Protein AF-A0A1Y3N1Y7-F1 (afdb_monomer_lite)

Foldseek 3Di:
DVVVVVVVVVVVVVVVPPDDDDPDPPPPPPPDDDAPCPPWDKDKDKDDDPVLVVVCVVLQADAPVCCCPVVVVDLVPRDWDKFFIWMWIAIPNDIDIFGRWIKIWDDSVLSNAPDTKIWTAGDPVDADSPHRIDIGDDPRPCPPVCVVVVVVVVVVDPDPLVPDDDPDPVCGPPSVLVVVLVVQVVVDDDPVSLVLAAVVVQVVVVLVQCVVFVQQQWCNHVNHAWDWDQDPSRHIYIGGGDCPCGNPVPVQVCLVPPDP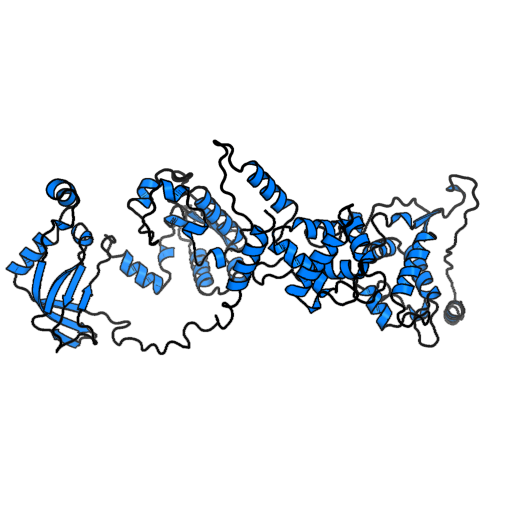LPDPDSQHPVRVVVDDPCNSDPDPCVLPCQVCPDDDDADPVVGGCPVVVVVVVCCCVVQPCVLFADPNVLAGDPLNLLLLLLLQCLLPLLNPQFHALVSQQVLCCLQPVHGDDPVVQVVLQVVLCVVPVVQADPGHGGSVVSRVSQSVCVVVVNSVSSVSSLVQLQADPNSDGDCCLLPPDDDADPQKFKFFDPLLLVVLLSLQCSLPPVNPQFADPVSLCVSCVLDPDDPCPPPPLLLQFDDDPVSTAGSRSSSVVLRVCCRVPVSVVSNVCSSSPVGRCSVVRMDIFGNDPVPPPDNDPGDDPDDDDDQDDDVPPCSSVVSSVD

pLDDT: mean 76.38, std 18.09, range [28.97, 97.25]

Radius of gyration: 38.79 Å; chains: 1; bounding box: 80×65×115 Å

Sequence (586 aa):
MRYFIVIYIILGLLSLVKANSDLTNYVKSTDRSFNPLEGKVITIKINMSEKKYKKLIEIAQISSYDLFYKYNMDFNKLENFEEKVNMTTIIDGKEEVYEKANFKIGGRYARVQDRIGFNIKLKKNKLFYNRKDIRLRPDALDYTHIRSKISADLMNHPVNIKKCFNEKDEYLNYTQPLYDMIDRLMNVTTIEELSNVFDIENYTRMIIAEYLFSSFDNYLIMGHNFHLYQKPDGKWDIIDHDYDSNFGVNLKLVLGGYIPLNFTKIVEFEKYVKLDFDHWQALEVFQFLEEIETCIECSAKSNINISEVIYFAQKAILYPTAPIYDSQINALKPACVQALSRIFKLCDLEGDGILTDEEIMKFQKYCFSQPLSEEELFLVKEIIKENYPEGVNERGLTQSGFLFLHNLFICQGSVETTWEVLRKYGYDDNLSFREDFIHPKMEIPEECTIELKKEGYDFFKDLFNKYDKDNDGVLCPRELNELFSITPGNPWISMDTQQSVVTDKNGNITLQGFLSQWSLITWLDYKVTLEYLAYFGYGDNTTSVFEIIPLNKKHSKYNKKIKRKVYSCCVLGATGSGKIIFIYSY

Secondary structure (DSSP, 8-state):
-HHHHHHHHHHHHTTGGG--S--S-TTTT--PPPPTTTT-PPEEEEE--HHHHHHHHHHH---HHHHHHTTTT-GGGSPP-EEEEEEEEEETTEEEEEEEEEEEEE-SGGGGSS--EEEEE--TTS-BTTBSEEEE---TT-TTS-HHHHHHHHTTS--GGGG---SSGGGTT--HHHHHHHHHHTT--SHHHHHTTB-HHHHHHHHHHHHHTT--SSTTTTS-SEEEEE-TTS-EEEEE--GGG-TTTTHHHHHHHT----SSS---HHHHTT--HHHHHTTTGGGT-TT-------BTTTTBSHHHHHHHHHHHHHS-STTTEETTTTEE-HHHHHHHHHHHHHH-SS-SSEE-HHHHHHHHHHHHSSPPPHHHHHHHHHHHHHH-GGGB-SS-EEHHHHHHHHHHHHHTT-HHHHHHHHHHTTB-TTSSBPHHHHS------TTEEEEE-HHHHHHHHHHHHHH-SS-SSEE-HHHHHHHGGGSSS-TTTTS-HHHHS-B-TTSPEEHHHHHHHHHHHHHH-HHHHHHHHHHTT--S-GGGGEEEEESSGGG-SS-PPP--S---------TTSSHHHHHHT-

Structure (mmCIF, N/CA/C/O backbone):
data_AF-A0A1Y3N1Y7-F1
#
_entry.id   AF-A0A1Y3N1Y7-F1
#
loop_
_atom_site.group_PDB
_atom_site.id
_atom_site.type_symbol
_atom_site.label_atom_id
_atom_site.label_alt_id
_atom_site.label_comp_id
_atom_site.label_asym_id
_atom_site.label_entity_id
_atom_site.label_seq_id
_atom_site.pdbx_PDB_ins_code
_atom_site.Cartn_x
_atom_site.Cartn_y
_atom_site.Cartn_z
_atom_site.occupancy
_atom_site.B_iso_or_equiv
_atom_site.auth_seq_id
_atom_site.auth_comp_id
_atom_site.auth_asym_id
_atom_site.auth_atom_id
_atom_site.pdbx_PDB_model_num
ATOM 1 N N . MET A 1 1 ? 13.394 21.209 23.839 1.00 37.50 1 MET A N 1
ATOM 2 C CA . MET A 1 1 ? 12.527 20.303 23.049 1.00 37.50 1 MET A CA 1
ATOM 3 C C . MET A 1 1 ? 13.263 19.106 22.446 1.00 37.50 1 MET A C 1
ATOM 5 O O . MET A 1 1 ? 12.667 18.046 22.432 1.00 37.50 1 MET A O 1
ATOM 9 N N . ARG A 1 2 ? 14.543 19.202 22.041 1.00 33.28 2 ARG A N 1
ATOM 10 C CA . ARG A 1 2 ? 15.312 18.055 21.498 1.00 33.28 2 ARG A CA 1
ATOM 11 C C . ARG A 1 2 ? 15.637 16.922 22.500 1.00 33.28 2 ARG A C 1
ATOM 13 O O . ARG A 1 2 ? 15.667 15.770 22.107 1.00 33.28 2 ARG A O 1
ATOM 20 N N . TYR A 1 3 ? 15.786 17.212 23.797 1.00 31.95 3 TYR A N 1
ATOM 21 C CA . TYR A 1 3 ? 16.070 16.187 24.825 1.00 31.95 3 TYR A CA 1
ATOM 22 C C . TYR A 1 3 ? 14.852 15.354 25.273 1.00 31.95 3 TYR A C 1
ATOM 24 O O . TYR A 1 3 ? 15.023 14.268 25.814 1.00 31.95 3 TYR A O 1
ATOM 32 N N . PHE A 1 4 ? 13.624 15.834 25.050 1.00 34.19 4 PHE A N 1
ATOM 33 C CA . PHE A 1 4 ? 12.407 15.131 25.488 1.00 34.19 4 PHE A CA 1
ATOM 34 C C . PHE A 1 4 ? 11.993 14.001 24.534 1.00 34.19 4 PHE A C 1
ATOM 36 O O . PHE A 1 4 ? 11.438 13.004 24.982 1.00 34.19 4 PHE A O 1
ATOM 43 N N . ILE A 1 5 ? 12.322 14.130 23.246 1.00 41.84 5 ILE A N 1
ATOM 44 C CA . ILE A 1 5 ? 12.035 13.124 22.212 1.00 41.84 5 ILE A CA 1
ATOM 45 C C . ILE A 1 5 ? 12.926 11.886 22.409 1.00 41.84 5 ILE A C 1
ATOM 47 O O . ILE A 1 5 ? 12.439 10.762 22.377 1.00 41.84 5 ILE A O 1
ATOM 51 N N . VAL A 1 6 ? 14.206 12.085 22.741 1.00 39.75 6 VAL A N 1
ATOM 52 C CA . VAL A 1 6 ? 15.166 10.992 22.988 1.00 39.75 6 VAL A CA 1
ATOM 53 C C . VAL A 1 6 ? 14.804 10.181 24.241 1.00 39.75 6 VAL A C 1
ATOM 55 O O . VAL A 1 6 ? 14.906 8.959 24.239 1.00 39.75 6 VAL A O 1
ATOM 58 N N . ILE A 1 7 ? 14.305 10.830 25.300 1.00 40.72 7 ILE A N 1
ATOM 59 C CA . ILE A 1 7 ? 13.851 10.139 26.521 1.00 40.72 7 ILE A CA 1
ATOM 60 C C . ILE A 1 7 ? 12.591 9.295 26.257 1.00 40.72 7 ILE A C 1
ATOM 62 O O . ILE A 1 7 ? 12.473 8.201 26.806 1.00 40.72 7 ILE A O 1
ATOM 66 N N . TYR A 1 8 ? 11.682 9.756 25.390 1.00 40.88 8 TYR A N 1
ATOM 67 C CA . TYR A 1 8 ? 10.493 8.989 24.995 1.00 40.88 8 TYR A CA 1
ATOM 68 C C . TYR A 1 8 ? 10.843 7.764 24.139 1.00 40.88 8 TYR A C 1
ATOM 70 O O . TYR A 1 8 ? 10.274 6.694 24.341 1.00 40.88 8 TYR A O 1
ATOM 78 N N . ILE A 1 9 ? 11.836 7.890 23.255 1.00 42.59 9 ILE A N 1
ATOM 79 C CA . ILE A 1 9 ? 12.345 6.786 22.427 1.00 42.59 9 ILE A CA 1
ATOM 80 C C . ILE A 1 9 ? 13.033 5.720 23.298 1.00 42.59 9 ILE A C 1
ATOM 82 O O . ILE A 1 9 ? 12.778 4.529 23.134 1.00 42.59 9 ILE A O 1
ATOM 86 N N . ILE A 1 10 ? 13.823 6.125 24.300 1.00 39.88 10 ILE A N 1
ATOM 87 C CA . ILE A 1 10 ? 14.484 5.193 25.236 1.00 39.88 10 ILE A CA 1
ATOM 88 C C . ILE A 1 10 ? 13.467 4.481 26.149 1.00 39.88 10 ILE A C 1
ATOM 90 O O . ILE A 1 10 ? 13.615 3.291 26.432 1.00 39.88 10 ILE A O 1
ATOM 94 N N . LEU A 1 11 ? 12.414 5.177 26.593 1.00 35.84 11 LEU A N 1
ATOM 95 C CA . LEU A 1 11 ? 11.346 4.574 27.400 1.00 35.84 11 LEU A CA 1
ATOM 96 C C . LEU A 1 11 ? 10.453 3.621 26.583 1.00 35.84 11 LEU A C 1
ATOM 98 O O . LEU A 1 11 ? 9.996 2.624 27.137 1.00 35.84 11 LEU A O 1
ATOM 102 N N . GLY A 1 12 ? 10.266 3.877 25.282 1.00 37.16 12 GLY A N 1
ATOM 103 C CA . GLY A 1 12 ? 9.576 2.974 24.350 1.00 37.16 12 GLY A CA 1
ATOM 104 C C . GLY A 1 12 ? 10.400 1.746 23.936 1.00 37.16 12 GLY A C 1
ATOM 105 O O . GLY A 1 12 ? 9.852 0.668 23.734 1.00 37.16 12 GLY A O 1
ATOM 106 N N . LEU A 1 13 ? 11.731 1.854 23.884 1.00 36.22 13 LEU A N 1
ATOM 107 C CA . LEU A 1 13 ? 12.613 0.712 23.600 1.00 36.22 13 LEU A CA 1
ATOM 108 C C . LEU A 1 13 ? 12.732 -0.256 24.792 1.00 36.22 13 LEU A C 1
ATOM 110 O O . LEU A 1 13 ? 12.889 -1.462 24.600 1.00 36.22 13 LEU A O 1
ATOM 114 N N . LEU A 1 14 ? 12.580 0.232 26.029 1.00 32.31 14 LEU A N 1
ATOM 115 C CA . LEU A 1 14 ? 12.549 -0.615 27.230 1.00 32.31 14 LEU A CA 1
ATOM 116 C C . LEU A 1 14 ? 11.244 -1.422 27.383 1.00 32.31 14 LEU A C 1
ATOM 118 O O . LEU A 1 14 ? 11.249 -2.434 28.089 1.00 32.31 14 LEU A O 1
ATOM 122 N N . SER A 1 15 ? 10.147 -1.036 26.718 1.00 34.94 15 SER A N 1
ATOM 123 C CA . SER A 1 15 ? 8.890 -1.804 26.716 1.00 34.94 15 SER A CA 1
ATOM 124 C C . SER A 1 15 ? 8.826 -2.892 25.634 1.00 34.94 15 SER A C 1
ATOM 126 O O . SER A 1 15 ? 8.013 -3.808 25.754 1.00 34.94 15 SER A O 1
ATOM 128 N N . LEU A 1 16 ? 9.720 -2.870 24.639 1.00 31.69 16 LEU A N 1
ATOM 129 C CA . LEU A 1 16 ? 9.758 -3.840 23.532 1.00 31.69 16 LEU A CA 1
ATOM 130 C C . LEU A 1 16 ? 10.525 -5.144 23.843 1.00 31.69 16 LEU A C 1
ATOM 132 O O . LEU A 1 16 ? 10.386 -6.126 23.122 1.00 31.69 16 LEU A O 1
ATOM 136 N N . VAL A 1 17 ? 11.259 -5.230 24.960 1.00 34.19 17 VAL A N 1
ATOM 137 C CA . VAL A 1 17 ? 12.050 -6.432 25.331 1.00 34.19 17 VAL A CA 1
ATOM 138 C C . VAL A 1 17 ? 11.239 -7.471 26.136 1.00 34.19 17 VAL A C 1
ATOM 140 O O . VAL A 1 17 ? 11.796 -8.392 26.730 1.00 34.19 17 VAL A O 1
ATOM 143 N N . LYS A 1 18 ? 9.901 -7.383 26.178 1.00 35.94 18 LYS A N 1
ATOM 144 C CA . LYS A 1 18 ? 9.088 -8.322 26.984 1.00 35.94 18 LYS A CA 1
ATOM 145 C C . LYS A 1 18 ? 7.829 -8.896 26.346 1.00 35.94 18 LYS A C 1
ATOM 147 O O . LYS A 1 18 ? 7.002 -9.449 27.067 1.00 35.94 18 LYS A O 1
ATOM 152 N N . ALA A 1 19 ? 7.702 -8.846 25.027 1.00 32.62 19 ALA A N 1
ATOM 153 C CA . ALA A 1 19 ? 6.554 -9.432 24.347 1.00 32.62 19 ALA A CA 1
ATOM 154 C C . ALA A 1 19 ? 6.977 -10.135 23.055 1.00 32.62 19 ALA A C 1
ATOM 156 O O . ALA A 1 19 ? 6.778 -9.615 21.969 1.00 32.62 19 ALA A O 1
ATOM 157 N N . ASN A 1 20 ? 7.592 -11.315 23.186 1.00 28.97 20 ASN A N 1
ATOM 158 C CA . ASN A 1 20 ? 7.400 -12.398 22.220 1.00 28.97 20 ASN A CA 1
ATOM 159 C C . ASN A 1 20 ? 7.948 -13.728 22.755 1.00 28.97 20 ASN A C 1
ATOM 161 O O . ASN A 1 20 ? 9.144 -14.005 22.717 1.00 28.97 20 ASN A O 1
ATOM 165 N N . SER A 1 21 ? 7.048 -14.553 23.284 1.00 30.11 21 SER A N 1
ATOM 166 C CA . SER A 1 21 ? 7.050 -16.005 23.065 1.00 30.11 21 SER A CA 1
ATOM 167 C C . SER A 1 21 ? 5.678 -16.579 23.449 1.00 30.11 21 SER A C 1
ATOM 169 O O . SER A 1 21 ? 5.226 -16.440 24.581 1.00 30.11 21 SER A O 1
ATOM 171 N N . ASP A 1 22 ? 5.047 -17.208 22.455 1.00 35.41 22 ASP A N 1
ATOM 172 C CA . ASP A 1 22 ? 3.917 -18.145 22.507 1.00 35.41 22 ASP A CA 1
ATOM 173 C C . ASP A 1 22 ? 2.522 -17.652 22.928 1.00 35.41 22 ASP A C 1
ATOM 175 O O . ASP A 1 22 ? 2.009 -17.971 24.001 1.00 35.41 22 ASP A O 1
ATOM 179 N N . LEU A 1 23 ? 1.814 -17.034 21.974 1.00 31.80 23 LEU A N 1
ATOM 180 C CA . LEU A 1 23 ? 0.353 -16.876 22.000 1.00 31.80 23 LEU A CA 1
ATOM 181 C C . LEU A 1 23 ? -0.373 -17.886 21.084 1.00 31.80 23 LEU A C 1
ATOM 183 O O . LEU A 1 23 ? -1.309 -17.531 20.380 1.00 31.80 23 LEU A O 1
ATOM 187 N N . THR A 1 24 ? 0.040 -19.157 21.067 1.00 35.06 24 THR A N 1
ATOM 188 C CA . THR A 1 24 ? -0.655 -20.206 20.281 1.00 35.06 24 THR A CA 1
ATOM 189 C C . THR A 1 24 ? -1.138 -21.421 21.074 1.00 35.06 24 THR A C 1
ATOM 191 O O . THR A 1 24 ? -1.512 -22.412 20.461 1.00 35.06 24 THR A O 1
ATOM 194 N N . ASN A 1 25 ? -1.233 -21.395 22.413 1.00 42.12 25 ASN A N 1
ATOM 195 C CA . ASN A 1 25 ? -1.837 -22.520 23.164 1.00 42.12 25 ASN A CA 1
ATOM 196 C C . ASN A 1 25 ? -2.369 -22.153 24.576 1.00 42.12 25 ASN A C 1
ATOM 198 O O . ASN A 1 25 ? -1.897 -22.691 25.576 1.00 42.12 25 ASN A O 1
ATOM 202 N N . TYR A 1 26 ? -3.403 -21.308 24.691 1.00 36.25 26 TYR A N 1
ATOM 203 C CA . TYR A 1 26 ? -3.945 -20.865 25.999 1.00 36.25 26 TYR A CA 1
ATOM 204 C C . TYR A 1 26 ? -4.609 -21.971 26.860 1.00 36.25 26 TYR A C 1
ATOM 206 O O . TYR A 1 26 ? -4.924 -21.743 28.024 1.00 36.25 26 TYR A O 1
ATOM 214 N N . VAL A 1 27 ? -4.814 -23.189 26.337 1.00 39.91 27 VAL A N 1
ATOM 215 C CA . VAL A 1 27 ? -5.485 -24.277 27.090 1.00 39.91 27 VAL A CA 1
ATOM 216 C C . VAL A 1 27 ? -4.640 -25.551 27.229 1.00 39.91 27 VAL A C 1
ATOM 218 O O . VAL A 1 27 ? -4.940 -26.386 28.078 1.00 39.91 27 VAL A O 1
ATOM 221 N N . LYS A 1 28 ? -3.539 -25.715 26.477 1.00 41.59 28 LYS A N 1
ATOM 222 C CA . LYS A 1 28 ? -2.727 -26.952 26.555 1.00 41.59 28 LYS A CA 1
ATOM 223 C C . LYS A 1 28 ? -1.872 -27.062 27.819 1.00 41.59 28 LYS A C 1
ATOM 225 O O . LYS A 1 28 ? -1.473 -28.166 28.165 1.00 41.59 28 LYS A O 1
ATOM 230 N N . SER A 1 29 ? -1.597 -25.952 28.501 1.00 36.53 29 SER A N 1
ATOM 231 C CA . SER A 1 29 ? -0.800 -25.926 29.737 1.00 36.53 29 SER A CA 1
ATOM 232 C C . SER A 1 29 ? -1.646 -25.894 31.011 1.00 36.53 29 SER A C 1
ATOM 234 O O . SER A 1 29 ? -1.102 -25.946 32.114 1.00 36.53 29 SER A O 1
ATOM 236 N N . THR A 1 30 ? -2.975 -25.814 30.894 1.00 39.41 30 THR A N 1
ATOM 237 C CA . THR A 1 30 ? -3.843 -25.859 32.066 1.00 39.41 30 THR A CA 1
ATOM 238 C C . THR A 1 30 ? -4.204 -27.315 32.334 1.00 39.41 30 THR A C 1
ATOM 240 O O . THR A 1 30 ? -5.125 -27.832 31.709 1.00 39.41 30 THR A O 1
ATOM 243 N N . ASP A 1 31 ? -3.508 -27.975 33.261 1.00 37.84 31 ASP A N 1
ATOM 244 C CA . ASP A 1 31 ? -3.937 -29.238 33.891 1.00 37.84 31 ASP A CA 1
ATOM 245 C C . ASP A 1 31 ? -5.280 -29.032 34.641 1.00 37.84 31 ASP A C 1
ATOM 247 O O . ASP A 1 31 ? -5.375 -29.097 35.871 1.00 37.84 31 ASP A O 1
ATOM 251 N N . ARG A 1 32 ? -6.354 -28.688 33.922 1.00 44.41 32 ARG A N 1
ATOM 252 C CA . ARG A 1 32 ? -7.691 -28.469 34.476 1.00 44.41 32 ARG A CA 1
ATOM 253 C C . ARG A 1 32 ? -8.420 -29.802 34.534 1.00 44.41 32 ARG A C 1
ATOM 255 O O . ARG A 1 32 ? -8.721 -30.415 33.518 1.00 44.41 32 ARG A O 1
ATOM 262 N N . SER A 1 33 ? -8.760 -30.215 35.749 1.00 45.38 33 SER A N 1
ATOM 263 C CA . SER A 1 33 ? -9.746 -31.264 35.991 1.00 45.38 33 SER A CA 1
ATOM 264 C C . SER A 1 33 ? -11.143 -30.640 36.026 1.00 45.38 33 SER A C 1
ATOM 266 O O . SER A 1 33 ? -11.404 -29.720 36.804 1.00 45.38 33 SER A O 1
ATOM 268 N N . PHE A 1 34 ? -12.042 -31.121 35.167 1.00 48.12 34 PHE A N 1
ATOM 269 C CA . PHE A 1 34 ? -13.456 -30.744 35.199 1.00 48.12 34 PHE A CA 1
ATOM 270 C C . PHE A 1 34 ? -14.094 -31.176 36.530 1.00 48.12 34 PHE A C 1
ATOM 272 O O . PHE A 1 34 ? -13.764 -32.230 37.086 1.00 48.12 34 PHE A O 1
ATOM 279 N N . ASN A 1 35 ? -14.995 -30.353 37.075 1.00 61.44 35 ASN A N 1
ATOM 280 C CA . ASN A 1 35 ? -15.656 -30.656 38.347 1.00 61.44 35 ASN A CA 1
ATOM 281 C C . ASN A 1 35 ? -16.769 -31.698 38.112 1.00 61.44 35 ASN A C 1
ATOM 283 O O . ASN A 1 35 ? -17.561 -31.527 37.192 1.00 61.44 35 ASN A O 1
ATOM 287 N N . PRO A 1 36 ? -16.923 -32.726 38.968 1.00 66.00 36 PRO A N 1
ATOM 288 C CA . PRO A 1 36 ? -18.012 -33.709 38.876 1.00 66.00 36 PRO A CA 1
ATOM 289 C C . PRO A 1 36 ? -19.458 -33.168 38.824 1.00 66.00 36 PRO A C 1
ATOM 291 O O . PRO A 1 36 ? -20.386 -33.952 38.615 1.00 66.00 36 PRO A O 1
ATOM 294 N N . LEU A 1 37 ? -19.663 -31.877 39.098 1.00 67.06 37 LEU A N 1
ATOM 295 C CA . LEU A 1 37 ? -20.953 -31.179 39.052 1.00 67.06 37 LEU A CA 1
ATOM 296 C C . LEU A 1 37 ? -21.305 -30.597 37.677 1.00 67.06 37 LEU A C 1
ATOM 298 O O . LEU A 1 37 ? -22.431 -30.145 37.477 1.00 67.06 37 LEU A O 1
ATOM 302 N N . GLU A 1 38 ? -20.349 -30.554 36.757 1.00 66.56 38 GLU A N 1
ATOM 303 C CA . GLU A 1 38 ? -20.527 -29.934 35.450 1.00 66.56 38 GLU A CA 1
ATOM 304 C C . GLU A 1 38 ? -21.557 -30.703 34.609 1.00 66.56 38 GLU A C 1
ATOM 306 O O . GLU A 1 38 ? -21.567 -31.933 34.592 1.00 66.56 38 GLU A O 1
ATOM 311 N N . GLY A 1 39 ? -22.484 -29.974 33.978 1.00 63.16 39 GLY A N 1
ATOM 312 C CA . GLY A 1 39 ? -23.604 -30.553 33.227 1.00 63.16 39 GLY A CA 1
ATOM 313 C C . GLY A 1 39 ? -24.737 -31.151 34.075 1.00 63.16 39 GLY A C 1
ATOM 314 O O . GLY A 1 39 ? -25.653 -31.749 33.513 1.00 63.16 39 GLY A O 1
ATOM 315 N N . LYS A 1 40 ? -24.718 -31.004 35.410 1.00 73.62 40 LYS A N 1
ATOM 316 C CA . LYS A 1 40 ? -25.723 -31.602 36.311 1.00 73.62 40 LYS A CA 1
ATOM 317 C C . LYS A 1 40 ? -26.645 -30.569 36.948 1.00 73.62 40 LYS A C 1
ATOM 319 O O . LYS A 1 40 ? -26.212 -29.504 37.381 1.00 73.62 40 LYS A O 1
ATOM 324 N N . VAL A 1 41 ? -27.923 -30.925 37.098 1.00 73.75 41 VAL A N 1
ATOM 325 C CA . VAL A 1 41 ? -28.899 -30.122 37.850 1.00 73.75 41 VAL A CA 1
ATOM 326 C C . VAL A 1 41 ? -28.818 -30.478 39.333 1.00 73.75 41 VAL A C 1
ATOM 328 O O . VAL A 1 41 ? -29.089 -31.609 39.732 1.00 73.75 41 VAL A O 1
ATOM 331 N N . ILE A 1 42 ? -28.465 -29.496 40.160 1.00 81.75 42 ILE A N 1
ATOM 332 C CA . ILE A 1 42 ? -28.366 -29.650 41.614 1.00 81.75 42 ILE A CA 1
ATOM 333 C C . ILE A 1 42 ? -29.651 -29.113 42.246 1.00 81.75 42 ILE A C 1
ATOM 335 O O . ILE A 1 42 ? -29.921 -27.914 42.190 1.00 81.75 42 ILE A O 1
ATOM 339 N N . THR A 1 43 ? -30.430 -29.971 42.903 1.00 87.50 43 THR A N 1
ATOM 340 C CA . THR A 1 43 ? -31.570 -29.520 43.720 1.00 87.50 43 THR A CA 1
ATOM 341 C C . THR A 1 43 ? -31.116 -29.303 45.157 1.00 87.50 43 THR A C 1
ATOM 343 O O . THR A 1 43 ? -30.540 -30.207 45.755 1.00 87.50 43 THR A O 1
ATOM 346 N N . ILE A 1 44 ? -31.404 -28.137 45.740 1.00 89.38 44 ILE A N 1
ATOM 347 C CA . ILE A 1 44 ? -31.088 -27.825 47.142 1.00 89.38 44 ILE A CA 1
ATOM 348 C C . ILE A 1 44 ? -32.392 -27.613 47.914 1.00 89.38 44 ILE A C 1
ATOM 350 O O . ILE A 1 44 ? -33.109 -26.644 47.681 1.00 89.38 44 ILE A O 1
ATOM 354 N N . LYS A 1 45 ? -32.692 -28.503 48.861 1.00 92.44 45 LYS A N 1
ATOM 355 C CA . LYS A 1 45 ? -33.814 -28.372 49.800 1.00 92.44 45 LYS A CA 1
ATOM 356 C C . LYS A 1 45 ? -33.309 -27.787 51.114 1.00 92.44 45 LYS A C 1
ATOM 358 O O . LYS A 1 45 ? -32.311 -28.259 51.654 1.00 92.44 45 LYS A O 1
ATOM 363 N N . ILE A 1 46 ? -34.007 -26.792 51.654 1.00 92.25 46 ILE A N 1
ATOM 364 C CA . ILE A 1 46 ? -33.677 -26.188 52.950 1.00 92.25 46 ILE A CA 1
ATOM 365 C C . ILE A 1 46 ? -34.839 -26.382 53.909 1.00 92.25 46 ILE A C 1
ATOM 367 O O . ILE A 1 46 ? -35.928 -25.859 53.695 1.00 92.25 46 ILE A O 1
ATOM 371 N N . ASN A 1 47 ? -34.589 -27.128 54.981 1.00 90.81 47 ASN A N 1
ATOM 372 C CA . ASN A 1 47 ? -35.589 -27.402 55.997 1.00 90.81 47 ASN A CA 1
ATOM 373 C C . ASN A 1 47 ? -35.564 -26.316 57.082 1.00 90.81 47 ASN A C 1
ATOM 375 O O . ASN A 1 47 ? -34.541 -26.100 57.742 1.00 90.81 47 ASN A O 1
ATOM 379 N N . MET A 1 48 ? -36.698 -25.641 57.265 1.00 91.38 48 MET A N 1
ATOM 380 C CA . MET A 1 48 ? -36.907 -24.609 58.277 1.00 91.38 48 MET A CA 1
ATOM 381 C C . MET A 1 48 ? -38.355 -24.630 58.777 1.00 91.38 48 MET A C 1
ATOM 383 O O . MET A 1 48 ? -39.254 -25.082 58.075 1.00 91.38 48 MET A O 1
ATOM 387 N N . SER A 1 49 ? -38.590 -24.129 59.993 1.00 92.06 49 SER A N 1
ATOM 388 C CA . SER A 1 49 ? -39.949 -24.025 60.530 1.00 92.06 49 SER A CA 1
ATOM 389 C C . SER A 1 49 ? -40.746 -22.922 59.837 1.00 92.06 49 SER A C 1
ATOM 391 O O . SER A 1 49 ? -40.187 -21.913 59.406 1.00 92.06 49 SER A O 1
ATOM 393 N N . GLU A 1 50 ? -42.071 -23.068 59.812 1.00 91.56 50 GLU A N 1
ATOM 394 C CA . GLU A 1 50 ? -42.977 -22.095 59.190 1.00 91.56 50 GLU A CA 1
ATOM 395 C C . GLU A 1 50 ? -42.787 -20.675 59.752 1.00 91.56 50 GLU A C 1
ATOM 397 O O . GLU A 1 50 ? -42.744 -19.701 59.005 1.00 91.56 50 GLU A O 1
ATOM 402 N N . LYS A 1 51 ? -42.571 -20.551 61.069 1.00 91.62 51 LYS A N 1
ATOM 403 C CA . LYS A 1 51 ? -42.278 -19.264 61.719 1.00 91.62 51 LYS A CA 1
ATOM 404 C C . LYS A 1 51 ? -41.015 -18.602 61.153 1.00 91.62 51 LYS A C 1
ATOM 406 O O . LYS A 1 51 ? -41.006 -17.396 60.926 1.00 91.62 51 LYS A O 1
ATOM 411 N N . LYS A 1 52 ? -39.950 -19.380 60.927 1.00 90.19 52 LYS A N 1
ATOM 412 C CA . LYS A 1 52 ? -38.688 -18.872 60.363 1.00 90.19 52 LYS A CA 1
ATOM 413 C C . LYS A 1 52 ? -38.835 -18.520 58.888 1.00 90.19 52 LYS A C 1
ATOM 415 O O . LYS A 1 52 ? -38.286 -17.513 58.461 1.00 90.19 52 LYS A O 1
ATOM 420 N N . TYR A 1 53 ? -39.603 -19.309 58.142 1.00 89.62 53 TYR A N 1
ATOM 421 C CA . TYR A 1 53 ? -39.902 -19.044 56.738 1.00 89.62 53 TYR A CA 1
ATOM 422 C C . TYR A 1 53 ? -40.700 -17.744 56.551 1.00 89.62 53 TYR A C 1
ATOM 424 O O . TYR A 1 53 ? -40.332 -16.918 55.723 1.00 89.62 53 TYR A O 1
ATOM 432 N N . LYS A 1 54 ? -41.722 -17.499 57.383 1.00 89.62 54 LYS A N 1
ATOM 433 C CA . LYS A 1 54 ? -42.470 -16.227 57.369 1.00 89.62 54 LYS A CA 1
ATOM 434 C C . LYS A 1 54 ? -41.567 -15.029 57.668 1.00 89.62 54 LYS A C 1
ATOM 436 O O . LYS A 1 54 ? -41.597 -14.052 56.929 1.00 89.62 54 LYS A O 1
ATOM 441 N N . LYS A 1 55 ? -40.699 -15.143 58.684 1.00 89.75 55 LYS A N 1
ATOM 442 C CA . LYS A 1 55 ? -39.703 -14.104 58.999 1.00 89.75 55 LYS A CA 1
ATOM 443 C C . LYS A 1 55 ? -38.718 -13.873 57.843 1.00 89.75 55 LYS A C 1
ATOM 445 O O . LYS A 1 55 ? -38.339 -12.736 57.582 1.00 89.75 55 LYS A O 1
ATOM 450 N N . LEU A 1 56 ? -38.292 -14.939 57.160 1.00 89.56 56 LEU A N 1
ATOM 451 C CA . LEU A 1 56 ? -37.439 -14.831 55.978 1.00 89.56 56 LEU A CA 1
ATOM 452 C C . LEU A 1 56 ? -38.129 -13.989 54.903 1.00 89.56 56 LEU A C 1
ATOM 454 O O . LEU A 1 56 ? -37.523 -13.031 54.446 1.00 89.56 56 LEU A O 1
ATOM 458 N N . ILE A 1 57 ? -39.373 -14.313 54.537 1.00 86.12 57 ILE A N 1
ATOM 459 C CA . ILE A 1 57 ? -40.131 -13.583 53.506 1.00 86.12 57 ILE A CA 1
ATOM 460 C C . ILE A 1 57 ? -40.235 -12.093 53.851 1.00 86.12 57 ILE A C 1
ATOM 462 O O . ILE A 1 57 ? -39.894 -11.257 53.019 1.00 86.12 57 ILE A O 1
ATOM 466 N N . GLU A 1 58 ? -40.629 -11.773 55.086 1.00 85.31 58 GLU A N 1
ATOM 467 C CA . GLU A 1 58 ? -40.806 -10.393 55.559 1.00 85.31 58 GLU A CA 1
ATOM 468 C C . GLU A 1 58 ? -39.520 -9.561 55.446 1.00 85.31 58 GLU A C 1
ATOM 470 O O . GLU A 1 58 ? -39.543 -8.421 54.993 1.00 85.31 58 GLU A O 1
ATOM 475 N N . ILE A 1 59 ? -38.372 -10.141 55.806 1.00 85.69 59 ILE A N 1
ATOM 476 C CA . ILE A 1 59 ? -37.076 -9.453 55.714 1.00 85.69 59 ILE A CA 1
ATOM 477 C C . ILE A 1 59 ? -36.594 -9.355 54.261 1.00 85.69 59 ILE A C 1
ATOM 479 O O . ILE A 1 59 ? -35.835 -8.447 53.907 1.00 85.69 59 ILE A O 1
ATOM 483 N N . ALA A 1 60 ? -36.960 -10.319 53.425 1.00 80.38 60 ALA A N 1
ATOM 484 C CA . ALA A 1 60 ? -36.390 -10.483 52.102 1.00 80.38 60 ALA A CA 1
ATOM 485 C C . ALA A 1 60 ? -37.115 -9.630 51.036 1.00 80.38 60 ALA A C 1
ATOM 487 O O . ALA A 1 60 ? -36.449 -9.149 50.126 1.00 80.38 60 ALA A O 1
ATOM 488 N N . GLN A 1 61 ? -38.423 -9.382 51.173 1.00 73.50 61 GLN A N 1
ATOM 489 C CA . GLN A 1 61 ? -39.236 -8.617 50.215 1.00 73.50 61 GLN A CA 1
ATOM 490 C C . GLN A 1 61 ? -39.381 -7.144 50.623 1.00 73.50 61 GLN A C 1
ATOM 492 O O . GLN A 1 61 ? -40.355 -6.761 51.267 1.00 73.50 61 GLN A O 1
ATOM 497 N N . ILE A 1 62 ? -38.415 -6.304 50.247 1.00 77.88 62 ILE A N 1
ATOM 498 C CA . ILE A 1 62 ? -38.472 -4.856 50.502 1.00 77.88 62 ILE A CA 1
ATOM 499 C C . ILE A 1 62 ? -38.854 -4.141 49.207 1.00 77.88 62 ILE A C 1
ATOM 501 O O . ILE A 1 62 ? -38.210 -4.343 48.181 1.00 77.88 62 ILE A O 1
ATOM 505 N N . SER A 1 63 ? -39.881 -3.289 49.237 1.00 79.31 63 SER A N 1
ATOM 506 C CA . SER A 1 63 ? -40.256 -2.512 48.052 1.00 79.31 63 SER A CA 1
ATOM 507 C C . SER A 1 63 ? -39.235 -1.404 47.763 1.00 79.31 63 SER A C 1
ATOM 509 O O . SER A 1 63 ? -38.609 -0.850 48.673 1.00 79.31 63 SER A O 1
ATOM 511 N N . SER A 1 64 ? -39.087 -1.033 46.489 1.00 74.62 64 SER A N 1
ATOM 512 C CA . SER A 1 64 ? -38.295 0.140 46.089 1.00 74.62 64 SER A CA 1
ATOM 513 C C . SER A 1 64 ? -38.809 1.427 46.749 1.00 74.62 64 SER A C 1
ATOM 515 O O . SER A 1 64 ? -38.014 2.287 47.128 1.00 74.62 64 SER A O 1
ATOM 517 N N . TYR A 1 65 ? -40.123 1.517 46.972 1.00 80.12 65 TYR A N 1
ATOM 518 C CA . TYR A 1 65 ? -40.773 2.596 47.713 1.00 80.12 65 TYR A CA 1
ATOM 519 C C . TYR A 1 65 ? -40.286 2.670 49.168 1.00 80.12 65 TYR A C 1
ATOM 521 O O . TYR A 1 65 ? -39.855 3.728 49.622 1.00 80.12 65 TYR A O 1
ATOM 529 N N . ASP A 1 66 ? -40.281 1.552 49.897 1.00 81.00 66 ASP A N 1
ATOM 530 C CA . ASP A 1 66 ? -39.796 1.521 51.281 1.00 81.00 66 ASP A CA 1
ATOM 531 C C . ASP A 1 66 ? -38.305 1.849 51.351 1.00 81.00 66 ASP A C 1
ATOM 533 O O . ASP A 1 66 ? -37.878 2.611 52.220 1.00 81.00 66 ASP A O 1
ATOM 537 N N . LEU A 1 67 ? -37.500 1.331 50.419 1.00 81.19 67 LEU A N 1
ATOM 538 C CA . LEU A 1 67 ? -36.082 1.684 50.345 1.00 81.19 67 LEU A CA 1
ATOM 539 C C . LEU A 1 67 ? -35.891 3.201 50.199 1.00 81.19 67 LEU A C 1
ATOM 541 O O . LEU A 1 67 ? -35.062 3.784 50.904 1.00 81.19 67 LEU A O 1
ATOM 545 N N . PHE A 1 68 ? -36.668 3.839 49.325 1.00 76.94 68 PHE A N 1
ATOM 546 C CA . PHE A 1 68 ? -36.567 5.270 49.065 1.00 76.94 68 PHE A CA 1
ATOM 547 C C . PHE A 1 68 ? -37.062 6.114 50.250 1.00 76.94 68 PHE A C 1
ATOM 549 O O . PHE A 1 68 ? -36.320 6.957 50.750 1.00 76.94 68 PHE A O 1
ATOM 556 N N . TYR A 1 69 ? -38.277 5.859 50.744 1.00 80.12 69 TYR A N 1
ATOM 557 C CA . TYR A 1 69 ? -38.944 6.724 51.727 1.00 80.12 69 TYR A CA 1
ATOM 558 C C . TYR A 1 69 ? -38.663 6.368 53.190 1.00 80.12 69 TYR A C 1
ATOM 560 O O . TYR A 1 69 ? -38.632 7.255 54.039 1.00 80.12 69 TYR A O 1
ATOM 568 N N . LYS A 1 70 ? -38.472 5.084 53.514 1.00 83.50 70 LYS A N 1
ATOM 569 C CA . LYS A 1 70 ? -38.249 4.622 54.897 1.00 83.50 70 LYS A CA 1
ATOM 570 C C . LYS A 1 70 ? -36.766 4.496 55.229 1.00 83.50 70 LYS A C 1
ATOM 572 O O . LYS A 1 70 ? -36.372 4.694 56.378 1.00 83.50 70 LYS A O 1
ATOM 577 N N . TYR A 1 71 ? -35.944 4.164 54.235 1.00 81.62 71 TYR A N 1
ATOM 578 C CA . TYR A 1 71 ? -34.520 3.893 54.435 1.00 81.62 71 TYR A CA 1
ATOM 579 C C . TYR A 1 71 ? -33.587 4.922 53.773 1.00 81.62 71 TYR A C 1
ATOM 581 O O . TYR A 1 71 ? -32.376 4.826 53.969 1.00 81.62 71 TYR A O 1
ATOM 589 N N . ASN A 1 72 ? -34.112 5.942 53.079 1.00 82.31 72 ASN A N 1
ATOM 590 C CA . ASN A 1 72 ? -33.349 6.981 52.367 1.00 82.31 72 ASN A CA 1
ATOM 591 C C . ASN A 1 72 ? -32.283 6.397 51.428 1.00 82.31 72 ASN A C 1
ATOM 593 O O . ASN A 1 72 ? -31.138 6.847 51.438 1.00 82.31 72 ASN A O 1
ATOM 597 N N . MET A 1 73 ? -32.631 5.354 50.668 1.00 79.62 73 MET A N 1
ATOM 598 C CA . MET A 1 73 ? -31.708 4.645 49.768 1.00 79.62 73 MET A CA 1
ATOM 599 C C . MET A 1 73 ? -30.508 3.977 50.471 1.00 79.62 73 MET A C 1
ATOM 601 O O . MET A 1 73 ? -29.597 3.476 49.810 1.00 79.62 73 MET A O 1
ATOM 605 N N . ASP A 1 74 ? -30.495 3.910 51.806 1.00 80.50 74 ASP A N 1
ATOM 606 C CA . ASP A 1 74 ? -29.404 3.308 52.568 1.00 80.50 74 ASP A CA 1
ATOM 607 C C . ASP A 1 74 ? -29.648 1.813 52.810 1.00 80.50 74 ASP A C 1
ATOM 609 O O . ASP A 1 74 ? -30.273 1.383 53.786 1.00 80.50 74 ASP A O 1
ATOM 613 N N . PHE A 1 75 ? -29.070 1.000 51.928 1.00 79.94 75 PHE A N 1
ATOM 614 C CA . PHE A 1 75 ? -29.074 -0.461 52.009 1.00 79.94 75 PHE A CA 1
ATOM 615 C C . PHE A 1 75 ? -28.477 -1.022 53.311 1.00 79.94 75 PHE A C 1
ATOM 617 O O . PHE A 1 75 ? -28.677 -2.201 53.617 1.00 79.94 75 PHE A O 1
ATOM 624 N N . ASN A 1 76 ? -27.724 -0.225 54.080 1.00 81.81 76 ASN A N 1
ATOM 625 C CA . ASN A 1 76 ? -27.136 -0.671 55.341 1.00 81.81 76 ASN A CA 1
ATOM 626 C C . ASN A 1 76 ? -28.145 -0.764 56.485 1.00 81.81 76 ASN A C 1
ATOM 628 O O . ASN A 1 76 ? -27.874 -1.456 57.466 1.00 81.81 76 ASN A O 1
ATOM 632 N N . LYS A 1 77 ? -29.308 -0.123 56.343 1.00 82.00 77 LYS A N 1
ATOM 633 C CA . LYS A 1 77 ? -30.378 -0.127 57.349 1.00 82.00 77 LYS A CA 1
ATOM 634 C C . LYS A 1 77 ? -31.308 -1.338 57.251 1.00 82.00 77 LYS A C 1
ATOM 636 O O . LYS A 1 77 ? -32.193 -1.496 58.088 1.00 82.00 77 LYS A O 1
ATOM 641 N N . LEU A 1 78 ? -31.124 -2.196 56.247 1.00 83.56 78 LEU A N 1
ATOM 642 C CA . LEU A 1 78 ? -31.958 -3.378 56.038 1.00 83.56 78 LEU A CA 1
ATOM 643 C C . LEU A 1 78 ? -31.580 -4.500 57.023 1.00 83.56 78 LEU A C 1
ATOM 645 O O . LEU A 1 78 ? -30.423 -4.918 57.076 1.00 83.56 78 LEU A O 1
ATOM 649 N N . GLU A 1 79 ? -32.558 -5.039 57.763 1.00 86.06 79 GLU A N 1
ATOM 650 C CA . GLU A 1 79 ? -32.342 -6.141 58.722 1.00 86.06 79 GLU A CA 1
ATOM 651 C C . GLU A 1 79 ? -31.732 -7.365 58.021 1.00 86.06 79 GLU A C 1
ATOM 653 O O . GLU A 1 79 ? -32.116 -7.687 56.901 1.00 86.06 79 GLU A O 1
ATOM 658 N N . ASN A 1 80 ? -30.777 -8.063 58.639 1.00 85.12 80 ASN A N 1
ATOM 659 C CA . ASN A 1 80 ? -30.193 -9.278 58.063 1.00 85.12 80 ASN A CA 1
ATOM 660 C C . ASN A 1 80 ? -30.913 -10.530 58.577 1.00 85.12 80 ASN A C 1
ATOM 662 O O . ASN A 1 80 ? -31.203 -10.637 59.764 1.00 85.12 80 ASN A O 1
ATOM 666 N N . PHE A 1 81 ? -31.119 -11.514 57.700 1.00 89.81 81 PHE A N 1
ATOM 667 C CA . PHE A 1 81 ? -31.606 -12.837 58.089 1.00 89.81 81 PHE A CA 1
ATOM 668 C C . PHE A 1 81 ? -30.466 -13.857 58.067 1.00 89.81 81 PHE A C 1
ATOM 670 O O . PHE A 1 81 ? -29.794 -14.012 57.042 1.00 89.81 81 PHE A O 1
ATOM 677 N N . GLU A 1 82 ? -30.283 -14.571 59.177 1.00 92.44 82 GLU A N 1
ATOM 678 C CA . GLU A 1 82 ? -29.310 -15.652 59.334 1.00 92.44 82 GLU A CA 1
ATOM 679 C C . GLU A 1 82 ? -29.862 -16.724 60.280 1.00 92.44 82 GLU A C 1
ATOM 681 O O . GLU A 1 82 ? -30.310 -16.415 61.381 1.00 92.44 82 GLU A O 1
ATOM 686 N N . GLU A 1 83 ? -29.836 -17.988 59.856 1.00 92.69 83 GLU A N 1
ATOM 687 C CA . GLU A 1 83 ? -30.425 -19.111 60.584 1.00 92.69 83 GLU A CA 1
ATOM 688 C C . GLU A 1 83 ? -29.655 -20.421 60.386 1.00 92.69 83 GLU A C 1
ATOM 690 O O . GLU A 1 83 ? -28.986 -20.647 59.375 1.00 92.69 83 GLU A O 1
ATOM 695 N N . LYS A 1 84 ? -29.791 -21.334 61.354 1.00 93.44 84 LYS A N 1
ATOM 696 C CA . LYS A 1 84 ? -29.283 -22.708 61.236 1.00 93.44 84 LYS A CA 1
ATOM 697 C C . LYS A 1 84 ? -30.357 -23.624 60.669 1.00 93.44 84 LYS A C 1
ATOM 699 O O . LYS A 1 84 ? -31.427 -23.760 61.261 1.00 93.44 84 LYS A O 1
ATOM 704 N N . VAL A 1 85 ? -30.037 -24.280 59.559 1.00 93.19 85 VAL A N 1
ATOM 705 C CA . VAL A 1 85 ? -30.961 -25.124 58.789 1.00 93.19 85 VAL A CA 1
ATOM 706 C C . VAL A 1 85 ? -30.327 -26.465 58.435 1.00 93.19 85 VAL A C 1
ATOM 708 O O . VAL A 1 85 ? -29.102 -26.599 58.414 1.00 93.19 85 VAL A O 1
ATOM 711 N N . ASN A 1 86 ? -31.161 -27.458 58.138 1.00 92.56 86 ASN A N 1
ATOM 712 C CA . ASN A 1 86 ? -30.705 -28.686 57.496 1.00 92.56 86 ASN A CA 1
ATOM 713 C C . ASN A 1 86 ? -30.888 -28.525 55.986 1.00 92.56 86 ASN A C 1
ATOM 715 O O . ASN A 1 86 ? -31.986 -28.211 55.527 1.00 92.56 86 ASN A O 1
ATOM 719 N N . MET A 1 87 ? -29.804 -28.693 55.236 1.00 93.88 87 MET A N 1
ATOM 720 C CA . MET A 1 87 ? -29.786 -28.590 53.779 1.00 93.88 87 MET A CA 1
ATOM 721 C C . MET A 1 87 ? -29.671 -29.991 53.181 1.00 93.88 87 MET A C 1
ATOM 723 O O . MET A 1 87 ? -28.832 -30.760 53.630 1.00 93.88 87 MET A O 1
ATOM 727 N N . THR A 1 88 ? -30.444 -30.309 52.151 1.00 94.25 88 THR A N 1
ATOM 728 C CA . THR A 1 88 ? -30.313 -31.559 51.392 1.00 94.25 88 THR A CA 1
ATOM 729 C C . THR A 1 88 ? -30.011 -31.232 49.938 1.00 94.25 88 THR A C 1
ATOM 731 O O . THR A 1 88 ? -30.739 -30.448 49.335 1.00 94.25 88 THR A O 1
ATOM 734 N N . THR A 1 89 ? -28.955 -31.812 49.371 1.00 92.31 89 THR A N 1
ATOM 735 C CA . THR A 1 89 ? -28.630 -31.701 47.940 1.00 92.31 89 THR A CA 1
ATOM 736 C C . THR A 1 89 ? -29.047 -32.968 47.215 1.00 92.31 89 THR A C 1
ATOM 738 O O . THR A 1 89 ? -28.818 -34.056 47.735 1.00 92.31 89 THR A O 1
ATOM 741 N N . ILE A 1 90 ? -29.612 -32.838 46.018 1.00 90.62 90 ILE A N 1
ATOM 742 C CA . ILE A 1 90 ? -29.989 -33.958 45.152 1.00 90.62 90 ILE A CA 1
ATOM 743 C C . ILE A 1 90 ? -29.312 -33.766 43.803 1.00 90.62 90 ILE A C 1
ATOM 745 O O . ILE A 1 90 ? -29.523 -32.736 43.160 1.00 90.62 90 ILE A O 1
ATOM 749 N N . ILE A 1 91 ? -28.494 -34.737 43.403 1.00 88.44 91 ILE A N 1
ATOM 750 C CA . ILE A 1 91 ? -27.747 -34.736 42.139 1.00 88.44 91 ILE A CA 1
ATOM 751 C C . ILE A 1 91 ? -27.899 -36.122 41.520 1.00 88.44 91 ILE A C 1
ATOM 753 O O . ILE A 1 91 ? -27.591 -37.115 42.178 1.00 88.44 91 ILE A O 1
ATOM 757 N N . ASP A 1 92 ? -28.404 -36.203 40.289 1.00 86.31 92 ASP A N 1
ATOM 758 C CA . ASP A 1 92 ? -28.679 -37.467 39.581 1.00 86.31 92 ASP A CA 1
ATOM 759 C C . ASP A 1 92 ? -29.477 -38.479 40.434 1.00 86.31 92 ASP A C 1
ATOM 761 O O . ASP A 1 92 ? -29.192 -39.676 40.462 1.00 86.31 92 ASP A O 1
ATOM 765 N N . GLY A 1 93 ? -30.443 -37.984 41.216 1.00 86.94 93 GLY A N 1
ATOM 766 C CA . GLY A 1 93 ? -31.274 -38.795 42.116 1.00 86.94 93 GLY A CA 1
ATOM 767 C C . GLY A 1 93 ? -30.617 -39.208 43.440 1.00 86.94 93 GLY A C 1
ATOM 768 O O . GLY A 1 93 ? -31.286 -39.809 44.278 1.00 86.94 93 GLY A O 1
ATOM 769 N N . LYS A 1 94 ? -29.343 -38.871 43.683 1.00 88.25 94 LYS A N 1
ATOM 770 C CA . LYS A 1 94 ? -28.664 -39.137 44.962 1.00 88.25 94 LYS A CA 1
ATOM 771 C C . LYS A 1 94 ? -28.864 -37.977 45.926 1.00 88.25 94 LYS A C 1
ATOM 773 O O . LYS A 1 94 ? -28.452 -36.857 45.630 1.00 88.25 94 LYS A O 1
ATOM 778 N N . GLU A 1 95 ? -29.464 -38.254 47.082 1.00 93.00 95 GLU A N 1
ATOM 779 C CA . GLU A 1 95 ? -29.654 -37.268 48.147 1.00 93.00 95 GLU A CA 1
ATOM 780 C C . GLU A 1 95 ? -28.490 -37.275 49.149 1.00 93.00 95 GLU A C 1
ATOM 782 O O . GLU A 1 95 ? -28.034 -38.328 49.598 1.00 93.00 95 GLU A O 1
ATOM 787 N N . GLU A 1 96 ? -28.049 -36.089 49.566 1.00 93.19 96 GLU A N 1
ATOM 788 C CA . GLU A 1 96 ? -27.082 -35.920 50.648 1.00 93.19 96 GLU A CA 1
ATOM 789 C C . GLU A 1 96 ? -27.519 -34.816 51.618 1.00 93.19 96 GLU A C 1
ATOM 791 O O . GLU A 1 96 ? -27.852 -33.704 51.211 1.00 93.19 96 GLU A O 1
ATOM 796 N N . VAL A 1 97 ? -27.501 -35.116 52.922 1.00 93.69 97 VAL A N 1
ATOM 797 C CA . VAL A 1 97 ? -27.981 -34.215 53.984 1.00 93.69 97 VAL A CA 1
ATOM 798 C C . VAL A 1 97 ? -26.831 -33.528 54.721 1.00 93.69 97 VAL A C 1
ATOM 800 O O . VAL A 1 97 ? -25.905 -34.175 55.206 1.00 93.69 97 VAL A O 1
ATOM 803 N N . TYR A 1 98 ? -26.935 -32.217 54.896 1.00 93.62 98 TYR A N 1
ATOM 804 C CA . TYR A 1 98 ? -25.992 -31.335 55.573 1.00 93.62 98 TYR A CA 1
ATOM 805 C C . TYR A 1 98 ? -26.671 -30.663 56.770 1.00 93.62 98 TYR A C 1
ATOM 807 O O . TYR A 1 98 ? -27.469 -29.734 56.632 1.00 93.62 98 TYR A O 1
ATOM 815 N N . GLU A 1 99 ? -26.344 -31.126 57.974 1.00 92.38 99 GLU A N 1
ATOM 816 C CA . GLU A 1 99 ? -26.988 -30.656 59.200 1.00 92.38 99 GLU A CA 1
ATOM 817 C C . GLU A 1 99 ? -26.383 -29.368 59.766 1.00 92.38 99 GLU A C 1
ATOM 819 O O . GLU A 1 99 ? -25.157 -29.211 59.861 1.00 92.38 99 GLU A O 1
ATOM 824 N N . LYS A 1 100 ? -27.255 -28.498 60.293 1.00 92.06 100 LYS A N 1
ATOM 825 C CA . LYS A 1 100 ? -26.888 -27.222 60.938 1.00 92.06 100 LYS A CA 1
ATOM 826 C C . LYS A 1 100 ? -26.030 -26.318 60.030 1.00 92.06 100 LYS A C 1
ATOM 828 O O . LYS A 1 100 ? -25.107 -25.645 60.509 1.00 92.06 100 LYS A O 1
ATOM 833 N N . ALA A 1 101 ? -26.329 -26.301 58.733 1.00 93.31 101 ALA A N 1
ATOM 834 C CA . ALA A 1 101 ? -25.779 -25.340 57.787 1.00 93.31 101 ALA A CA 1
ATOM 835 C C . ALA A 1 101 ? -26.204 -23.918 58.185 1.00 93.31 101 ALA A C 1
ATOM 837 O O . ALA A 1 101 ? -27.320 -23.697 58.653 1.00 93.31 101 ALA A O 1
ATOM 838 N N . ASN A 1 102 ? -25.300 -22.951 58.045 1.00 94.81 102 ASN A N 1
ATOM 839 C CA . ASN A 1 102 ? -25.612 -21.544 58.262 1.00 94.81 102 ASN A CA 1
ATOM 840 C C . ASN A 1 102 ? -26.218 -20.960 56.993 1.00 94.81 102 ASN A C 1
ATOM 842 O O . ASN A 1 102 ? -25.505 -20.842 56.003 1.00 94.81 102 ASN A O 1
ATOM 846 N N . PHE A 1 103 ? -27.482 -20.587 57.017 1.00 94.38 103 PHE A N 1
ATOM 847 C CA . PHE A 1 103 ? -28.178 -20.012 55.880 1.00 94.38 103 PHE A CA 1
ATOM 848 C C . PHE A 1 103 ? -28.449 -18.538 56.141 1.00 94.38 103 PHE A C 1
ATOM 850 O O . PHE A 1 103 ? -29.005 -18.186 57.176 1.00 94.38 103 PHE A O 1
ATOM 857 N N . LYS A 1 104 ? -28.060 -17.675 55.207 1.00 92.69 104 LYS A N 1
ATOM 858 C CA . LYS A 1 104 ? -28.330 -16.239 55.283 1.00 92.69 104 LYS A CA 1
ATOM 859 C C . LYS A 1 104 ? -28.712 -15.675 53.928 1.00 92.69 104 LYS A C 1
ATOM 861 O O . LYS A 1 104 ? -28.271 -16.190 52.900 1.00 92.69 104 LYS A O 1
ATOM 866 N N . ILE A 1 105 ? -29.453 -14.573 53.930 1.00 90.06 105 ILE A N 1
ATOM 867 C CA . ILE A 1 105 ? -29.688 -13.795 52.709 1.00 90.06 105 ILE A CA 1
ATOM 868 C C . ILE A 1 105 ? -28.349 -13.227 52.201 1.00 90.06 105 ILE A C 1
ATOM 870 O O . ILE A 1 105 ? -27.446 -12.881 52.971 1.00 90.06 105 ILE A O 1
ATOM 874 N N . GLY A 1 106 ? -28.184 -13.189 50.884 1.00 81.25 106 GLY A N 1
ATOM 875 C CA . GLY A 1 106 ? -26.992 -12.738 50.183 1.00 81.25 106 GLY A CA 1
ATOM 876 C C . GLY A 1 106 ? -27.280 -11.573 49.245 1.00 81.25 106 GLY A C 1
ATOM 877 O O . GLY A 1 106 ? -28.213 -11.618 48.455 1.00 81.25 106 GLY A O 1
ATOM 878 N N . GLY A 1 107 ? -26.412 -10.559 49.296 1.00 76.69 107 GLY A N 1
ATOM 879 C CA . GLY A 1 107 ? -26.579 -9.318 48.537 1.00 76.69 107 GLY A CA 1
ATOM 880 C C . GLY A 1 107 ? -27.562 -8.363 49.219 1.00 76.69 107 GLY A C 1
ATOM 881 O O . GLY A 1 107 ? -28.580 -8.786 49.754 1.00 76.69 107 GLY A O 1
ATOM 882 N N . ARG A 1 108 ? -27.231 -7.066 49.242 1.00 75.19 108 ARG A N 1
ATOM 883 C CA . ARG A 1 108 ? -28.129 -6.028 49.781 1.00 75.19 108 ARG A CA 1
ATOM 884 C C . ARG A 1 108 ? -29.051 -5.470 48.697 1.00 75.19 108 ARG A C 1
ATOM 886 O O . ARG A 1 108 ? -30.230 -5.288 48.952 1.00 75.19 108 ARG A O 1
ATOM 893 N N . TYR A 1 109 ? -28.524 -5.310 47.484 1.00 72.75 109 TYR A N 1
ATOM 894 C CA . TYR A 1 109 ? -29.263 -4.831 46.317 1.00 72.75 109 TYR A CA 1
ATOM 895 C C . TYR A 1 109 ? -30.349 -5.810 45.836 1.00 72.75 109 TYR A C 1
ATOM 897 O O . TYR A 1 109 ? -31.479 -5.409 45.613 1.00 72.75 109 TYR A O 1
ATOM 905 N N . ALA A 1 110 ? -30.057 -7.114 45.779 1.00 71.25 110 ALA A N 1
ATOM 906 C CA . ALA A 1 110 ? -31.013 -8.137 45.327 1.00 71.25 110 ALA A CA 1
ATOM 907 C C . ALA A 1 110 ? -32.297 -8.237 46.186 1.00 71.25 110 ALA A C 1
ATOM 909 O O . ALA A 1 110 ? -33.250 -8.892 45.797 1.00 71.25 110 ALA A O 1
ATOM 910 N N . ARG A 1 111 ? -32.335 -7.602 47.365 1.00 76.88 111 ARG A N 1
ATOM 911 C CA . ARG A 1 111 ? -33.493 -7.616 48.279 1.00 76.88 111 ARG A CA 1
ATOM 912 C C . ARG A 1 111 ? -34.579 -6.602 47.929 1.00 76.88 111 ARG A C 1
ATOM 914 O O . ARG A 1 111 ? -35.672 -6.689 48.473 1.00 76.88 111 ARG A O 1
ATOM 921 N N . VAL A 1 112 ? -34.257 -5.628 47.080 1.00 74.94 112 VAL A N 1
ATOM 922 C CA . VAL A 1 112 ? -35.244 -4.694 46.510 1.00 74.94 112 VAL A CA 1
ATOM 923 C C . VAL A 1 112 ? -35.632 -5.067 45.085 1.00 74.94 112 VAL A C 1
ATOM 925 O O . VAL A 1 112 ? -36.278 -4.293 44.388 1.00 74.94 112 VAL A O 1
ATOM 928 N N . GLN A 1 113 ? -35.209 -6.257 44.669 1.00 73.94 113 GLN A N 1
ATOM 929 C CA . GLN A 1 113 ? -35.556 -6.882 43.411 1.00 73.94 113 GLN A CA 1
ATOM 930 C C . GLN A 1 113 ? -36.431 -8.110 43.683 1.00 73.94 113 GLN A C 1
ATOM 932 O O . GLN A 1 113 ? -36.608 -8.549 44.820 1.00 73.94 113 GLN A O 1
ATOM 937 N N . ASP A 1 114 ? -36.968 -8.683 42.623 1.00 69.56 114 ASP A N 1
ATOM 938 C CA . ASP A 1 114 ? -37.844 -9.853 42.612 1.00 69.56 114 ASP A CA 1
ATOM 939 C C . ASP A 1 114 ? -37.137 -11.169 42.989 1.00 69.56 114 ASP A C 1
ATOM 941 O O . ASP A 1 114 ? -37.800 -12.141 43.364 1.00 69.56 114 ASP A O 1
ATOM 945 N N . ARG A 1 115 ? -35.796 -11.221 42.950 1.00 74.31 115 ARG A N 1
ATOM 946 C CA . ARG A 1 115 ? -35.026 -12.436 43.270 1.00 74.31 115 ARG A CA 1
ATOM 947 C C . ARG A 1 115 ? -33.900 -12.202 44.264 1.00 74.31 115 ARG A C 1
ATOM 949 O O . ARG A 1 115 ? -33.076 -11.306 44.117 1.00 74.31 115 ARG A O 1
ATOM 956 N N . ILE A 1 116 ? -33.785 -13.119 45.220 1.00 79.81 116 ILE A N 1
ATOM 957 C CA . ILE A 1 116 ? -32.969 -12.938 46.422 1.00 79.81 116 ILE A CA 1
ATOM 958 C C . ILE A 1 116 ? -31.841 -13.961 46.459 1.00 79.81 116 ILE A C 1
ATOM 960 O O . ILE A 1 116 ? -32.037 -15.138 46.164 1.00 79.81 116 ILE A O 1
ATOM 964 N N . GLY A 1 117 ? -30.631 -13.504 46.787 1.00 86.19 117 GLY A N 1
ATOM 965 C CA . GLY A 1 117 ? -29.484 -14.387 46.936 1.00 86.19 117 GLY A CA 1
ATOM 966 C C . GLY A 1 117 ? -29.420 -15.032 48.299 1.00 86.19 117 GLY A C 1
ATOM 967 O O . GLY A 1 117 ? -29.946 -14.516 49.283 1.00 86.19 117 GLY A O 1
ATOM 968 N N . PHE A 1 118 ? -28.706 -16.149 48.370 1.00 90.69 118 PHE A N 1
ATOM 969 C CA . PHE A 1 118 ? -28.503 -16.889 49.607 1.00 90.69 118 PHE A CA 1
ATOM 970 C C . PHE A 1 118 ? -27.041 -17.288 49.754 1.00 90.69 118 PHE A C 1
ATOM 972 O O . PHE A 1 118 ? -26.376 -17.671 48.795 1.00 90.69 118 PHE A O 1
ATOM 979 N N . ASN A 1 119 ? -26.521 -17.213 50.973 1.00 91.50 119 ASN A N 1
ATOM 980 C CA . ASN A 1 119 ? -25.221 -17.768 51.316 1.00 91.50 119 ASN A CA 1
ATOM 981 C C . ASN A 1 119 ? -25.423 -18.900 52.318 1.00 91.50 119 ASN A C 1
ATOM 983 O O . ASN A 1 119 ? -26.070 -18.712 53.350 1.00 91.50 119 ASN A O 1
ATOM 987 N N . ILE A 1 120 ? -24.826 -20.051 52.031 1.00 94.06 120 ILE A N 1
ATOM 988 C CA . ILE A 1 120 ? -24.899 -21.251 52.853 1.00 94.06 120 ILE A CA 1
ATOM 989 C C . ILE A 1 120 ? -23.488 -21.621 53.294 1.00 94.06 120 ILE A C 1
ATOM 991 O O . ILE A 1 120 ? -22.604 -21.813 52.465 1.00 94.06 120 ILE A O 1
ATOM 995 N N . LYS A 1 121 ? -23.260 -21.725 54.601 1.00 94.06 121 LYS A N 1
ATOM 996 C CA . LYS A 1 121 ? -21.973 -22.135 55.168 1.00 94.06 121 LYS A CA 1
ATOM 997 C C . LYS A 1 121 ? -22.110 -23.462 55.891 1.00 94.06 121 LYS A C 1
ATOM 999 O O . LYS A 1 121 ? -22.771 -23.554 56.928 1.00 94.06 121 LYS A O 1
ATOM 1004 N N . LEU A 1 122 ? -21.460 -24.478 55.347 1.00 93.38 122 LEU A N 1
ATOM 1005 C CA . LEU A 1 122 ? -21.450 -25.838 55.861 1.00 93.38 122 LEU A CA 1
ATOM 1006 C C . LEU A 1 122 ? -20.456 -25.992 57.018 1.00 93.38 122 LEU A C 1
ATOM 1008 O O . LEU A 1 122 ? -19.580 -25.149 57.264 1.00 93.38 122 LEU A O 1
ATOM 1012 N N . LYS A 1 123 ? -20.592 -27.090 57.763 1.00 90.31 123 LYS A N 1
ATOM 1013 C CA . LYS A 1 123 ? -19.618 -27.458 58.793 1.00 90.31 123 LYS A CA 1
ATOM 1014 C C . LYS A 1 123 ? -18.322 -27.942 58.146 1.00 90.31 123 LYS A C 1
ATOM 1016 O O . LYS A 1 123 ? -18.326 -28.513 57.066 1.00 90.31 123 LYS A O 1
ATOM 1021 N N . LYS A 1 124 ? -17.197 -27.764 58.846 1.00 82.00 124 LYS A N 1
ATOM 1022 C CA . LYS A 1 124 ? -15.875 -28.187 58.346 1.00 82.00 124 LYS A CA 1
ATOM 1023 C C . LYS A 1 124 ? -15.783 -29.696 58.066 1.00 82.00 124 LYS A C 1
ATOM 1025 O O . LYS A 1 124 ? -14.990 -30.086 57.227 1.00 82.00 124 LYS A O 1
ATOM 1030 N N . ASN A 1 125 ? -16.565 -30.516 58.769 1.00 85.44 125 ASN A N 1
ATOM 1031 C CA . ASN A 1 125 ? -16.531 -31.976 58.669 1.00 85.44 125 ASN A CA 1
ATOM 1032 C C . ASN A 1 125 ? -17.453 -32.556 57.584 1.00 85.44 125 ASN A C 1
ATOM 1034 O O . ASN A 1 125 ? -17.435 -33.763 57.381 1.00 85.44 125 ASN A O 1
ATOM 1038 N N . LYS A 1 126 ? -18.274 -31.730 56.921 1.00 88.75 126 LYS A N 1
ATOM 1039 C CA . LYS A 1 126 ? -19.128 -32.170 55.815 1.00 88.75 126 LYS A CA 1
ATOM 1040 C C . LYS A 1 126 ? -19.227 -31.060 54.772 1.00 88.75 126 LYS A C 1
ATOM 1042 O O . LYS A 1 126 ? -19.949 -30.082 54.965 1.00 88.75 126 LYS A O 1
ATOM 1047 N N . LEU A 1 127 ? -18.430 -31.199 53.716 1.00 87.75 127 LEU A N 1
ATOM 1048 C CA . LEU A 1 127 ? -18.281 -30.233 52.629 1.00 87.75 127 LEU A CA 1
ATOM 1049 C C . LEU A 1 127 ? -19.041 -30.712 51.397 1.00 87.75 127 LEU A C 1
ATOM 1051 O O . LEU A 1 127 ? -19.090 -31.908 51.138 1.00 87.75 127 LEU A O 1
ATOM 1055 N N . PHE A 1 128 ? -19.561 -29.776 50.614 1.00 86.25 128 PHE A N 1
ATOM 1056 C CA . PHE A 1 128 ? -20.178 -30.071 49.326 1.00 86.25 128 PHE A CA 1
ATOM 1057 C C . PHE A 1 128 ? -19.113 -29.928 48.238 1.00 86.25 128 PHE A C 1
ATOM 1059 O O . PHE A 1 128 ? -18.682 -28.811 47.963 1.00 86.25 128 PHE A O 1
ATOM 1066 N N . TYR A 1 129 ? -18.620 -31.041 47.681 1.00 82.81 129 TYR A N 1
ATOM 1067 C CA . TYR A 1 129 ? -17.545 -31.054 46.670 1.00 82.81 129 TYR A CA 1
ATOM 1068 C C . TYR A 1 129 ? -16.341 -30.169 47.049 1.00 82.81 129 TYR A C 1
ATOM 1070 O O . TYR A 1 129 ? -15.931 -29.274 46.311 1.00 82.81 129 TYR A O 1
ATOM 1078 N N . ASN A 1 130 ? -15.800 -30.379 48.255 1.00 79.94 130 ASN A N 1
ATOM 1079 C CA . ASN A 1 130 ? -14.705 -29.590 48.845 1.00 79.94 130 ASN A CA 1
ATOM 1080 C C . ASN A 1 130 ? -15.015 -28.094 49.057 1.00 79.94 130 ASN A C 1
ATOM 1082 O O . ASN A 1 130 ? -14.113 -27.295 49.318 1.00 79.94 130 ASN A O 1
ATOM 1086 N N . ARG A 1 131 ? -16.289 -27.689 48.998 1.00 81.19 131 ARG A N 1
ATOM 1087 C CA . ARG A 1 131 ? -16.737 -26.324 49.292 1.00 81.19 131 ARG A CA 1
ATOM 1088 C C . ARG A 1 131 ? -17.443 -26.259 50.637 1.00 81.19 131 ARG A C 1
ATOM 1090 O O . ARG A 1 131 ? -18.346 -27.033 50.949 1.00 81.19 131 ARG A O 1
ATOM 1097 N N . LYS A 1 132 ? -17.017 -25.286 51.439 1.00 89.06 132 LYS A N 1
ATOM 1098 C CA . LYS A 1 132 ? -17.629 -24.948 52.726 1.00 89.06 132 LYS A CA 1
ATOM 1099 C C . LYS A 1 132 ? -18.652 -23.824 52.598 1.00 89.06 132 LYS A C 1
ATOM 1101 O O . LYS A 1 132 ? -19.665 -23.843 53.289 1.00 89.06 132 LYS A O 1
ATOM 1106 N N . ASP A 1 133 ? -18.360 -22.837 51.760 1.00 89.06 133 ASP A N 1
ATOM 1107 C CA . ASP A 1 133 ? -19.172 -21.644 51.559 1.00 89.06 133 ASP A CA 1
ATOM 1108 C C . ASP A 1 133 ? -19.800 -21.712 50.159 1.00 89.06 133 ASP A C 1
ATOM 1110 O O . ASP A 1 133 ? -19.099 -21.656 49.152 1.00 89.06 133 ASP A O 1
ATOM 1114 N N . ILE A 1 134 ? -21.123 -21.854 50.105 1.00 88.00 134 ILE A N 1
ATOM 1115 C CA . ILE A 1 134 ? -21.928 -21.916 48.882 1.00 88.00 134 ILE A CA 1
ATOM 1116 C C . ILE A 1 134 ? -22.658 -20.581 48.750 1.00 88.00 134 ILE A C 1
ATOM 1118 O O . ILE A 1 134 ? -23.323 -20.135 49.687 1.00 88.00 134 ILE A O 1
ATOM 1122 N N . ARG A 1 135 ? -22.536 -19.923 47.598 1.00 86.75 135 ARG A N 1
ATOM 1123 C CA . ARG A 1 135 ? -23.238 -18.667 47.305 1.00 86.75 135 ARG A CA 1
ATOM 1124 C C . ARG A 1 135 ? -24.203 -18.905 46.151 1.00 86.75 135 ARG A C 1
ATOM 1126 O O . ARG A 1 135 ? -23.760 -19.144 45.037 1.00 86.75 135 ARG A O 1
ATOM 1133 N N . LEU A 1 136 ? -25.498 -18.825 46.427 1.00 83.69 136 LEU A N 1
ATOM 1134 C CA . LEU A 1 136 ? -26.566 -18.888 45.437 1.00 83.69 136 LEU A CA 1
ATOM 1135 C C . LEU A 1 136 ? -26.888 -17.455 45.024 1.00 83.69 136 LEU A C 1
ATOM 1137 O O . LEU A 1 136 ? -27.417 -16.673 45.820 1.00 83.69 136 LEU A O 1
ATOM 1141 N N . ARG A 1 137 ? -26.474 -17.078 43.817 1.00 76.50 137 ARG A N 1
ATOM 1142 C CA . ARG A 1 137 ? -26.686 -15.737 43.275 1.00 76.50 137 ARG A CA 1
ATOM 1143 C C . ARG A 1 137 ? -27.838 -15.787 42.275 1.00 76.50 137 ARG A C 1
ATOM 1145 O O . ARG A 1 137 ? -27.790 -16.629 41.388 1.00 76.50 137 ARG A O 1
ATOM 1152 N N . PRO A 1 138 ? -28.865 -14.946 42.440 1.00 70.12 138 PRO A N 1
ATOM 1153 C CA . PRO A 1 138 ? -29.930 -14.827 41.470 1.00 70.12 138 PRO A CA 1
ATOM 1154 C C . PRO A 1 138 ? -29.550 -13.792 40.416 1.00 70.12 138 PRO A C 1
ATOM 1156 O O . PRO A 1 138 ? -28.902 -12.789 40.728 1.00 70.12 138 PRO A O 1
ATOM 1159 N N . ASP A 1 139 ? -30.069 -13.977 39.210 1.00 67.44 139 ASP A N 1
ATOM 1160 C CA . ASP A 1 139 ? -30.097 -12.924 38.200 1.00 67.44 139 ASP A CA 1
ATOM 1161 C C . ASP A 1 139 ? -31.287 -12.015 38.491 1.00 67.44 139 ASP A C 1
ATOM 1163 O O . ASP A 1 139 ? -32.372 -12.182 37.938 1.00 67.44 139 ASP A O 1
ATOM 1167 N N . ALA A 1 140 ? -31.097 -11.118 39.458 1.00 63.22 140 ALA A N 1
ATOM 1168 C CA . ALA A 1 140 ? -32.145 -10.299 40.072 1.00 63.22 140 ALA A CA 1
ATOM 1169 C C . ALA A 1 140 ? -32.759 -9.221 39.158 1.00 63.22 140 ALA A C 1
ATOM 1171 O O . ALA A 1 140 ? -33.539 -8.419 39.637 1.00 63.22 140 ALA A O 1
ATOM 1172 N N . LEU A 1 141 ? -32.387 -9.164 37.878 1.00 60.31 141 LEU A N 1
ATOM 1173 C CA . LEU A 1 141 ? -32.961 -8.245 36.884 1.00 60.31 141 LEU A CA 1
ATOM 1174 C C . LEU A 1 141 ? -33.623 -8.999 35.714 1.00 60.31 141 LEU A C 1
ATOM 1176 O O . LEU A 1 141 ? -33.990 -8.403 34.704 1.00 60.31 141 LEU A O 1
ATOM 1180 N N . ASP A 1 142 ? -33.766 -10.323 35.821 1.00 60.25 142 ASP A N 1
ATOM 1181 C CA . ASP A 1 142 ? -34.452 -11.148 34.826 1.00 60.25 142 ASP A CA 1
ATOM 1182 C C . ASP A 1 142 ? -35.883 -11.469 35.285 1.00 60.25 142 ASP A C 1
ATOM 1184 O O . ASP A 1 142 ? -36.170 -12.549 35.779 1.00 60.25 142 ASP A O 1
ATOM 1188 N N . TYR A 1 143 ? -36.829 -10.558 35.091 1.00 52.12 143 TYR A N 1
ATOM 1189 C CA . TYR A 1 143 ? -38.218 -10.755 35.542 1.00 52.12 143 TYR A CA 1
ATOM 1190 C C . TYR A 1 143 ? -38.956 -11.926 34.857 1.00 52.12 143 TYR A C 1
ATOM 1192 O O . TYR A 1 143 ? -40.018 -12.349 35.302 1.00 52.12 143 TYR A O 1
ATOM 1200 N N . THR A 1 144 ? -38.406 -12.475 33.769 1.00 52.62 144 THR A N 1
ATOM 1201 C CA . THR A 1 144 ? -39.107 -13.429 32.892 1.00 52.62 144 THR A CA 1
ATOM 1202 C C . THR A 1 144 ? -38.784 -14.901 33.157 1.00 52.62 144 THR A C 1
ATOM 1204 O O . THR A 1 144 ? -39.436 -15.764 32.582 1.00 52.62 144 THR A O 1
ATOM 1207 N N . HIS A 1 145 ? -37.767 -15.209 33.980 1.00 51.81 145 HIS A N 1
ATOM 1208 C CA . HIS A 1 145 ? -37.152 -16.558 34.103 1.00 51.81 145 HIS A CA 1
ATOM 1209 C C . HIS A 1 145 ? -36.523 -17.098 32.821 1.00 51.81 145 HIS A C 1
ATOM 1211 O O . HIS A 1 145 ? -35.976 -18.202 32.791 1.00 51.81 145 HIS A O 1
ATOM 1217 N N . ILE A 1 146 ? -36.579 -16.294 31.771 1.00 44.53 146 ILE A N 1
ATOM 1218 C CA . ILE A 1 146 ? -36.245 -16.676 30.426 1.00 44.53 146 ILE A CA 1
ATOM 1219 C C . ILE A 1 146 ? -34.848 -16.161 30.099 1.00 44.53 146 ILE A C 1
ATOM 1221 O O . ILE A 1 146 ? -34.154 -16.894 29.422 1.00 44.53 146 ILE A O 1
ATOM 1225 N N . ARG A 1 147 ? -34.352 -15.014 30.605 1.00 47.72 147 ARG A N 1
ATOM 1226 C CA . ARG A 1 147 ? -33.023 -14.506 30.187 1.00 47.72 147 ARG A CA 1
ATOM 1227 C C . ARG A 1 147 ? -31.879 -15.415 30.615 1.00 47.72 147 ARG A C 1
ATOM 1229 O O . ARG A 1 147 ? -31.019 -15.670 29.789 1.00 47.72 147 ARG A O 1
ATOM 1236 N N . SER A 1 148 ? -31.870 -15.963 31.829 1.00 47.25 148 SER A N 1
ATOM 1237 C CA . SER A 1 148 ? -30.778 -16.861 32.253 1.00 47.25 148 SER A CA 1
ATOM 1238 C C . SER A 1 148 ? -30.844 -18.226 31.564 1.00 47.25 148 SER A C 1
ATOM 1240 O O . SER A 1 148 ? -29.812 -18.786 31.201 1.00 47.25 148 SER A O 1
ATOM 1242 N N . LYS A 1 149 ? -32.060 -18.752 31.342 1.00 43.38 149 LYS A N 1
ATOM 1243 C CA . LYS A 1 149 ? -32.278 -20.006 30.603 1.00 43.38 149 LYS A CA 1
ATOM 1244 C C . LYS A 1 149 ? -31.978 -19.827 29.116 1.00 43.38 149 LYS A C 1
ATOM 1246 O O . LYS A 1 149 ? -31.311 -20.676 28.558 1.00 43.38 149 LYS A O 1
ATOM 1251 N N . ILE A 1 150 ? -32.385 -18.712 28.513 1.00 40.88 150 ILE A N 1
ATOM 1252 C CA . ILE A 1 150 ? -32.076 -18.329 27.133 1.00 40.88 150 ILE A CA 1
ATOM 1253 C C . ILE A 1 150 ? -30.593 -18.012 26.981 1.00 40.88 150 ILE A C 1
ATOM 1255 O O . ILE A 1 150 ? -30.028 -18.479 26.018 1.00 40.88 150 ILE A O 1
ATOM 1259 N N . SER A 1 151 ? -29.917 -17.319 27.899 1.00 40.75 151 SER A N 1
ATOM 1260 C CA . SER A 1 151 ? -28.456 -17.136 27.836 1.00 40.75 151 SER A CA 1
ATOM 1261 C C . SER A 1 151 ? -27.718 -18.467 27.931 1.00 40.75 151 SER A C 1
ATOM 1263 O O . SER A 1 151 ? -26.818 -18.706 27.136 1.00 40.75 151 SER A O 1
ATOM 1265 N N . ALA A 1 152 ? -28.121 -19.359 28.841 1.00 39.62 152 ALA A N 1
ATOM 1266 C CA . ALA A 1 152 ? -27.548 -20.701 28.935 1.00 39.62 152 ALA A CA 1
ATOM 1267 C C . ALA A 1 152 ? -27.900 -21.584 27.721 1.00 39.62 152 ALA A C 1
ATOM 1269 O O . ALA A 1 152 ? -27.079 -22.396 27.312 1.00 39.62 152 ALA A O 1
ATOM 1270 N N . ASP A 1 153 ? -29.083 -21.421 27.126 1.00 37.28 153 ASP A N 1
ATOM 1271 C CA . ASP A 1 153 ? -29.516 -22.142 25.925 1.00 37.28 153 ASP A CA 1
ATOM 1272 C C . ASP A 1 153 ? -28.927 -21.543 24.642 1.00 37.28 153 ASP A C 1
ATOM 1274 O O . ASP A 1 153 ? -28.700 -22.290 23.709 1.00 37.28 153 ASP A O 1
ATOM 1278 N N . LEU A 1 154 ? -28.630 -20.241 24.591 1.00 35.22 154 LEU A N 1
ATOM 1279 C CA . LEU A 1 154 ? -27.962 -19.530 23.490 1.00 35.22 154 LEU A CA 1
ATOM 1280 C C . LEU A 1 154 ? -26.478 -19.817 23.453 1.00 35.22 154 LEU A C 1
ATOM 1282 O O . LEU A 1 154 ? -25.922 -20.034 22.385 1.00 35.22 154 LEU A O 1
ATOM 1286 N N . MET A 1 155 ? -25.859 -19.867 24.633 1.00 37.88 155 MET A N 1
ATOM 1287 C CA . MET A 1 155 ? -24.507 -20.389 24.795 1.00 37.88 155 MET A CA 1
ATOM 1288 C C . MET A 1 155 ? -24.429 -21.883 24.427 1.00 37.88 155 MET A C 1
ATOM 1290 O O . MET A 1 155 ? -23.327 -22.385 24.247 1.00 37.88 155 MET A O 1
ATOM 1294 N N . ASN A 1 156 ? -25.569 -22.582 24.287 1.00 37.03 156 ASN A N 1
ATOM 1295 C CA . ASN A 1 156 ? -25.649 -23.995 23.897 1.00 37.03 156 ASN A CA 1
ATOM 1296 C C . ASN A 1 156 ? -26.381 -24.279 22.553 1.00 37.03 156 ASN A C 1
ATOM 1298 O O . ASN A 1 156 ? -26.373 -25.435 22.133 1.00 37.03 156 ASN A O 1
ATOM 1302 N N . HIS A 1 157 ? -27.012 -23.302 21.871 1.00 37.03 157 HIS A N 1
ATOM 1303 C CA . HIS A 1 157 ? -27.675 -23.438 20.551 1.00 37.03 157 HIS A CA 1
ATOM 1304 C C . HIS A 1 157 ? -28.249 -22.088 20.008 1.00 37.03 157 HIS A C 1
ATOM 1306 O O . HIS A 1 157 ? -28.821 -21.316 20.782 1.00 37.03 157 HIS A O 1
ATOM 1312 N N . PRO A 1 158 ? -28.245 -21.790 18.686 1.00 44.50 158 PRO A N 1
ATOM 1313 C CA . PRO A 1 158 ? -28.617 -20.478 18.144 1.00 44.50 158 PRO A CA 1
ATOM 1314 C C . PRO A 1 158 ? -30.144 -20.318 17.979 1.00 44.50 158 PRO A C 1
ATOM 1316 O O . PRO A 1 158 ? -30.705 -20.517 16.906 1.00 44.50 158 PRO A O 1
ATOM 1319 N N . VAL A 1 159 ? -30.864 -19.981 19.058 1.00 44.12 159 VAL A N 1
ATOM 1320 C CA . VAL A 1 159 ? -32.348 -19.877 19.049 1.00 44.12 159 VAL A CA 1
ATOM 1321 C C . VAL A 1 159 ? -32.875 -18.430 18.975 1.00 44.12 159 VAL A C 1
ATOM 1323 O O . VAL A 1 159 ? -34.036 -18.224 18.620 1.00 44.12 159 VAL A O 1
ATOM 1326 N N . ASN A 1 160 ? -32.055 -17.403 19.228 1.00 44.84 160 ASN A N 1
ATOM 1327 C CA . ASN A 1 160 ? -32.528 -16.005 19.268 1.00 44.84 160 ASN A CA 1
ATOM 1328 C C . ASN A 1 160 ? -33.028 -15.459 17.925 1.00 44.84 160 ASN A C 1
ATOM 1330 O O . ASN A 1 160 ? -33.907 -14.602 17.918 1.00 44.84 160 ASN A O 1
ATOM 1334 N N . ILE A 1 161 ? -32.556 -15.998 16.801 1.00 51.75 161 ILE A N 1
ATOM 1335 C CA . ILE A 1 161 ? -32.987 -15.579 15.457 1.00 51.75 161 ILE A CA 1
ATOM 1336 C C . ILE A 1 161 ? -34.456 -15.908 15.183 1.00 51.75 161 ILE A C 1
ATOM 1338 O O . ILE A 1 161 ? -35.093 -15.281 14.344 1.00 51.75 161 ILE A O 1
ATOM 1342 N N . LYS A 1 162 ? -35.063 -16.833 15.941 1.00 48.41 162 LYS A N 1
ATOM 1343 C CA . LYS A 1 162 ? -36.502 -17.133 15.827 1.00 48.41 162 LYS A CA 1
ATOM 1344 C C . LYS A 1 162 ? -37.415 -15.995 16.305 1.00 48.41 162 LYS A C 1
ATOM 1346 O O . LYS A 1 162 ? -38.626 -16.112 16.154 1.00 48.41 162 LYS A O 1
ATOM 1351 N N . LYS A 1 163 ? -36.856 -14.928 16.890 1.00 53.84 163 LYS A N 1
ATOM 1352 C CA . LYS A 1 163 ? -37.577 -13.701 17.267 1.00 53.84 163 LYS A CA 1
ATOM 1353 C C . LYS A 1 163 ? -37.426 -12.568 16.245 1.00 53.84 163 LYS A C 1
ATOM 1355 O O . LYS A 1 163 ? -38.015 -11.515 16.453 1.00 53.84 163 LYS A O 1
ATOM 1360 N N . CYS A 1 164 ? -36.651 -12.758 15.177 1.00 55.09 164 CYS A N 1
ATOM 1361 C CA . CYS A 1 164 ? -36.609 -11.817 14.063 1.00 55.09 164 CYS A CA 1
ATOM 1362 C C . CYS A 1 164 ? -37.839 -12.051 13.180 1.00 55.09 164 CYS A C 1
ATOM 1364 O O . CYS A 1 164 ? -38.077 -13.170 12.720 1.00 55.09 164 CYS A O 1
ATOM 1366 N N . PHE A 1 165 ? -38.624 -11.001 12.962 1.00 60.16 165 PHE A N 1
ATOM 1367 C CA . PHE A 1 165 ? -39.795 -11.023 12.089 1.00 60.16 165 PHE A CA 1
ATOM 1368 C C . PHE A 1 165 ? -39.472 -10.225 10.824 1.00 60.16 165 PHE A C 1
ATOM 1370 O O . PHE A 1 165 ? -38.763 -9.223 10.895 1.00 60.16 165 PHE A O 1
ATOM 1377 N N . ASN A 1 166 ? -39.975 -10.667 9.670 1.00 60.75 166 ASN A N 1
ATOM 1378 C CA . ASN A 1 166 ? -39.856 -9.881 8.443 1.00 60.75 166 ASN A CA 1
ATOM 1379 C C . ASN A 1 166 ? -40.686 -8.600 8.588 1.00 60.75 166 ASN A C 1
ATOM 1381 O O . ASN A 1 166 ? -41.857 -8.668 8.944 1.00 60.75 166 ASN A O 1
ATOM 1385 N N . GLU A 1 167 ? -40.085 -7.449 8.289 1.00 63.50 167 GLU A N 1
ATOM 1386 C CA . GLU A 1 167 ? -40.736 -6.134 8.400 1.00 63.50 167 GLU A CA 1
ATOM 1387 C C . GLU A 1 167 ? -41.887 -5.956 7.394 1.00 63.50 167 GLU A C 1
ATOM 1389 O O . GLU A 1 167 ? -42.826 -5.202 7.630 1.00 63.50 167 GLU A O 1
ATOM 1394 N N . LYS A 1 168 ? -41.841 -6.677 6.267 1.00 59.31 168 LYS A N 1
ATOM 1395 C CA . LYS A 1 168 ? -42.894 -6.674 5.247 1.00 59.31 168 LYS A CA 1
ATOM 1396 C C . LYS A 1 168 ? -43.757 -7.930 5.344 1.00 59.31 168 LYS A C 1
ATOM 1398 O O . LYS A 1 168 ? -43.276 -9.036 5.086 1.00 59.31 168 LYS A O 1
ATOM 1403 N N . ASP A 1 169 ? -45.050 -7.728 5.593 1.00 55.50 169 ASP A N 1
ATOM 1404 C CA . ASP A 1 169 ? -46.075 -8.782 5.679 1.00 55.50 169 ASP A CA 1
ATOM 1405 C C . ASP A 1 169 ? -46.177 -9.648 4.406 1.00 55.50 169 ASP A C 1
ATOM 1407 O O . ASP A 1 169 ? -46.623 -10.791 4.449 1.00 55.50 169 ASP A O 1
ATOM 1411 N N . GLU A 1 170 ? -45.722 -9.145 3.256 1.00 56.38 170 GLU A N 1
ATOM 1412 C CA . GLU A 1 170 ? -45.724 -9.873 1.978 1.00 56.38 170 GLU A CA 1
ATOM 1413 C C . GLU A 1 170 ? -44.776 -11.093 1.963 1.00 56.38 170 GLU A C 1
ATOM 1415 O O . GLU A 1 170 ? -44.933 -11.982 1.127 1.00 56.38 170 GLU A O 1
ATOM 1420 N N . TYR A 1 171 ? -43.830 -11.174 2.909 1.00 55.22 171 TYR A N 1
ATOM 1421 C CA . TYR A 1 171 ? -42.845 -12.259 3.035 1.00 55.22 171 TYR A CA 1
ATOM 1422 C C . TYR A 1 171 ? -43.053 -13.114 4.296 1.00 55.22 171 TYR A C 1
ATOM 1424 O O . TYR A 1 171 ? -42.087 -13.646 4.863 1.00 55.22 171 TYR A O 1
ATOM 1432 N N . LEU A 1 172 ? -44.304 -13.234 4.760 1.00 47.09 172 LEU A N 1
ATOM 1433 C CA . LEU A 1 172 ? -44.698 -14.062 5.906 1.00 47.09 172 LEU A CA 1
ATOM 1434 C C . LEU A 1 172 ? -44.034 -15.454 5.835 1.00 47.09 172 LEU A C 1
ATOM 1436 O O . LEU A 1 172 ? -44.353 -16.271 4.974 1.00 47.09 172 LEU A O 1
ATOM 1440 N N . ASN A 1 173 ? -43.129 -15.715 6.787 1.00 55.34 173 ASN A N 1
ATOM 1441 C CA . ASN A 1 173 ? -42.380 -16.963 7.021 1.00 55.34 173 ASN A CA 1
ATOM 1442 C C . ASN A 1 173 ? -41.110 -17.232 6.190 1.00 55.34 173 ASN A C 1
ATOM 1444 O O . ASN A 1 173 ? -40.571 -18.337 6.279 1.00 55.34 173 ASN A O 1
ATOM 1448 N N . TYR A 1 174 ? -40.568 -16.268 5.442 1.00 65.12 174 TYR A N 1
ATOM 1449 C CA . TYR A 1 174 ? -39.270 -16.456 4.775 1.00 65.12 174 TYR A CA 1
ATOM 1450 C C . TYR A 1 174 ? -38.094 -16.004 5.660 1.00 65.12 174 TYR A C 1
ATOM 1452 O O . TYR A 1 174 ? -37.522 -14.939 5.448 1.00 65.12 174 TYR A O 1
ATOM 1460 N N . THR A 1 175 ? -37.757 -16.801 6.682 1.00 68.88 175 THR A N 1
ATOM 1461 C CA . THR A 1 175 ? -36.621 -16.560 7.606 1.00 68.88 175 THR A CA 1
ATOM 1462 C C . THR A 1 175 ? -35.471 -17.560 7.438 1.00 68.88 175 THR A C 1
ATOM 1464 O O . THR A 1 175 ? -34.439 -17.426 8.091 1.00 68.88 175 THR A O 1
ATOM 1467 N N . GLN A 1 176 ? -35.611 -18.547 6.544 1.00 76.06 176 GLN A N 1
ATOM 1468 C CA . GLN A 1 176 ? -34.600 -19.587 6.324 1.00 76.06 176 GLN A CA 1
ATOM 1469 C C . GLN A 1 176 ? -33.213 -19.030 5.957 1.00 76.06 176 GLN A C 1
ATOM 1471 O O . GLN A 1 176 ? -32.245 -19.462 6.579 1.00 76.06 176 GLN A O 1
ATOM 1476 N N . PRO A 1 177 ? -33.083 -18.029 5.061 1.00 81.25 177 PRO A N 1
ATOM 1477 C CA . PRO A 1 177 ? -31.768 -17.477 4.735 1.00 81.25 177 PRO A CA 1
ATOM 1478 C C . PRO A 1 177 ? -31.047 -16.848 5.934 1.00 81.25 177 PRO A C 1
ATOM 1480 O O . PRO A 1 177 ? -29.819 -16.857 5.985 1.00 81.25 177 PRO A O 1
ATOM 1483 N N . LEU A 1 178 ? -31.799 -16.320 6.904 1.00 77.44 178 LEU A N 1
ATOM 1484 C CA . LEU A 1 178 ? -31.244 -15.751 8.130 1.00 77.44 178 LEU A CA 1
ATOM 1485 C C . LEU A 1 178 ? -30.703 -16.856 9.051 1.00 77.44 178 LEU A C 1
ATOM 1487 O O . LEU A 1 178 ? -29.633 -16.695 9.632 1.00 77.44 178 LEU A O 1
ATOM 1491 N N . TYR A 1 179 ? -31.397 -17.997 9.157 1.00 79.31 179 TYR A N 1
ATOM 1492 C CA . TYR A 1 179 ? -30.881 -19.166 9.883 1.00 79.31 179 TYR A CA 1
ATOM 1493 C C . TYR A 1 179 ? -29.625 -19.732 9.216 1.00 79.31 179 TYR A C 1
ATOM 1495 O O . TYR A 1 179 ? -28.625 -19.948 9.896 1.00 79.31 179 TYR A O 1
ATOM 1503 N N . ASP A 1 180 ? -29.646 -19.882 7.889 1.00 81.69 180 ASP A N 1
ATOM 1504 C CA . ASP A 1 180 ? -28.508 -20.390 7.120 1.00 81.69 180 ASP A CA 1
ATOM 1505 C C . ASP A 1 180 ? -27.278 -19.486 7.272 1.00 81.69 180 ASP A C 1
ATOM 1507 O O . ASP A 1 180 ? -26.152 -19.971 7.381 1.00 81.69 180 ASP A O 1
ATOM 1511 N N . MET A 1 181 ? -27.480 -18.164 7.295 1.00 83.31 181 MET A N 1
ATOM 1512 C CA . MET A 1 181 ? -26.412 -17.203 7.562 1.00 83.31 181 MET A CA 1
ATOM 1513 C C . MET A 1 181 ? -25.806 -17.424 8.949 1.00 83.31 181 MET A C 1
ATOM 1515 O O . MET A 1 181 ? -24.589 -17.484 9.064 1.00 83.31 181 MET A O 1
ATOM 1519 N N . ILE A 1 182 ? -26.615 -17.587 9.996 1.00 77.00 182 ILE A N 1
ATOM 1520 C CA . ILE A 1 182 ? -26.099 -17.780 11.359 1.00 77.00 182 ILE A CA 1
ATOM 1521 C C . ILE A 1 182 ? -25.338 -19.092 11.483 1.00 77.00 182 ILE A C 1
ATOM 1523 O O . ILE A 1 182 ? -24.245 -19.106 12.043 1.00 77.00 182 ILE A O 1
ATOM 1527 N N . ASP A 1 183 ? -25.875 -20.179 10.934 1.00 77.56 183 ASP A N 1
ATOM 1528 C CA . ASP A 1 183 ? -25.197 -21.474 10.950 1.00 77.56 183 ASP A CA 1
ATOM 1529 C C . ASP A 1 183 ? -23.854 -21.403 10.208 1.00 77.56 183 ASP A C 1
ATOM 1531 O O . ASP A 1 183 ? -22.875 -22.027 10.624 1.00 77.56 183 ASP A O 1
ATOM 1535 N N . ARG A 1 184 ? -23.763 -20.593 9.144 1.00 80.62 184 ARG A N 1
ATOM 1536 C CA . ARG A 1 184 ? -22.483 -20.284 8.493 1.00 80.62 184 ARG A CA 1
ATOM 1537 C C . ARG A 1 184 ? -21.571 -19.477 9.411 1.00 80.62 184 ARG A C 1
ATOM 1539 O O . ARG A 1 184 ? -20.434 -19.891 9.598 1.00 80.62 184 ARG A O 1
ATOM 1546 N N . LEU A 1 185 ? -22.060 -18.395 10.022 1.00 74.81 185 LEU A N 1
ATOM 1547 C CA . LEU A 1 185 ? -21.279 -17.549 10.936 1.00 74.81 185 LEU A CA 1
ATOM 1548 C C . LEU A 1 185 ? -20.699 -18.335 12.121 1.00 74.81 185 LEU A C 1
ATOM 1550 O O . LEU A 1 185 ? -19.577 -18.065 12.530 1.00 74.81 185 LEU A O 1
ATOM 1554 N N . MET A 1 186 ? -21.409 -19.347 12.629 1.00 72.56 186 MET A N 1
ATOM 1555 C CA . MET A 1 186 ? -20.917 -20.224 13.704 1.00 72.56 186 MET A CA 1
ATOM 1556 C C . MET A 1 186 ? -19.708 -21.084 13.301 1.00 72.56 186 MET A C 1
ATOM 1558 O O . MET A 1 186 ? -19.007 -21.593 14.173 1.00 72.56 186 MET A O 1
ATOM 1562 N N . ASN A 1 187 ? -19.479 -21.267 11.998 1.00 75.50 187 ASN A N 1
ATOM 1563 C CA . ASN A 1 187 ? -18.386 -22.068 11.444 1.00 75.50 187 ASN A CA 1
ATOM 1564 C C . ASN A 1 187 ? -17.288 -21.217 10.786 1.00 75.50 187 ASN A C 1
ATOM 1566 O O . ASN A 1 187 ? -16.269 -21.766 10.374 1.00 75.50 187 ASN A O 1
ATOM 1570 N N . VAL A 1 188 ? -17.492 -19.903 10.678 1.00 76.94 188 VAL A N 1
ATOM 1571 C CA . VAL A 1 188 ? -16.500 -18.957 10.163 1.00 76.94 188 VAL A CA 1
ATOM 1572 C C . VAL A 1 188 ? -15.374 -18.806 11.182 1.00 76.94 188 VAL A C 1
ATOM 1574 O O . VAL A 1 188 ? -15.614 -18.558 12.363 1.00 76.94 188 VAL A O 1
ATOM 1577 N N . THR A 1 189 ? -14.134 -18.932 10.717 1.00 78.38 189 THR A N 1
ATOM 1578 C CA . THR A 1 189 ? -12.930 -18.803 11.554 1.00 78.38 189 THR A CA 1
ATOM 1579 C C . THR A 1 189 ? -12.010 -17.670 11.110 1.00 78.38 189 THR A C 1
ATOM 1581 O O . THR A 1 189 ? -11.102 -17.301 11.855 1.00 78.38 189 THR A O 1
ATOM 1584 N N . THR A 1 190 ? -12.252 -17.090 9.929 1.00 78.94 190 THR A N 1
ATOM 1585 C CA . THR A 1 190 ? -11.454 -15.992 9.367 1.00 78.94 190 THR A CA 1
ATOM 1586 C C . THR A 1 190 ? -12.321 -14.823 8.886 1.00 78.94 190 THR A C 1
ATOM 1588 O O . THR A 1 190 ? -13.499 -14.982 8.567 1.00 78.94 190 THR A O 1
ATOM 1591 N N . ILE A 1 191 ? -11.726 -13.629 8.798 1.00 72.88 191 ILE A N 1
ATOM 1592 C CA . ILE A 1 191 ? -12.386 -12.423 8.263 1.00 72.88 191 ILE A CA 1
ATOM 1593 C C . ILE A 1 191 ? -12.758 -12.607 6.782 1.00 72.88 191 ILE A C 1
ATOM 1595 O O . ILE A 1 191 ? -13.807 -12.145 6.342 1.00 72.88 191 ILE A O 1
ATOM 1599 N N . GLU A 1 192 ? -11.942 -13.329 6.011 1.00 80.31 192 GLU A N 1
ATOM 1600 C CA . GLU A 1 192 ? -12.227 -13.624 4.604 1.00 80.31 192 GLU A CA 1
ATOM 1601 C C . GLU A 1 192 ? -13.475 -14.509 4.461 1.00 80.31 192 GLU A C 1
ATOM 1603 O O . GLU A 1 192 ? -14.376 -14.197 3.680 1.00 80.31 192 GLU A O 1
ATOM 1608 N N . GLU A 1 193 ? -13.593 -15.555 5.285 1.00 82.31 193 GLU A N 1
ATOM 1609 C CA . GLU A 1 193 ? -14.794 -16.394 5.365 1.00 82.31 193 GLU A CA 1
ATOM 1610 C C . GLU A 1 193 ? -16.024 -15.593 5.818 1.00 82.31 193 GLU A C 1
ATOM 1612 O O . GLU A 1 193 ? -17.109 -15.766 5.256 1.00 82.31 193 GLU A O 1
ATOM 1617 N N . LEU A 1 194 ? -15.852 -14.671 6.772 1.00 81.25 194 LEU A N 1
ATOM 1618 C CA . LEU A 1 194 ? -16.912 -13.769 7.227 1.00 81.25 194 LEU A CA 1
ATOM 1619 C C . LEU A 1 194 ? -17.395 -12.850 6.095 1.00 81.25 194 LEU A C 1
ATOM 1621 O O . LEU A 1 194 ? -18.601 -12.671 5.920 1.00 81.25 194 LEU A O 1
ATOM 1625 N N . SER A 1 195 ? -16.471 -12.329 5.283 1.00 85.75 195 SER A N 1
ATOM 1626 C CA . SER A 1 195 ? -16.755 -11.370 4.204 1.00 85.75 195 SER A CA 1
ATOM 1627 C C . SER A 1 195 ? -17.586 -11.972 3.067 1.00 85.75 195 SER A C 1
ATOM 1629 O O . SER A 1 195 ? -18.221 -11.255 2.285 1.00 85.75 195 SER A O 1
ATOM 1631 N N . ASN A 1 196 ? -17.608 -13.305 2.979 1.00 86.75 196 ASN A N 1
ATOM 1632 C CA . ASN A 1 196 ? -18.435 -14.059 2.040 1.00 86.75 196 ASN A CA 1
ATOM 1633 C C . ASN A 1 196 ? -19.887 -14.211 2.515 1.00 86.75 196 ASN A C 1
ATOM 1635 O O . ASN A 1 196 ? -20.757 -14.555 1.715 1.00 86.75 196 ASN A O 1
ATOM 1639 N N . VAL A 1 197 ? -20.156 -13.956 3.798 1.00 85.56 197 VAL A N 1
ATOM 1640 C CA . VAL A 1 197 ? -21.475 -14.113 4.427 1.00 85.56 197 VAL A CA 1
ATOM 1641 C C . VAL A 1 197 ? -22.084 -12.756 4.792 1.00 85.56 197 VAL A C 1
ATOM 1643 O O . VAL A 1 197 ? -23.289 -12.570 4.614 1.00 85.56 197 VAL A O 1
ATOM 1646 N N . PHE A 1 198 ? -21.263 -11.808 5.251 1.00 84.31 198 PHE A N 1
ATOM 1647 C CA . PHE A 1 198 ? -21.678 -10.506 5.775 1.00 84.31 198 PHE A CA 1
ATOM 1648 C C . PHE A 1 198 ? -20.860 -9.359 5.157 1.00 84.31 198 PHE A C 1
ATOM 1650 O O . PHE A 1 198 ? -19.677 -9.522 4.854 1.00 84.31 198 PHE A O 1
ATOM 1657 N N . ASP A 1 199 ? -21.475 -8.193 4.973 1.00 87.00 199 ASP A N 1
ATOM 1658 C CA . ASP A 1 199 ? -20.813 -6.957 4.556 1.00 87.00 199 ASP A CA 1
ATOM 1659 C C . ASP A 1 199 ? -20.072 -6.337 5.746 1.00 87.00 199 ASP A C 1
ATOM 1661 O O . ASP A 1 199 ? -20.605 -5.533 6.511 1.00 87.00 199 ASP A O 1
ATOM 1665 N N . ILE A 1 200 ? -18.831 -6.784 5.939 1.00 82.12 200 ILE A N 1
ATOM 1666 C CA . ILE A 1 200 ? -17.988 -6.360 7.064 1.00 82.12 200 ILE A CA 1
ATOM 1667 C C . ILE A 1 200 ? -17.718 -4.856 7.008 1.00 82.12 200 ILE A C 1
ATOM 1669 O O . ILE A 1 200 ? -17.706 -4.196 8.042 1.00 82.12 200 ILE A O 1
ATOM 1673 N N . GLU A 1 201 ? -17.525 -4.300 5.813 1.00 80.06 201 GLU A N 1
ATOM 1674 C CA . GLU A 1 201 ? -17.205 -2.885 5.645 1.00 80.06 201 GLU A CA 1
ATOM 1675 C C . GLU A 1 201 ? -18.371 -2.001 6.102 1.00 80.06 201 GLU A C 1
ATOM 1677 O O . GLU A 1 201 ? -18.165 -1.047 6.858 1.00 80.06 201 GLU A O 1
ATOM 1682 N N . ASN A 1 202 ? -19.602 -2.330 5.694 1.00 81.31 202 ASN A N 1
ATOM 1683 C CA . ASN A 1 202 ? -20.770 -1.567 6.124 1.00 81.31 202 ASN A CA 1
ATOM 1684 C C . ASN A 1 202 ? -21.096 -1.773 7.611 1.00 81.31 202 ASN A C 1
ATOM 1686 O O . ASN A 1 202 ? -21.391 -0.798 8.304 1.00 81.31 202 ASN A O 1
ATOM 1690 N N . TYR A 1 203 ? -20.948 -2.996 8.131 1.00 81.38 203 TYR A N 1
ATOM 1691 C CA . TYR A 1 203 ? -21.066 -3.266 9.567 1.00 81.38 203 TYR A CA 1
ATOM 1692 C C . TYR A 1 203 ? -20.123 -2.386 10.388 1.00 81.38 203 TYR A C 1
ATOM 1694 O O . TYR A 1 203 ? -20.567 -1.672 11.285 1.00 81.38 203 TYR A O 1
ATOM 1702 N N . THR A 1 204 ? -18.835 -2.369 10.039 1.00 76.56 204 THR A N 1
ATOM 1703 C CA . THR A 1 204 ? -17.830 -1.557 10.733 1.00 76.56 204 THR A CA 1
ATOM 1704 C C . THR A 1 204 ? -18.187 -0.072 10.695 1.00 76.56 204 THR A C 1
ATOM 1706 O O . THR A 1 204 ? -18.099 0.604 11.720 1.00 76.56 204 THR A O 1
ATOM 1709 N N . ARG A 1 205 ? -18.669 0.441 9.553 1.00 75.44 205 ARG A N 1
ATOM 1710 C CA . ARG A 1 205 ? -19.145 1.832 9.446 1.00 75.44 205 ARG A CA 1
ATOM 1711 C C . ARG A 1 205 ? -20.303 2.134 10.396 1.00 75.44 205 ARG A C 1
ATOM 1713 O O . ARG A 1 205 ? -20.299 3.202 11.001 1.00 75.44 205 ARG A O 1
ATOM 1720 N N . MET A 1 206 ? -21.261 1.220 10.535 1.00 77.00 206 MET A N 1
ATOM 1721 C CA . MET A 1 206 ? -22.434 1.403 11.399 1.00 77.00 206 MET A CA 1
ATOM 1722 C C . MET A 1 206 ? -22.043 1.392 12.877 1.00 77.00 206 MET A C 1
ATOM 1724 O O . MET A 1 206 ? -22.401 2.309 13.609 1.00 77.00 206 MET A O 1
ATOM 1728 N N . ILE A 1 207 ? -21.171 0.468 13.291 1.00 77.19 207 ILE A N 1
ATOM 1729 C CA . ILE A 1 207 ? -20.634 0.446 14.660 1.00 77.19 207 ILE A CA 1
ATOM 1730 C C . ILE A 1 207 ? -19.871 1.733 15.000 1.00 77.19 207 ILE A C 1
ATOM 1732 O O . ILE A 1 207 ? -20.040 2.295 16.085 1.00 77.19 207 ILE A O 1
ATOM 1736 N N . ILE A 1 208 ? -19.053 2.233 14.069 1.00 68.19 208 ILE A N 1
ATOM 1737 C CA . ILE A 1 208 ? -18.349 3.509 14.240 1.00 68.19 208 ILE A CA 1
ATOM 1738 C C . ILE A 1 208 ? -19.350 4.667 14.335 1.00 68.19 208 ILE A C 1
ATOM 1740 O O . ILE A 1 208 ? -19.183 5.547 15.179 1.00 68.19 208 ILE A O 1
ATOM 1744 N N . ALA A 1 209 ? -20.392 4.680 13.502 1.00 71.31 209 ALA A N 1
ATOM 1745 C CA . ALA A 1 209 ? -21.413 5.722 13.522 1.00 71.31 209 ALA A CA 1
ATOM 1746 C C . ALA A 1 209 ? -22.179 5.750 14.854 1.00 71.31 209 ALA A C 1
ATOM 1748 O O . ALA A 1 209 ? -22.298 6.818 15.458 1.00 71.31 209 ALA A O 1
ATOM 1749 N N . GLU A 1 210 ? -22.628 4.597 15.356 1.00 75.56 210 GLU A N 1
ATOM 1750 C CA . GLU A 1 210 ? -23.274 4.484 16.669 1.00 75.56 210 GLU A CA 1
ATOM 1751 C C . GLU A 1 210 ? -22.378 5.012 17.793 1.00 75.56 210 GLU A C 1
ATOM 1753 O O . GLU A 1 210 ? -22.827 5.775 18.655 1.00 75.56 210 GLU A O 1
ATOM 1758 N N . TYR A 1 211 ? -21.091 4.660 17.757 1.00 66.25 211 TYR A N 1
ATOM 1759 C CA . TYR A 1 211 ? -20.115 5.152 18.720 1.00 66.25 211 TYR A CA 1
ATOM 1760 C C . TYR A 1 211 ? -19.958 6.681 18.652 1.00 66.25 211 TYR A C 1
ATOM 1762 O O . TYR A 1 211 ? -20.111 7.369 19.666 1.00 66.25 211 TYR A O 1
ATOM 1770 N N . LEU A 1 212 ? -19.708 7.232 17.458 1.00 62.88 212 LEU A N 1
ATOM 1771 C CA . LEU A 1 212 ? -19.500 8.671 17.248 1.00 62.88 212 LEU A CA 1
ATOM 1772 C C . LEU A 1 212 ? -20.722 9.498 17.645 1.00 62.88 212 LEU A C 1
ATOM 1774 O O . LEU A 1 212 ? -20.590 10.598 18.185 1.00 62.88 212 LEU A O 1
ATOM 1778 N N . PHE A 1 213 ? -21.917 8.969 17.401 1.00 69.56 213 PHE A N 1
ATOM 1779 C CA . PHE A 1 213 ? -23.159 9.614 17.797 1.00 69.56 213 PHE A CA 1
ATOM 1780 C C . PHE A 1 213 ? -23.544 9.316 19.244 1.00 69.56 213 PHE A C 1
ATOM 1782 O O . PHE A 1 213 ? -24.515 9.888 19.730 1.00 69.56 213 PHE A O 1
ATOM 1789 N N . SER A 1 214 ? -22.786 8.495 19.975 1.00 68.19 214 SER A N 1
ATOM 1790 C CA . SER A 1 214 ? -23.166 8.046 21.318 1.00 68.19 214 SER A CA 1
ATOM 1791 C C . SER A 1 214 ? -24.598 7.491 21.354 1.00 68.19 214 SER A C 1
ATOM 1793 O O . SER A 1 214 ? -25.337 7.739 22.313 1.00 68.19 214 SER A O 1
ATOM 1795 N N . SER A 1 215 ? -24.994 6.794 20.286 1.00 75.19 215 SER A N 1
ATOM 1796 C CA . SER A 1 215 ? -26.321 6.207 20.128 1.00 75.19 215 SER A CA 1
ATOM 1797 C C . SER A 1 215 ? -26.416 4.980 21.011 1.00 75.19 215 SER A C 1
ATOM 1799 O O . SER A 1 215 ? -25.805 3.950 20.741 1.00 75.19 215 SER A O 1
ATOM 1801 N N . PHE A 1 216 ? -27.136 5.104 22.120 1.00 71.44 216 PHE A N 1
ATOM 1802 C CA . PHE A 1 216 ? -27.202 4.029 23.102 1.00 71.44 216 PHE A CA 1
ATOM 1803 C C . PHE A 1 216 ? -28.277 2.990 22.787 1.00 71.44 216 PHE A C 1
ATOM 1805 O O . PHE A 1 216 ? -28.170 1.870 23.279 1.00 71.44 216 PHE A O 1
ATOM 1812 N N . ASP A 1 217 ? -29.297 3.347 22.004 1.00 76.56 217 ASP A N 1
ATOM 1813 C CA . ASP A 1 217 ? -30.463 2.492 21.757 1.00 76.56 217 ASP A CA 1
ATOM 1814 C C . ASP A 1 217 ? -30.336 1.643 20.480 1.00 76.56 217 ASP A C 1
ATOM 1816 O O . ASP A 1 217 ? -31.304 1.024 20.049 1.00 76.56 217 ASP A O 1
ATOM 1820 N N . ASN A 1 218 ? -29.143 1.602 19.876 1.00 78.50 218 ASN A N 1
ATOM 1821 C CA . ASN A 1 218 ? -28.835 0.810 18.686 1.00 78.50 218 ASN A CA 1
ATOM 1822 C C . ASN A 1 218 ? -28.045 -0.479 19.033 1.00 78.50 218 ASN A C 1
ATOM 1824 O O . ASN A 1 218 ? -28.075 -0.960 20.181 1.00 78.50 218 ASN A O 1
ATOM 1828 N N . TYR A 1 219 ? -27.392 -1.106 18.049 1.00 72.56 219 TYR A N 1
ATOM 1829 C CA . TYR A 1 219 ? -26.807 -2.440 18.180 1.00 72.56 219 TYR A CA 1
ATOM 1830 C C . TYR A 1 219 ? -25.630 -2.487 19.170 1.00 72.56 219 TYR A C 1
ATOM 1832 O O . TYR A 1 219 ? -25.551 -3.409 19.985 1.00 72.56 219 TYR A O 1
ATOM 1840 N N . LEU A 1 220 ? -24.737 -1.498 19.149 1.00 68.75 220 LEU A N 1
ATOM 1841 C CA . LEU A 1 220 ? -23.472 -1.490 19.889 1.00 68.75 220 LEU A CA 1
ATOM 1842 C C . LEU A 1 220 ? -23.662 -1.508 21.412 1.00 68.75 220 LEU A C 1
ATOM 1844 O O . LEU A 1 220 ? -22.895 -2.154 22.127 1.00 68.75 220 LEU A O 1
ATOM 1848 N N . ILE A 1 221 ? -24.663 -0.785 21.918 1.00 65.00 221 ILE A N 1
ATOM 1849 C CA . ILE A 1 221 ? -24.823 -0.540 23.360 1.00 65.00 221 ILE A CA 1
ATOM 1850 C C . ILE A 1 221 ? -25.979 -1.351 23.947 1.00 65.00 221 ILE A C 1
ATOM 1852 O O . ILE A 1 221 ? -25.799 -2.018 24.971 1.00 65.00 221 ILE A O 1
ATOM 1856 N N . MET A 1 222 ? -27.155 -1.331 23.316 1.00 65.94 222 MET A N 1
ATOM 1857 C CA . MET A 1 222 ? -28.329 -2.067 23.800 1.00 65.94 222 MET A CA 1
ATOM 1858 C C . MET A 1 222 ? -28.673 -3.303 22.966 1.00 65.94 222 MET A C 1
ATOM 1860 O O . MET A 1 222 ? -29.477 -4.123 23.422 1.00 65.94 222 MET A O 1
ATOM 1864 N N . GLY A 1 223 ? -28.045 -3.492 21.800 1.00 67.94 223 GLY A N 1
ATOM 1865 C CA . GLY A 1 223 ? -28.376 -4.596 20.897 1.00 67.94 223 GLY A CA 1
ATOM 1866 C C . GLY A 1 223 ? -29.783 -4.455 20.322 1.00 67.94 223 GLY A C 1
ATOM 1867 O O . GLY A 1 223 ? -30.483 -5.460 20.180 1.00 67.94 223 GLY A O 1
ATOM 1868 N N . HIS A 1 224 ? -30.224 -3.219 20.084 1.00 71.12 224 HIS A N 1
ATOM 1869 C CA . HIS A 1 224 ? -31.601 -2.878 19.727 1.00 71.12 224 HIS A CA 1
ATOM 1870 C C . HIS A 1 224 ? -31.646 -2.003 18.459 1.00 71.12 224 HIS A C 1
ATOM 1872 O O . HIS A 1 224 ? -30.599 -1.626 17.952 1.00 71.12 224 HIS A O 1
ATOM 1878 N N . ASN A 1 225 ? -32.836 -1.762 17.898 1.00 78.38 225 ASN A N 1
ATOM 1879 C CA . ASN A 1 225 ? -33.076 -0.872 16.749 1.00 78.38 225 ASN A CA 1
ATOM 1880 C C . ASN A 1 225 ? -32.091 -1.018 15.573 1.00 78.38 225 ASN A C 1
ATOM 1882 O O . ASN A 1 225 ? -31.407 -0.076 15.177 1.00 78.38 225 ASN A O 1
ATOM 1886 N N . PHE A 1 226 ? -32.047 -2.212 14.987 1.00 81.25 226 PHE A N 1
ATOM 1887 C CA . PHE A 1 226 ? -31.349 -2.471 13.732 1.00 81.25 226 PHE A CA 1
ATOM 1888 C C . PHE A 1 226 ? -32.112 -3.511 12.907 1.00 81.25 226 PHE A C 1
ATOM 1890 O O . PHE A 1 226 ? -32.842 -4.352 13.441 1.00 81.25 226 PHE A O 1
ATOM 1897 N N . HIS A 1 227 ? -31.903 -3.479 11.598 1.00 81.12 227 HIS A N 1
ATOM 1898 C CA . HIS A 1 227 ? -32.381 -4.471 10.650 1.00 81.12 227 HIS A CA 1
ATOM 1899 C C . HIS A 1 227 ? -31.210 -5.253 10.070 1.00 81.12 227 HIS A C 1
ATOM 1901 O O . HIS A 1 227 ? -30.110 -4.730 9.899 1.00 81.12 227 HIS A O 1
ATOM 1907 N N . LEU A 1 228 ? -31.477 -6.512 9.727 1.00 81.56 228 LEU A N 1
ATOM 1908 C CA . LEU A 1 228 ? -30.582 -7.325 8.918 1.00 81.56 228 LEU A CA 1
ATOM 1909 C C . LEU A 1 228 ? -31.168 -7.445 7.517 1.00 81.56 228 LEU A C 1
ATOM 1911 O O . LEU A 1 228 ? -32.318 -7.860 7.354 1.00 81.56 228 LEU A O 1
ATOM 1915 N N . TYR A 1 229 ? -30.377 -7.084 6.516 1.00 84.62 229 TYR A N 1
ATOM 1916 C CA . TYR A 1 229 ? -30.796 -7.051 5.124 1.00 84.62 229 TYR A CA 1
ATOM 1917 C C . TYR A 1 229 ? -29.947 -8.000 4.286 1.00 84.62 229 TYR A C 1
ATOM 1919 O O . TYR A 1 229 ? -28.728 -7.875 4.242 1.00 84.62 229 TYR A O 1
ATOM 1927 N N . GLN A 1 230 ? -30.583 -8.944 3.594 1.00 86.69 230 GLN A N 1
ATOM 1928 C CA . GLN A 1 230 ? -29.894 -9.778 2.616 1.00 86.69 230 GLN A CA 1
ATOM 1929 C C . GLN A 1 230 ? -29.908 -9.091 1.251 1.00 86.69 230 GLN A C 1
ATOM 1931 O O . GLN A 1 230 ? -30.965 -8.911 0.641 1.00 86.69 230 GLN A O 1
ATOM 1936 N N . LYS A 1 231 ? -28.726 -8.733 0.752 1.00 84.75 231 LYS A N 1
ATOM 1937 C CA . LYS A 1 231 ? -28.543 -8.168 -0.586 1.00 84.75 231 LYS A CA 1
ATOM 1938 C C . LYS A 1 231 ? -28.819 -9.227 -1.672 1.00 84.75 231 LYS A C 1
ATOM 1940 O O . LYS A 1 231 ? -28.732 -10.428 -1.405 1.00 84.75 231 LYS A O 1
ATOM 1945 N N . PRO A 1 232 ? -29.106 -8.821 -2.927 1.00 85.38 232 PRO A N 1
ATOM 1946 C CA . PRO A 1 232 ? -29.333 -9.756 -4.037 1.00 85.38 232 PRO A CA 1
ATOM 1947 C C . PRO A 1 232 ? -28.161 -10.703 -4.339 1.00 85.38 232 PRO A C 1
ATOM 1949 O O . PRO A 1 232 ? -28.367 -11.760 -4.928 1.00 85.38 232 PRO A O 1
ATOM 1952 N N . ASP A 1 233 ? -26.942 -10.330 -3.942 1.00 85.75 233 ASP A N 1
ATOM 1953 C CA . ASP A 1 233 ? -25.733 -11.157 -4.049 1.00 85.75 233 ASP A CA 1
ATOM 1954 C C . ASP A 1 233 ? -25.644 -12.251 -2.961 1.00 85.75 233 ASP A C 1
ATOM 1956 O O . ASP A 1 233 ? -24.725 -13.068 -2.974 1.00 85.75 233 ASP A O 1
ATOM 1960 N N . GLY A 1 234 ? -26.607 -12.288 -2.034 1.00 84.75 234 GLY A N 1
ATOM 1961 C CA . GLY A 1 234 ? -26.695 -13.248 -0.938 1.00 84.75 234 GLY A CA 1
ATOM 1962 C C . GLY A 1 234 ? -25.954 -12.837 0.335 1.00 84.75 234 GLY A C 1
ATOM 1963 O O . GLY A 1 234 ? -26.124 -13.528 1.346 1.00 84.75 234 GLY A O 1
ATOM 1964 N N . LYS A 1 235 ? -25.185 -11.736 0.315 1.00 89.12 235 LYS A N 1
ATOM 1965 C CA . LYS A 1 235 ? -24.491 -11.203 1.496 1.00 89.12 235 LYS A CA 1
ATOM 1966 C C . LYS A 1 235 ? -25.455 -10.445 2.400 1.00 89.12 235 LYS A C 1
ATOM 1968 O O . LYS A 1 235 ? -26.366 -9.764 1.930 1.00 89.12 235 LYS A O 1
ATOM 1973 N N . TRP A 1 236 ? -25.232 -10.552 3.700 1.00 89.19 236 TRP A N 1
ATOM 1974 C CA . TRP A 1 236 ? -26.033 -9.879 4.715 1.00 89.19 236 TRP A CA 1
ATOM 1975 C C . TRP A 1 236 ? -25.421 -8.558 5.147 1.00 89.19 236 TRP A C 1
ATOM 1977 O O . TRP A 1 236 ? -24.207 -8.405 5.133 1.00 89.19 236 TRP A O 1
ATOM 1987 N N . ASP A 1 237 ? -26.272 -7.620 5.525 1.00 86.69 237 ASP A N 1
ATOM 1988 C CA . ASP A 1 237 ? -25.900 -6.274 5.929 1.00 86.69 237 ASP A CA 1
ATOM 1989 C C . ASP A 1 237 ? -26.682 -5.846 7.178 1.00 86.69 237 ASP A C 1
ATOM 1991 O O . ASP A 1 237 ? -27.758 -6.390 7.447 1.00 86.69 237 ASP A O 1
ATOM 1995 N N . ILE A 1 238 ? -26.150 -4.877 7.925 1.00 82.94 238 ILE A N 1
ATOM 1996 C CA . ILE A 1 238 ? -26.808 -4.251 9.077 1.00 82.94 238 ILE A CA 1
ATOM 1997 C C . ILE A 1 238 ? -27.241 -2.827 8.733 1.00 82.94 238 ILE A C 1
ATOM 1999 O O . ILE A 1 238 ? -26.526 -2.083 8.062 1.00 82.94 238 ILE A O 1
ATOM 2003 N N . ILE A 1 239 ? -28.427 -2.444 9.194 1.00 81.44 239 ILE A N 1
ATOM 2004 C CA . ILE A 1 239 ? -28.970 -1.102 8.995 1.00 81.44 239 ILE A CA 1
ATOM 2005 C C . ILE A 1 239 ? -29.558 -0.628 10.317 1.00 81.44 239 ILE A C 1
ATOM 2007 O O . ILE A 1 239 ? -30.504 -1.238 10.813 1.00 81.44 239 ILE A O 1
ATOM 2011 N N . ASP A 1 240 ? -29.032 0.460 10.867 1.00 79.62 240 ASP A N 1
ATOM 2012 C CA . ASP A 1 240 ? -29.597 1.069 12.069 1.00 79.62 240 ASP A CA 1
ATOM 2013 C C . ASP A 1 240 ? -31.021 1.566 11.822 1.00 79.62 240 ASP A C 1
ATOM 2015 O O . ASP A 1 240 ? -31.397 1.989 10.725 1.00 79.62 240 ASP A O 1
ATOM 2019 N N . HIS A 1 241 ? -31.815 1.535 12.878 1.00 76.44 241 HIS A N 1
ATOM 2020 C CA . HIS A 1 241 ? -33.170 2.051 12.910 1.00 76.44 241 HIS A CA 1
ATOM 2021 C C . HIS A 1 241 ? -33.340 2.962 14.130 1.00 76.44 241 HIS A C 1
ATOM 2023 O O . HIS A 1 241 ? -32.506 2.950 15.024 1.00 76.44 241 HIS A O 1
ATOM 2029 N N . ASP A 1 242 ? -34.421 3.739 14.167 1.00 73.56 242 ASP A N 1
ATOM 2030 C CA . ASP A 1 242 ? -34.843 4.529 15.335 1.00 73.56 242 ASP A CA 1
ATOM 2031 C C . ASP A 1 242 ? -33.750 5.424 15.967 1.00 73.56 242 ASP A C 1
ATOM 2033 O O . ASP A 1 242 ? -33.094 5.088 16.950 1.00 73.56 242 ASP A O 1
ATOM 2037 N N . TYR A 1 243 ? -33.543 6.602 15.370 1.00 75.19 243 TYR A N 1
ATOM 2038 C CA . TYR A 1 243 ? -32.436 7.511 15.696 1.00 75.19 243 TYR A CA 1
ATOM 2039 C C . TYR A 1 243 ? -32.750 8.553 16.789 1.00 75.19 243 TYR A C 1
ATOM 2041 O O . TYR A 1 243 ? -32.131 9.622 16.842 1.00 75.19 243 TYR A O 1
ATOM 2049 N N . ASP A 1 244 ? -33.755 8.312 17.630 1.00 70.81 244 ASP A N 1
ATOM 2050 C CA . ASP A 1 244 ? -34.205 9.265 18.657 1.00 70.81 244 ASP A CA 1
ATOM 2051 C C . ASP A 1 244 ? -33.220 9.406 19.842 1.00 70.81 244 ASP A C 1
ATOM 2053 O O . ASP A 1 244 ? -33.259 10.393 20.587 1.00 70.81 244 ASP A O 1
ATOM 2057 N N . SER A 1 245 ? -32.300 8.445 19.970 1.00 69.19 245 SER A N 1
ATOM 2058 C CA . SER A 1 245 ? -31.262 8.354 21.001 1.00 69.19 245 SER A CA 1
ATOM 2059 C C . SER A 1 245 ? -29.864 8.792 20.537 1.00 69.19 245 SER A C 1
ATOM 2061 O O . SER A 1 245 ? -28.915 8.793 21.329 1.00 69.19 245 SER A O 1
ATOM 2063 N N . ASN A 1 246 ? -29.728 9.209 19.275 1.00 70.69 246 ASN A N 1
ATOM 2064 C CA . ASN A 1 246 ? -28.466 9.676 18.705 1.00 70.69 246 ASN A CA 1
ATOM 2065 C C . ASN A 1 246 ? -28.001 10.997 19.336 1.00 70.69 246 ASN A C 1
ATOM 2067 O O . ASN A 1 246 ? -28.752 11.739 19.969 1.00 70.69 246 ASN A O 1
ATOM 2071 N N . PHE A 1 247 ? -26.727 11.318 19.126 1.00 68.31 247 PHE A N 1
ATOM 2072 C CA . PHE A 1 247 ? -26.040 12.491 19.677 1.00 68.31 247 PHE A CA 1
ATOM 2073 C C . PHE A 1 247 ? -26.068 12.557 21.216 1.00 68.31 247 PHE A C 1
ATOM 2075 O O . PHE A 1 247 ? -26.070 13.642 21.805 1.00 68.31 247 PHE A O 1
ATOM 2082 N N . GLY A 1 248 ? -26.087 11.395 21.881 1.00 61.31 248 GLY A N 1
ATOM 2083 C CA . GLY A 1 248 ? -26.038 11.275 23.340 1.00 61.31 248 GLY A CA 1
ATOM 2084 C C . GLY A 1 248 ? -27.294 11.767 24.069 1.00 61.31 248 GLY A C 1
ATOM 2085 O O . GLY A 1 248 ? -27.243 12.033 25.279 1.00 61.31 248 GLY A O 1
ATOM 2086 N N . VAL A 1 249 ? -28.422 11.901 23.361 1.00 64.81 249 VAL A N 1
ATOM 2087 C CA . VAL A 1 249 ? -29.740 12.154 23.965 1.00 64.81 249 VAL A CA 1
ATOM 2088 C C . VAL A 1 249 ? -30.002 11.079 25.022 1.00 64.81 249 VAL A C 1
ATOM 2090 O O . VAL A 1 249 ? -29.637 9.937 24.826 1.00 64.81 249 VAL A O 1
ATOM 2093 N N . ASN A 1 250 ? -30.554 11.427 26.191 1.00 63.62 250 ASN A N 1
ATOM 2094 C CA . ASN A 1 250 ? -30.898 10.497 27.289 1.00 63.62 250 ASN A CA 1
ATOM 2095 C C . ASN A 1 250 ? -29.791 9.563 27.827 1.00 63.62 250 ASN A C 1
ATOM 2097 O O . ASN A 1 250 ? -30.034 8.800 28.760 1.00 63.62 250 ASN A O 1
ATOM 2101 N N . LEU A 1 251 ? -28.549 9.690 27.373 1.00 61.88 251 LEU A N 1
ATOM 2102 C CA . LEU A 1 251 ? -27.426 8.829 27.745 1.00 61.88 251 LEU A CA 1
ATOM 2103 C C . LEU A 1 251 ? -27.161 8.764 29.266 1.00 61.88 251 LEU A C 1
ATOM 2105 O O . LEU A 1 251 ? -26.762 7.732 29.803 1.00 61.88 251 LEU A O 1
ATOM 2109 N N . LYS A 1 252 ? -27.466 9.848 30.001 1.00 58.53 252 LYS A N 1
ATOM 2110 C CA . LYS A 1 252 ? -27.422 9.891 31.479 1.00 58.53 252 LYS A CA 1
ATOM 2111 C C . LYS A 1 252 ? -28.309 8.834 32.146 1.00 58.53 252 LYS A C 1
ATOM 2113 O O . LYS A 1 252 ? -27.932 8.320 33.197 1.00 58.53 252 LYS A O 1
ATOM 2118 N N . LEU A 1 253 ? -29.477 8.536 31.571 1.00 60.75 253 LEU A N 1
ATOM 2119 C CA . LEU A 1 253 ? -30.392 7.509 32.082 1.00 60.75 253 LEU A CA 1
ATOM 2120 C C . LEU A 1 253 ? -29.788 6.111 31.931 1.00 60.75 253 LEU A C 1
ATOM 2122 O O . LEU A 1 253 ? -29.903 5.294 32.843 1.00 60.75 253 LEU A O 1
ATOM 2126 N N . VAL A 1 254 ? -29.108 5.856 30.815 1.00 58.75 254 VAL A N 1
ATOM 2127 C CA . VAL A 1 254 ? -28.548 4.539 30.486 1.00 58.75 254 VAL A CA 1
ATOM 2128 C C . VAL A 1 254 ? -27.296 4.245 31.306 1.00 58.75 254 VAL A C 1
ATOM 2130 O O . VAL A 1 254 ? -27.237 3.206 31.969 1.00 58.75 254 VAL A O 1
ATOM 2133 N N . LEU A 1 255 ? -26.365 5.202 31.374 1.00 54.91 255 LEU A N 1
ATOM 2134 C CA . LEU A 1 255 ? -25.144 5.101 32.188 1.00 54.91 255 LEU A CA 1
ATOM 2135 C C . LEU A 1 255 ? -25.419 5.078 33.694 1.00 54.91 255 LEU A C 1
ATOM 2137 O O . LEU A 1 255 ? -24.633 4.531 34.464 1.00 54.91 255 LEU A O 1
ATOM 2141 N N . GLY A 1 256 ? -26.529 5.681 34.124 1.00 50.12 256 GLY A N 1
ATOM 2142 C CA . GLY A 1 256 ? -26.918 5.763 35.528 1.00 50.12 256 GLY A CA 1
ATOM 2143 C C . GLY A 1 256 ? -27.735 4.579 36.053 1.00 50.12 256 GLY A C 1
ATOM 2144 O O . GLY A 1 256 ? -27.926 4.503 37.267 1.00 50.12 256 GLY A O 1
ATOM 2145 N N . GLY A 1 257 ? -28.241 3.677 35.199 1.00 49.25 257 GLY A N 1
ATOM 2146 C CA . GLY A 1 257 ? -29.243 2.708 35.665 1.00 49.25 257 GLY A CA 1
ATOM 2147 C C . GLY A 1 257 ? -29.460 1.414 34.882 1.00 49.25 257 GLY A C 1
ATOM 2148 O O . GLY A 1 257 ? -29.904 0.451 35.505 1.00 49.25 257 GLY A O 1
ATOM 2149 N N . TYR A 1 258 ? -29.163 1.341 33.580 1.00 43.38 258 TYR A N 1
ATOM 2150 C CA . TYR A 1 258 ? -29.629 0.213 32.748 1.00 43.38 258 TYR A CA 1
ATOM 2151 C C . TYR A 1 258 ? -28.534 -0.757 32.295 1.00 43.38 258 TYR A C 1
ATOM 2153 O O . TYR A 1 258 ? -28.827 -1.937 32.100 1.00 43.38 258 TYR A O 1
ATOM 2161 N N . ILE A 1 259 ? -27.277 -0.312 32.193 1.00 44.59 259 ILE A N 1
ATOM 2162 C CA . ILE A 1 259 ? -26.161 -1.163 31.760 1.00 44.59 259 ILE A CA 1
ATOM 2163 C C . ILE A 1 259 ? -25.122 -1.233 32.883 1.00 44.59 259 ILE A C 1
ATOM 2165 O O . ILE A 1 259 ? -24.557 -0.203 33.257 1.00 44.59 259 ILE A O 1
ATOM 2169 N N . PRO A 1 260 ? -24.818 -2.420 33.440 1.00 42.47 260 PRO A N 1
ATOM 2170 C CA . PRO A 1 260 ? -23.667 -2.586 34.305 1.00 42.47 260 PRO A CA 1
ATOM 2171 C C . PRO A 1 260 ? -22.427 -2.645 33.408 1.00 42.47 260 PRO A C 1
ATOM 2173 O O . PRO A 1 260 ? -21.887 -3.720 33.158 1.00 42.47 260 PRO A O 1
ATOM 2176 N N . LEU A 1 261 ? -21.988 -1.497 32.885 1.00 43.59 261 LEU A N 1
ATOM 2177 C CA . LEU A 1 261 ? -20.686 -1.404 32.233 1.00 43.59 261 LEU A CA 1
ATOM 2178 C C . LEU A 1 261 ? -19.632 -1.645 33.314 1.00 43.59 261 LEU A C 1
ATOM 2180 O O . LEU A 1 261 ? -19.326 -0.774 34.128 1.00 43.59 261 LEU A O 1
ATOM 2184 N N . ASN A 1 262 ? -19.127 -2.874 33.379 1.00 37.28 262 ASN A N 1
ATOM 2185 C CA . ASN A 1 262 ? -18.049 -3.239 34.279 1.00 37.28 262 ASN A CA 1
ATOM 2186 C C . ASN A 1 262 ? -16.718 -2.774 33.683 1.00 37.28 262 ASN A C 1
ATOM 2188 O O . ASN A 1 262 ? -15.905 -3.584 33.255 1.00 37.28 262 ASN A O 1
ATOM 2192 N N . PHE A 1 263 ? -16.492 -1.466 33.701 1.00 38.53 263 PHE A N 1
ATOM 2193 C CA . PHE A 1 263 ? -15.143 -0.935 33.795 1.00 38.53 263 PHE A CA 1
ATOM 2194 C C . PHE A 1 263 ? -14.946 -0.514 35.242 1.00 38.53 263 PHE A C 1
ATOM 2196 O O . PHE A 1 263 ? -15.861 -0.037 35.908 1.00 38.53 263 PHE A O 1
ATOM 2203 N N . THR A 1 264 ? -13.759 -0.733 35.776 1.00 35.25 264 THR A N 1
ATOM 2204 C CA . THR A 1 264 ? -13.390 -0.618 37.193 1.00 35.25 264 THR A CA 1
ATOM 2205 C C . THR A 1 264 ? -13.578 0.774 37.830 1.00 35.25 264 THR A C 1
ATOM 2207 O O . THR A 1 264 ? -13.104 0.992 38.946 1.00 35.25 264 THR A O 1
ATOM 2210 N N . LYS A 1 265 ? -14.293 1.715 37.198 1.00 38.94 265 LYS A N 1
ATOM 2211 C CA . LYS A 1 265 ? -14.710 3.012 37.743 1.00 38.94 265 LYS A CA 1
ATOM 2212 C C . LYS A 1 265 ? -16.080 3.414 37.185 1.00 38.94 265 LYS A C 1
ATOM 2214 O O . LYS A 1 265 ? -16.279 3.420 35.980 1.00 38.94 265 LYS A O 1
ATOM 2219 N N . ILE A 1 266 ? -16.992 3.819 38.070 1.00 40.44 266 ILE A N 1
ATOM 2220 C CA . ILE A 1 266 ? -18.242 4.511 37.723 1.00 40.44 266 ILE A CA 1
ATOM 2221 C C . ILE A 1 266 ? -17.875 5.759 36.909 1.00 40.44 266 ILE A C 1
ATOM 2223 O O . ILE A 1 266 ? -17.211 6.662 37.428 1.00 40.44 266 ILE A O 1
ATOM 2227 N N . VAL A 1 267 ? -18.269 5.800 35.639 1.00 46.31 267 VAL A N 1
ATOM 2228 C CA . VAL A 1 267 ? -18.023 6.945 34.761 1.00 46.31 267 VAL A CA 1
ATOM 2229 C C . VAL A 1 267 ? -19.233 7.877 34.856 1.00 46.31 267 VAL A C 1
ATOM 2231 O O . VAL A 1 267 ? -20.324 7.553 34.404 1.00 46.31 267 VAL A O 1
ATOM 2234 N N . GLU A 1 268 ? -19.065 9.035 35.494 1.00 53.09 268 GLU A N 1
ATOM 2235 C CA . GLU A 1 268 ? -20.056 10.120 35.453 1.00 53.09 268 GLU A CA 1
ATOM 2236 C C . GLU A 1 268 ? -20.234 10.599 34.002 1.00 53.09 268 GLU A C 1
ATOM 2238 O O . GLU A 1 268 ? -19.266 10.597 33.248 1.00 53.09 268 GLU A O 1
ATOM 2243 N N . PHE A 1 269 ? -21.428 11.060 33.605 1.00 48.09 269 PHE A N 1
ATOM 2244 C CA . PHE A 1 269 ? -21.703 11.546 32.238 1.00 48.09 269 PHE A CA 1
ATOM 2245 C C . PHE A 1 269 ? -20.611 12.475 31.696 1.00 48.09 269 PHE A C 1
ATOM 2247 O O . PHE A 1 269 ? -20.137 12.276 30.591 1.00 48.09 269 PHE A O 1
ATOM 2254 N N . GLU A 1 270 ? -20.141 13.428 32.503 1.00 52.03 270 GLU A N 1
ATOM 2255 C CA . GLU A 1 270 ? -19.087 14.382 32.123 1.00 52.03 270 GLU A CA 1
ATOM 2256 C C . GLU A 1 270 ? -17.713 13.748 31.881 1.00 52.03 270 GLU A C 1
ATOM 2258 O O . GLU A 1 270 ? -16.870 14.369 31.241 1.00 52.03 270 GLU A O 1
ATOM 2263 N N . LYS A 1 271 ? -17.474 12.546 32.411 1.00 52.62 271 LYS A N 1
ATOM 2264 C CA . LYS A 1 271 ? -16.298 11.730 32.108 1.00 52.62 271 LYS A CA 1
ATOM 2265 C C . LYS A 1 271 ? -16.541 10.871 30.875 1.00 52.62 271 LYS A C 1
ATOM 2267 O O . LYS A 1 271 ? -15.619 10.744 30.096 1.00 52.62 271 LYS A O 1
ATOM 2272 N N . TYR A 1 272 ? -17.759 10.361 30.675 1.00 49.41 272 TYR A N 1
ATOM 2273 C CA . TYR A 1 272 ? -18.126 9.499 29.547 1.00 49.41 272 TYR A CA 1
ATOM 2274 C C . TYR A 1 272 ? -18.020 10.202 28.196 1.00 49.41 272 TYR A C 1
ATOM 2276 O O . TYR A 1 272 ? -17.397 9.671 27.290 1.00 49.41 272 TYR A O 1
ATOM 2284 N N . VAL A 1 273 ? -18.542 11.429 28.081 1.00 50.00 273 VAL A N 1
ATOM 2285 C CA . VAL A 1 273 ? -18.381 12.254 26.861 1.00 50.00 273 VAL A CA 1
ATOM 2286 C C . VAL A 1 273 ? -16.935 12.710 26.624 1.00 50.00 273 VAL A C 1
ATOM 2288 O O . VAL A 1 273 ? -16.656 13.326 25.604 1.00 50.00 273 VAL A O 1
ATOM 2291 N N . LYS A 1 274 ? -16.033 12.455 27.580 1.00 48.34 274 LYS A N 1
ATOM 2292 C CA . LYS A 1 274 ? -14.590 12.726 27.493 1.00 48.34 274 LYS A CA 1
ATOM 2293 C C . LYS A 1 274 ? -13.759 11.446 27.421 1.00 48.34 274 LYS A C 1
ATOM 2295 O O . LYS A 1 274 ? -12.536 11.532 27.439 1.00 48.34 274 LYS A O 1
ATOM 2300 N N . LEU A 1 275 ? -14.403 10.277 27.428 1.00 46.94 275 LEU A N 1
ATOM 2301 C CA . LEU A 1 275 ? -13.720 9.038 27.110 1.00 46.94 275 LEU A CA 1
ATOM 2302 C C . LEU A 1 275 ? -13.528 9.050 25.599 1.00 46.94 275 LEU A C 1
ATOM 2304 O O . LEU A 1 275 ? -14.494 9.170 24.848 1.00 46.94 275 LEU A O 1
ATOM 2308 N N . ASP A 1 276 ? -12.276 8.977 25.173 1.00 49.62 276 ASP A N 1
ATOM 2309 C CA . ASP A 1 276 ? -11.954 8.568 23.815 1.00 49.62 276 ASP A CA 1
ATOM 2310 C C . ASP A 1 276 ? -12.383 7.101 23.608 1.00 49.62 276 ASP A C 1
ATOM 2312 O O . ASP A 1 276 ? -12.817 6.402 24.537 1.00 49.62 276 ASP A O 1
ATOM 2316 N N . PHE A 1 277 ? -12.288 6.630 22.364 1.00 43.22 277 PHE A N 1
ATOM 2317 C CA . PHE A 1 277 ? -12.638 5.247 22.042 1.00 43.22 277 PHE A CA 1
ATOM 2318 C C . PHE A 1 277 ? -11.748 4.290 22.865 1.00 43.22 277 PHE A C 1
ATOM 2320 O O . PHE A 1 277 ? -12.236 3.275 23.368 1.00 43.22 277 PHE A O 1
ATOM 2327 N N . ASP A 1 278 ? -10.482 4.673 23.103 1.00 42.94 278 ASP A N 1
ATOM 2328 C CA . ASP A 1 278 ? -9.486 3.949 23.909 1.00 42.94 278 ASP A CA 1
ATOM 2329 C C . ASP A 1 278 ? -9.987 3.638 25.320 1.00 42.94 278 ASP A C 1
ATOM 2331 O O . ASP A 1 278 ? -9.850 2.521 25.817 1.00 42.94 278 ASP A O 1
ATOM 2335 N N . HIS A 1 279 ? -10.665 4.574 25.968 1.00 45.53 279 HIS A N 1
ATOM 2336 C CA . HIS A 1 279 ? -11.185 4.402 27.320 1.00 45.53 279 HIS A CA 1
ATOM 2337 C C . HIS A 1 279 ? -12.437 3.514 27.409 1.00 45.53 279 HIS A C 1
ATOM 2339 O O . HIS A 1 279 ? -12.756 3.026 28.499 1.00 45.53 279 HIS A O 1
ATOM 2345 N N . TRP A 1 280 ? -13.139 3.288 26.297 1.00 46.53 280 TRP A N 1
ATOM 2346 C CA . TRP A 1 280 ? -14.242 2.326 26.212 1.00 46.53 280 TRP A CA 1
ATOM 2347 C C . TRP A 1 280 ? -13.785 0.892 25.960 1.00 46.53 280 TRP A C 1
ATOM 2349 O O . TRP A 1 280 ? -14.545 -0.043 26.212 1.00 46.53 280 TRP A O 1
ATOM 2359 N N . GLN A 1 281 ? -12.565 0.711 25.457 1.00 45.88 281 GLN A N 1
ATOM 2360 C CA . GLN A 1 281 ? -12.119 -0.558 24.882 1.00 45.88 281 GLN A CA 1
ATOM 2361 C C . GLN A 1 281 ? -10.675 -0.960 25.230 1.00 45.88 281 GLN A C 1
ATOM 2363 O O . GLN A 1 281 ? -10.198 -1.984 24.738 1.00 45.88 281 GLN A O 1
ATOM 2368 N N . ALA A 1 282 ? -9.972 -0.231 26.099 1.00 39.19 282 ALA A N 1
ATOM 2369 C CA . ALA A 1 282 ? -8.631 -0.609 26.540 1.00 39.19 282 ALA A CA 1
ATOM 2370 C C . ALA A 1 282 ? -8.726 -1.829 27.473 1.00 39.19 282 ALA A C 1
ATOM 2372 O O . ALA A 1 282 ? -9.115 -1.727 28.634 1.00 39.19 282 ALA A O 1
ATOM 2373 N N . LEU A 1 283 ? -8.413 -3.039 27.019 1.00 35.88 283 LEU A N 1
ATOM 2374 C CA . LEU A 1 283 ? -7.082 -3.371 26.518 1.00 35.88 283 LEU A CA 1
ATOM 2375 C C . LEU A 1 283 ? -7.049 -4.287 25.288 1.00 35.88 283 LEU A C 1
ATOM 2377 O O . LEU A 1 283 ? -5.957 -4.616 24.841 1.00 35.88 283 LEU A O 1
ATOM 2381 N N . GLU A 1 284 ? -8.193 -4.722 24.766 1.00 36.84 284 GLU A N 1
ATOM 2382 C CA . GLU A 1 284 ? -8.207 -5.804 23.774 1.00 36.84 284 GLU A CA 1
ATOM 2383 C C . GLU A 1 284 ? -8.598 -5.320 22.374 1.00 36.84 284 GLU A C 1
ATOM 2385 O O . GLU A 1 284 ? -7.933 -5.693 21.424 1.00 36.84 284 GLU A O 1
ATOM 2390 N N . VAL A 1 285 ? -9.556 -4.406 22.185 1.00 36.12 285 VAL A N 1
ATOM 2391 C CA . VAL A 1 285 ? -10.031 -4.097 20.817 1.00 36.12 285 VAL A CA 1
ATOM 2392 C C . VAL A 1 285 ? -9.145 -3.117 20.039 1.00 36.12 285 VAL A C 1
ATOM 2394 O O . VAL A 1 285 ? -9.091 -3.196 18.821 1.00 36.12 285 VAL A O 1
ATOM 2397 N N . PHE A 1 286 ? -8.338 -2.288 20.700 1.00 37.41 286 PHE A N 1
ATOM 2398 C CA . PHE A 1 286 ? -7.296 -1.501 20.013 1.00 37.41 286 PHE A CA 1
ATOM 2399 C C . PHE A 1 286 ? -6.104 -2.336 19.557 1.00 37.41 286 PHE A C 1
ATOM 2401 O O . PHE A 1 286 ? -5.346 -1.905 18.698 1.00 37.41 286 PHE A O 1
ATOM 2408 N N . GLN A 1 287 ? -5.965 -3.550 20.095 1.00 38.59 287 GLN A N 1
ATOM 2409 C CA . GLN A 1 287 ? -5.120 -4.576 19.488 1.00 38.59 287 GLN A CA 1
ATOM 2410 C C . GLN A 1 287 ? -5.813 -5.286 18.310 1.00 38.59 287 GLN A C 1
ATOM 2412 O O . GLN A 1 287 ? -5.179 -6.120 17.677 1.00 38.59 287 GLN A O 1
ATOM 2417 N N . PHE A 1 288 ? -7.085 -4.982 18.012 1.00 35.31 288 PHE A N 1
ATOM 2418 C CA . PHE A 1 288 ? -7.891 -5.663 16.988 1.00 35.31 288 PHE A CA 1
ATOM 2419 C C . PHE A 1 288 ? -8.519 -4.746 15.916 1.00 35.31 288 PHE A C 1
ATOM 2421 O O . PHE A 1 288 ? -9.048 -5.281 14.948 1.00 35.31 288 PHE A O 1
ATOM 2428 N N . LEU A 1 289 ? -8.481 -3.413 16.053 1.00 40.69 289 LEU A N 1
ATOM 2429 C CA . LEU A 1 289 ? -8.976 -2.447 15.055 1.00 40.69 289 LEU A CA 1
ATOM 2430 C C . LEU A 1 289 ? -7.821 -1.603 14.526 1.00 40.69 289 LEU A C 1
ATOM 2432 O O . LEU A 1 289 ? -7.649 -0.432 14.866 1.00 40.69 289 LEU A O 1
ATOM 2436 N N . GLU A 1 290 ? -6.992 -2.243 13.719 1.00 48.00 290 GLU A N 1
ATOM 2437 C CA . GLU A 1 290 ? -5.795 -1.633 13.156 1.00 48.00 290 GLU A CA 1
ATOM 2438 C C . GLU A 1 290 ? -6.090 -0.648 12.013 1.00 48.00 290 GLU A C 1
ATOM 2440 O O . GLU A 1 290 ? -5.192 0.031 11.522 1.00 48.00 290 GLU A O 1
ATOM 2445 N N . GLU A 1 291 ? -7.353 -0.534 11.598 1.00 50.22 291 GLU A N 1
ATOM 2446 C CA . GLU A 1 291 ? -7.813 0.396 10.567 1.00 50.22 291 GLU A CA 1
ATOM 2447 C C . GLU A 1 291 ? -7.937 1.848 11.067 1.00 50.22 291 GLU A C 1
ATOM 2449 O O . GLU A 1 291 ? -8.127 2.767 10.265 1.00 50.22 291 GLU A O 1
ATOM 2454 N N . ILE A 1 292 ? -7.852 2.085 12.382 1.00 53.66 292 ILE A N 1
ATOM 2455 C CA . ILE A 1 292 ? -7.924 3.430 12.969 1.00 53.66 292 ILE A CA 1
ATOM 2456 C C . ILE A 1 292 ? -6.513 4.035 13.044 1.00 53.66 292 ILE A C 1
ATOM 2458 O O . ILE A 1 292 ? -5.765 3.799 13.987 1.00 53.66 292 ILE A O 1
ATOM 2462 N N . GLU A 1 293 ? -6.160 4.866 12.057 1.00 56.03 293 GLU A N 1
ATOM 2463 C CA . GLU A 1 293 ? -4.823 5.483 11.961 1.00 56.03 293 GLU A CA 1
ATOM 2464 C C . GLU A 1 293 ? -4.618 6.693 12.893 1.00 56.03 293 GLU A C 1
ATOM 2466 O O . GLU A 1 293 ? -3.500 6.973 13.326 1.00 56.03 293 GLU A O 1
ATOM 2471 N N . THR A 1 294 ? -5.659 7.487 13.173 1.00 61.38 294 THR A N 1
ATOM 2472 C CA . THR A 1 294 ? -5.539 8.715 13.983 1.00 61.38 294 THR A CA 1
ATOM 2473 C C . THR A 1 294 ? -6.864 9.073 14.659 1.00 61.38 294 THR A C 1
ATOM 2475 O O . THR A 1 294 ? -7.911 9.090 14.015 1.00 61.38 294 THR A O 1
ATOM 2478 N N . CYS A 1 295 ? -6.811 9.435 15.945 1.00 59.38 295 CYS A N 1
ATOM 2479 C CA . CYS A 1 295 ? -7.941 9.962 16.712 1.00 59.38 295 CYS A CA 1
ATOM 2480 C C . CYS A 1 295 ? -7.615 11.370 17.234 1.00 59.38 295 CYS A C 1
ATOM 2482 O O . CYS A 1 295 ? -6.537 11.599 17.780 1.00 59.38 295 CYS A O 1
ATOM 2484 N N . ILE A 1 296 ? -8.537 12.323 17.054 1.00 60.75 296 ILE A N 1
ATOM 2485 C CA . ILE A 1 296 ? -8.344 13.734 17.425 1.00 60.75 296 ILE A CA 1
ATOM 2486 C C . ILE A 1 296 ? -9.555 14.210 18.218 1.00 60.75 296 ILE A C 1
ATOM 2488 O O . ILE A 1 296 ? -10.674 14.253 17.703 1.00 60.75 296 ILE A O 1
ATOM 2492 N N . GLU A 1 297 ? -9.330 14.635 19.457 1.00 60.28 297 GLU A N 1
ATOM 2493 C CA . GLU A 1 297 ? -10.344 15.347 20.231 1.00 60.28 297 GLU A CA 1
ATOM 2494 C C . GLU A 1 297 ? -10.527 16.753 19.640 1.00 60.28 297 GLU A C 1
ATOM 2496 O O . GLU A 1 297 ? -9.573 17.528 19.584 1.00 60.28 297 GLU A O 1
ATOM 2501 N N . CYS A 1 298 ? -11.735 17.108 19.190 1.00 59.16 298 CYS A N 1
ATOM 2502 C CA . CYS A 1 298 ? -12.009 18.409 18.573 1.00 59.16 298 CYS A CA 1
ATOM 2503 C C . CYS A 1 298 ? -13.336 19.026 19.044 1.00 59.16 298 CYS A C 1
ATOM 2505 O O . CYS A 1 298 ? -14.240 18.343 19.521 1.00 59.16 298 CYS A O 1
ATOM 2507 N N . SER A 1 299 ? -13.473 20.350 18.916 1.00 70.88 299 SER A N 1
ATOM 2508 C CA . SER A 1 299 ? -14.723 21.062 19.216 1.00 70.88 299 SER A CA 1
ATOM 2509 C C . SER A 1 299 ? -14.906 22.262 18.302 1.00 70.88 299 SER A C 1
ATOM 2511 O O . SER A 1 299 ? -14.214 23.271 18.438 1.00 70.88 299 SER A O 1
ATOM 2513 N N . ALA A 1 300 ? -15.893 22.187 17.406 1.00 65.12 300 ALA A N 1
ATOM 2514 C CA . ALA A 1 300 ? -16.195 23.277 16.477 1.00 65.12 300 ALA A CA 1
ATOM 2515 C C . ALA A 1 300 ? -16.755 24.510 17.205 1.00 65.12 300 ALA A C 1
ATOM 2517 O O . ALA A 1 300 ? -16.485 25.644 16.821 1.00 65.12 300 ALA A O 1
ATOM 2518 N N . LYS A 1 301 ? -17.484 24.294 18.308 1.00 62.69 301 LYS A N 1
ATOM 2519 C CA . LYS A 1 301 ? -18.047 25.365 19.142 1.00 62.69 301 LYS A CA 1
ATOM 2520 C C . LYS A 1 301 ? -16.967 26.155 19.883 1.00 62.69 301 LYS A C 1
ATOM 2522 O O . LYS A 1 301 ? -17.102 27.366 20.036 1.00 62.69 301 LYS A O 1
ATOM 2527 N N . SER A 1 302 ? -15.928 25.467 20.355 1.00 80.25 302 SER A N 1
ATOM 2528 C CA . SER A 1 302 ? -14.822 26.070 21.112 1.00 80.25 302 SER A CA 1
ATOM 2529 C C . SER A 1 302 ? -13.578 26.339 20.257 1.00 80.25 302 SER A C 1
ATOM 2531 O O . SER A 1 302 ? -12.582 26.818 20.787 1.00 80.25 302 SER A O 1
ATOM 2533 N N . ASN A 1 303 ? -13.633 26.037 18.955 1.00 73.25 303 ASN A N 1
ATOM 2534 C CA . ASN A 1 303 ? -12.521 26.111 18.005 1.00 73.25 303 ASN A CA 1
ATOM 2535 C C . ASN A 1 303 ? -11.260 25.337 18.450 1.00 73.25 303 ASN A C 1
ATOM 2537 O O . ASN A 1 303 ? -10.142 25.839 18.355 1.00 73.25 303 ASN A O 1
ATOM 2541 N N . ILE A 1 304 ? -11.447 24.117 18.961 1.00 74.69 304 ILE A N 1
ATOM 2542 C CA . ILE A 1 304 ? -10.362 23.227 19.407 1.00 74.69 304 ILE A CA 1
ATOM 2543 C C . ILE A 1 304 ? -10.089 22.194 18.311 1.00 74.69 304 ILE A C 1
ATOM 2545 O O . ILE A 1 304 ? -11.024 21.532 17.861 1.00 74.69 304 ILE A O 1
ATOM 2549 N N . ASN A 1 305 ? -8.824 22.072 17.895 1.00 62.16 305 ASN A N 1
ATOM 2550 C CA . ASN A 1 305 ? -8.280 21.053 16.982 1.00 62.16 305 ASN A CA 1
ATOM 2551 C C . ASN A 1 305 ? -9.005 20.881 15.632 1.00 62.16 305 ASN A C 1
ATOM 2553 O O . ASN A 1 305 ? -8.801 19.898 14.929 1.00 62.16 305 ASN A O 1
ATOM 2557 N N . ILE A 1 306 ? -9.806 21.861 15.206 1.00 77.19 306 ILE A N 1
ATOM 2558 C CA . ILE A 1 306 ? -10.492 21.823 13.903 1.00 77.19 306 ILE A CA 1
ATOM 2559 C C . ILE A 1 306 ? -9.492 21.829 12.744 1.00 77.19 306 ILE A C 1
ATOM 2561 O O . ILE A 1 306 ? -9.681 21.118 11.762 1.00 77.19 306 ILE A O 1
ATOM 2565 N N . SER A 1 307 ? -8.396 22.579 12.873 1.00 73.62 307 SER A N 1
ATOM 2566 C CA . SER A 1 307 ? -7.305 22.557 11.897 1.00 73.62 307 SER A CA 1
ATOM 2567 C C . SER A 1 307 ? -6.611 21.198 11.824 1.00 73.62 307 SER A C 1
ATOM 2569 O O . SER A 1 307 ? -6.249 20.777 10.732 1.00 73.62 307 SER A O 1
ATOM 2571 N N . GLU A 1 308 ? -6.451 20.507 12.955 1.00 72.31 308 GLU A N 1
ATOM 2572 C CA . GLU A 1 308 ? -5.840 19.174 13.001 1.00 72.31 308 GLU A CA 1
ATOM 2573 C C . GLU A 1 308 ? -6.754 18.138 12.350 1.00 72.31 308 GLU A C 1
ATOM 2575 O O . GLU A 1 308 ? -6.291 17.380 11.508 1.00 72.31 308 GLU A O 1
ATOM 2580 N N . VAL A 1 309 ? -8.059 18.163 12.640 1.00 72.38 309 VAL A N 1
ATOM 2581 C CA . VAL A 1 309 ? -9.033 17.278 11.979 1.00 72.38 309 VAL A CA 1
ATOM 2582 C C . VAL A 1 309 ? -9.002 17.455 10.464 1.00 72.38 309 VAL A C 1
ATOM 2584 O O . VAL A 1 309 ? -8.931 16.470 9.735 1.00 72.38 309 VAL A O 1
ATOM 2587 N N . ILE A 1 310 ? -9.007 18.700 9.976 1.00 75.69 310 ILE A N 1
ATOM 2588 C CA . ILE A 1 310 ? -8.929 18.974 8.534 1.00 75.69 310 ILE A CA 1
ATOM 2589 C C . ILE A 1 310 ? -7.588 18.496 7.966 1.00 75.69 310 ILE A C 1
ATOM 2591 O O . ILE A 1 310 ? -7.569 17.869 6.909 1.00 75.69 310 ILE A O 1
ATOM 2595 N N . TYR A 1 311 ? -6.483 18.760 8.665 1.00 76.75 311 TYR A N 1
ATOM 2596 C CA . TYR A 1 311 ? -5.147 18.342 8.246 1.00 76.75 311 TYR A CA 1
ATOM 2597 C C . TYR A 1 311 ? -5.033 16.817 8.135 1.00 76.75 311 TYR A C 1
ATOM 2599 O O . TYR A 1 311 ? -4.617 16.317 7.094 1.00 76.75 311 TYR A O 1
ATOM 2607 N N . PHE A 1 312 ? -5.446 16.067 9.158 1.00 74.38 312 PHE A N 1
ATOM 2608 C CA . PHE A 1 312 ? -5.372 14.606 9.150 1.00 74.38 312 PHE A CA 1
ATOM 2609 C C . PHE A 1 312 ? -6.387 13.973 8.191 1.00 74.38 312 PHE A C 1
ATOM 2611 O O . PHE A 1 312 ? -6.054 12.989 7.537 1.00 74.38 312 PHE A O 1
ATOM 2618 N N . ALA A 1 313 ? -7.572 14.567 8.005 1.00 75.38 313 ALA A N 1
ATOM 2619 C CA . ALA A 1 313 ? -8.515 14.126 6.975 1.00 75.38 313 ALA A CA 1
ATOM 2620 C C . ALA A 1 313 ? -7.942 14.310 5.559 1.00 75.38 313 ALA A C 1
ATOM 2622 O O . ALA A 1 313 ? -8.048 13.418 4.720 1.00 75.38 313 ALA A O 1
ATOM 2623 N N . GLN A 1 314 ? -7.287 15.446 5.292 1.00 79.25 314 GLN A N 1
ATOM 2624 C CA . GLN A 1 314 ? -6.555 15.652 4.040 1.00 79.25 314 GLN A CA 1
ATOM 2625 C C . GLN A 1 314 ? -5.402 14.660 3.908 1.00 79.25 314 GLN A C 1
ATOM 2627 O O . GLN A 1 314 ? -5.220 14.086 2.839 1.00 79.25 314 GLN A O 1
ATOM 2632 N N . LYS A 1 315 ? -4.651 14.433 4.988 1.00 79.56 315 LYS A N 1
ATOM 2633 C CA . LYS A 1 315 ? -3.518 13.508 5.020 1.00 79.56 315 LYS A CA 1
ATOM 2634 C C . LYS A 1 315 ? -3.940 12.079 4.680 1.00 79.56 315 LYS A C 1
ATOM 2636 O O . LYS A 1 315 ? -3.306 11.477 3.827 1.00 79.56 315 LYS A O 1
ATOM 2641 N N . ALA A 1 316 ? -5.031 11.582 5.260 1.00 77.88 316 ALA A N 1
ATOM 2642 C CA . ALA A 1 316 ? -5.538 10.231 5.014 1.00 77.88 316 ALA A CA 1
ATOM 2643 C C . ALA A 1 316 ? -5.927 9.993 3.542 1.00 77.88 316 ALA A C 1
ATOM 2645 O O . ALA A 1 316 ? -5.744 8.898 3.020 1.00 77.88 316 ALA A O 1
ATOM 2646 N N . ILE A 1 317 ? -6.427 11.028 2.856 1.00 83.50 317 ILE A N 1
ATOM 2647 C CA . ILE A 1 317 ? -6.766 10.957 1.425 1.00 83.50 317 ILE A CA 1
ATOM 2648 C C . ILE A 1 317 ? -5.518 11.128 0.556 1.00 83.50 317 ILE A C 1
ATOM 2650 O O . ILE A 1 317 ? -5.343 10.429 -0.435 1.00 83.50 317 ILE A O 1
ATOM 2654 N N . LEU A 1 318 ? -4.658 12.088 0.898 1.00 83.38 318 LEU A N 1
ATOM 2655 C CA . LEU A 1 318 ? -3.486 12.425 0.096 1.00 83.38 318 LEU A CA 1
ATOM 2656 C C . LEU A 1 318 ? -2.351 11.418 0.255 1.00 83.38 318 LEU A C 1
ATOM 2658 O O . LEU A 1 318 ? -1.512 11.349 -0.635 1.00 83.38 318 LEU A O 1
ATOM 2662 N N . TYR A 1 319 ? -2.284 10.687 1.360 1.00 86.44 319 TYR A N 1
ATOM 2663 C CA . TYR A 1 319 ? -1.168 9.815 1.717 1.00 86.44 319 TYR A CA 1
ATOM 2664 C C . TYR A 1 319 ? -1.688 8.543 2.404 1.00 86.44 319 TYR A C 1
ATOM 2666 O O . TYR A 1 319 ? -1.395 8.326 3.579 1.00 86.44 319 TYR A O 1
ATOM 2674 N N . PRO A 1 320 ? -2.475 7.705 1.705 1.00 88.44 320 PRO A N 1
ATOM 2675 C CA . PRO A 1 320 ? -3.109 6.545 2.323 1.00 88.44 320 PRO A CA 1
ATOM 2676 C C . PRO A 1 320 ? -2.059 5.539 2.816 1.00 88.44 320 PRO A C 1
ATOM 2678 O O . PRO A 1 320 ? -1.168 5.148 2.062 1.00 88.44 320 PRO A O 1
ATOM 2681 N N . THR A 1 321 ? -2.150 5.091 4.069 1.00 86.62 321 THR A N 1
ATOM 2682 C CA . THR A 1 321 ? -1.168 4.151 4.647 1.00 86.62 321 THR A CA 1
ATOM 2683 C C . THR A 1 321 ? -1.436 2.709 4.201 1.00 86.62 321 THR A C 1
ATOM 2685 O O . THR A 1 321 ? -0.507 1.957 3.895 1.00 86.62 321 THR A O 1
ATOM 2688 N N . ALA A 1 322 ? -2.717 2.348 4.067 1.00 86.69 322 ALA A N 1
ATOM 2689 C CA . ALA A 1 322 ? -3.188 1.005 3.730 1.00 86.69 322 ALA A CA 1
ATOM 2690 C C . ALA A 1 322 ? -2.504 0.301 2.531 1.00 86.69 322 ALA A C 1
ATOM 2692 O O . ALA A 1 322 ? -2.238 -0.896 2.643 1.00 86.69 322 ALA A O 1
ATOM 2693 N N . PRO A 1 323 ? -2.213 0.931 1.375 1.00 90.06 323 PRO A N 1
ATOM 2694 C CA . PRO A 1 323 ? -1.560 0.235 0.257 1.00 90.06 323 PRO A CA 1
ATOM 2695 C C . PRO A 1 323 ? -0.056 -0.001 0.475 1.00 90.06 323 PRO A C 1
ATOM 2697 O O . PRO A 1 323 ? 0.506 -0.917 -0.130 1.00 90.06 323 PRO A O 1
ATOM 2700 N N . ILE A 1 324 ? 0.604 0.785 1.333 1.00 92.62 324 ILE A N 1
ATOM 2701 C CA . ILE A 1 324 ? 2.068 0.763 1.478 1.00 92.62 324 ILE A CA 1
ATOM 2702 C C . ILE A 1 324 ? 2.567 0.042 2.726 1.00 92.62 324 ILE A C 1
ATOM 2704 O O . ILE A 1 324 ? 3.705 -0.435 2.733 1.00 92.62 324 ILE A O 1
ATOM 2708 N N . TYR A 1 325 ? 1.732 -0.076 3.753 1.00 88.94 325 TYR A N 1
ATOM 2709 C CA . TYR A 1 325 ? 2.118 -0.620 5.047 1.00 88.94 325 TYR A CA 1
ATOM 2710 C C . TYR A 1 325 ? 1.053 -1.566 5.590 1.00 88.94 325 TYR A C 1
ATOM 2712 O O . TYR A 1 325 ? -0.143 -1.390 5.360 1.00 88.94 325 TYR A O 1
ATOM 2720 N N . ASP A 1 326 ? 1.520 -2.603 6.269 1.00 83.06 326 ASP A N 1
ATOM 2721 C CA . ASP A 1 326 ? 0.711 -3.577 6.976 1.00 83.06 326 ASP A CA 1
ATOM 2722 C C . ASP A 1 326 ? 0.944 -3.396 8.478 1.00 83.06 326 ASP A C 1
ATOM 2724 O O . ASP A 1 326 ? 2.016 -3.709 9.010 1.00 83.06 326 ASP A O 1
ATOM 2728 N N . SER A 1 327 ? -0.065 -2.844 9.146 1.00 73.12 327 SER A N 1
ATOM 2729 C CA . SER A 1 327 ? -0.073 -2.623 10.588 1.00 73.12 327 SER A CA 1
ATOM 2730 C C . SER A 1 327 ? -0.018 -3.928 11.386 1.00 73.12 327 SER A C 1
ATOM 2732 O O . SER A 1 327 ? 0.585 -3.927 12.461 1.00 73.12 327 SER A O 1
ATOM 2734 N N . GLN A 1 328 ? -0.523 -5.046 10.839 1.00 69.69 328 GLN A N 1
ATOM 2735 C CA . GLN A 1 328 ? -0.669 -6.319 11.566 1.00 69.69 328 GLN A CA 1
ATOM 2736 C C . GLN A 1 328 ? 0.694 -6.918 11.867 1.00 69.69 328 GLN A C 1
ATOM 2738 O O . GLN A 1 328 ? 0.983 -7.402 12.963 1.00 69.69 328 GLN A O 1
ATOM 2743 N N . ILE A 1 329 ? 1.563 -6.870 10.863 1.00 78.62 329 ILE A N 1
ATOM 2744 C CA . ILE A 1 329 ? 2.915 -7.424 10.931 1.00 78.62 329 ILE A CA 1
ATOM 2745 C C . ILE A 1 329 ? 3.986 -6.344 11.113 1.00 78.62 329 ILE A C 1
ATOM 2747 O O . ILE A 1 329 ? 5.173 -6.665 11.133 1.00 78.62 329 ILE A O 1
ATOM 2751 N N . ASN A 1 330 ? 3.573 -5.081 11.262 1.00 77.12 330 ASN A N 1
ATOM 2752 C CA . ASN A 1 330 ? 4.437 -3.905 11.342 1.00 77.12 330 ASN A CA 1
ATOM 2753 C C . ASN A 1 330 ? 5.508 -3.851 10.238 1.00 77.12 330 ASN A C 1
ATOM 2755 O O . ASN A 1 330 ? 6.701 -3.662 10.504 1.00 77.12 330 ASN A O 1
ATOM 2759 N N . ALA A 1 331 ? 5.082 -4.059 8.992 1.00 86.12 331 ALA A N 1
ATOM 2760 C CA . ALA A 1 331 ? 5.986 -4.138 7.853 1.00 86.12 331 ALA A CA 1
ATOM 2761 C C . ALA A 1 331 ? 5.409 -3.487 6.595 1.00 86.12 331 ALA A C 1
ATOM 2763 O O . ALA A 1 331 ? 4.201 -3.448 6.371 1.00 86.12 331 ALA A O 1
ATOM 2764 N N . LEU A 1 332 ? 6.299 -3.027 5.717 1.00 91.81 332 LEU A N 1
ATOM 2765 C CA . LEU A 1 332 ? 5.936 -2.593 4.371 1.00 91.81 332 LEU A CA 1
ATOM 2766 C C . LEU A 1 332 ? 5.266 -3.731 3.591 1.00 91.81 332 LEU A C 1
ATOM 2768 O O . LEU A 1 332 ? 5.753 -4.866 3.573 1.00 91.81 332 LEU A O 1
ATOM 2772 N N . LYS A 1 333 ? 4.190 -3.412 2.866 1.00 93.50 333 LYS A N 1
ATOM 2773 C CA . LYS A 1 333 ? 3.530 -4.388 1.991 1.00 93.50 333 LYS A CA 1
ATOM 2774 C C . LYS A 1 333 ? 4.446 -4.804 0.834 1.00 93.50 333 LYS A C 1
ATOM 2776 O O . LYS A 1 333 ? 5.235 -3.983 0.357 1.00 93.50 333 LYS A O 1
ATOM 2781 N N . PRO A 1 334 ? 4.310 -6.032 0.294 1.00 95.12 334 PRO A N 1
ATOM 2782 C CA . PRO A 1 334 ? 5.185 -6.529 -0.770 1.00 95.12 334 PRO A CA 1
ATOM 2783 C C . PRO A 1 334 ? 5.263 -5.621 -2.004 1.00 95.12 334 PRO A C 1
ATOM 2785 O O . PRO A 1 334 ? 6.340 -5.461 -2.573 1.00 95.12 334 PRO A O 1
ATOM 2788 N N . ALA A 1 335 ? 4.151 -4.996 -2.402 1.00 94.88 335 ALA A N 1
ATOM 2789 C CA . ALA A 1 335 ? 4.127 -4.053 -3.521 1.00 94.88 335 ALA A CA 1
ATOM 2790 C C . ALA A 1 335 ? 4.961 -2.790 -3.233 1.00 94.88 335 ALA A C 1
ATOM 2792 O O . ALA A 1 335 ? 5.719 -2.337 -4.088 1.00 94.88 335 ALA A O 1
ATOM 2793 N N . CYS A 1 336 ? 4.894 -2.267 -2.006 1.00 96.31 336 CYS A N 1
ATOM 2794 C CA . CYS A 1 336 ? 5.692 -1.120 -1.576 1.00 96.31 336 CYS A CA 1
ATOM 2795 C C . CYS A 1 336 ? 7.180 -1.472 -1.506 1.00 96.31 336 CYS A C 1
ATOM 2797 O O . CYS A 1 336 ? 8.019 -0.727 -2.011 1.00 96.31 336 CYS A O 1
ATOM 2799 N N . VAL A 1 337 ? 7.511 -2.655 -0.973 1.00 96.69 337 VAL A N 1
ATOM 2800 C CA . VAL A 1 337 ? 8.888 -3.172 -0.965 1.00 96.69 337 VAL A CA 1
ATOM 2801 C C . VAL A 1 337 ? 9.439 -3.274 -2.386 1.00 96.69 337 VAL A C 1
ATOM 2803 O O . VAL A 1 337 ? 10.566 -2.845 -2.624 1.00 96.69 337 VAL A O 1
ATOM 2806 N N . GLN A 1 338 ? 8.662 -3.795 -3.340 1.00 94.88 338 GLN A N 1
ATOM 2807 C CA . GLN A 1 338 ? 9.064 -3.864 -4.749 1.00 94.88 338 GLN A CA 1
ATOM 2808 C C . GLN A 1 338 ? 9.283 -2.469 -5.345 1.00 94.88 338 GLN A C 1
ATOM 2810 O O . GLN A 1 338 ? 10.323 -2.224 -5.962 1.00 94.88 338 GLN A O 1
ATOM 2815 N N . ALA A 1 339 ? 8.352 -1.541 -5.109 1.00 96.38 339 ALA A N 1
ATOM 2816 C CA . ALA A 1 339 ? 8.439 -0.177 -5.614 1.00 96.38 339 ALA A CA 1
ATOM 2817 C C . ALA A 1 339 ? 9.674 0.566 -5.074 1.00 96.38 339 ALA A C 1
ATOM 2819 O O . ALA A 1 339 ? 10.457 1.104 -5.860 1.00 96.38 339 ALA A O 1
ATOM 2820 N N . LEU A 1 340 ? 9.895 0.534 -3.756 1.00 97.25 340 LEU A N 1
ATOM 2821 C CA . LEU A 1 340 ? 11.046 1.156 -3.096 1.00 97.25 340 LEU A CA 1
ATOM 2822 C C . LEU A 1 340 ? 12.367 0.469 -3.459 1.00 97.25 340 LEU A C 1
ATOM 2824 O O . LEU A 1 340 ? 13.371 1.146 -3.650 1.00 97.25 340 LEU A O 1
ATOM 2828 N N . SER A 1 341 ? 12.372 -0.855 -3.625 1.00 95.75 341 SER A N 1
ATOM 2829 C CA . SER A 1 341 ? 13.550 -1.599 -4.096 1.00 95.75 341 SER A CA 1
ATOM 2830 C C . SER A 1 341 ? 13.950 -1.205 -5.514 1.00 95.75 341 SER A C 1
ATOM 2832 O O . SER A 1 341 ? 15.138 -1.083 -5.814 1.00 95.75 341 SER A O 1
ATOM 2834 N N . ARG A 1 342 ? 12.969 -0.976 -6.394 1.00 94.94 342 ARG A N 1
ATOM 2835 C CA . ARG A 1 342 ? 13.232 -0.421 -7.724 1.00 94.94 342 ARG A CA 1
ATOM 2836 C C . ARG A 1 342 ? 13.821 0.983 -7.615 1.00 94.94 342 ARG A C 1
ATOM 2838 O O . ARG A 1 342 ? 14.822 1.251 -8.267 1.00 94.94 342 ARG A O 1
ATOM 2845 N N . ILE A 1 343 ? 13.234 1.853 -6.793 1.00 95.88 343 ILE A N 1
ATOM 2846 C CA . ILE A 1 343 ? 13.741 3.218 -6.586 1.00 95.88 343 ILE A CA 1
ATOM 2847 C C . ILE A 1 343 ? 15.185 3.186 -6.080 1.00 95.88 343 ILE A C 1
ATOM 2849 O O . ILE A 1 343 ? 16.030 3.870 -6.643 1.00 95.88 343 ILE A O 1
ATOM 2853 N N . PHE A 1 344 ? 15.495 2.329 -5.106 1.00 95.94 344 PHE A N 1
ATOM 2854 C CA . PHE A 1 344 ? 16.858 2.133 -4.615 1.00 95.94 344 PHE A CA 1
ATOM 2855 C C . PHE A 1 344 ? 17.835 1.813 -5.754 1.00 95.94 344 PHE A C 1
ATOM 2857 O O . PHE A 1 344 ? 18.838 2.498 -5.907 1.00 95.94 344 PHE A O 1
ATOM 2864 N N . LYS A 1 345 ? 17.506 0.837 -6.612 1.00 93.38 345 LYS A N 1
ATOM 2865 C CA . LYS A 1 345 ? 18.344 0.460 -7.765 1.00 93.38 345 LYS A CA 1
ATOM 2866 C C . LYS A 1 345 ? 18.507 1.577 -8.802 1.00 93.38 345 LYS A C 1
ATOM 2868 O O . LYS A 1 345 ? 19.497 1.592 -9.530 1.00 93.38 345 LYS A O 1
ATOM 2873 N N . LEU A 1 346 ? 17.532 2.479 -8.922 1.00 93.25 346 LEU A N 1
ATOM 2874 C CA . LEU A 1 346 ? 17.642 3.655 -9.790 1.00 93.25 346 LEU A CA 1
ATOM 2875 C C . LEU A 1 346 ? 18.576 4.712 -9.189 1.00 93.25 346 LEU A C 1
ATOM 2877 O O . LEU A 1 346 ? 19.318 5.349 -9.932 1.00 93.25 346 LEU A O 1
ATOM 2881 N N . CYS A 1 347 ? 18.546 4.872 -7.866 1.00 92.75 347 CYS A N 1
ATOM 2882 C CA . CYS A 1 347 ? 19.406 5.798 -7.131 1.00 92.75 347 CYS A CA 1
ATOM 2883 C C . CYS A 1 347 ? 20.853 5.314 -7.004 1.00 92.75 347 CYS A C 1
ATOM 2885 O O . CYS A 1 347 ? 21.746 6.150 -6.930 1.00 92.75 347 CYS A O 1
ATOM 2887 N N . ASP A 1 348 ? 21.061 3.999 -6.961 1.00 92.62 348 ASP A N 1
ATOM 2888 C CA . ASP A 1 348 ? 22.370 3.346 -6.946 1.00 92.62 348 ASP A CA 1
ATOM 2889 C C . ASP A 1 348 ? 22.992 3.470 -8.340 1.00 92.62 348 ASP A C 1
ATOM 2891 O O . ASP A 1 348 ? 22.680 2.689 -9.241 1.00 92.62 348 ASP A O 1
ATOM 2895 N N . LEU A 1 349 ? 23.775 4.525 -8.563 1.00 87.50 349 LEU A N 1
ATOM 2896 C CA . LEU A 1 349 ? 24.354 4.861 -9.862 1.00 87.50 349 LEU A CA 1
ATOM 2897 C C . LEU A 1 349 ? 25.521 3.933 -10.200 1.00 87.50 349 LEU A C 1
ATOM 2899 O O . LEU A 1 349 ? 25.722 3.634 -11.378 1.00 87.50 349 LEU A O 1
ATOM 2903 N N . GLU A 1 350 ? 26.251 3.476 -9.184 1.00 85.19 350 GLU A N 1
ATOM 2904 C CA . GLU A 1 350 ? 27.399 2.576 -9.329 1.00 85.19 350 GLU A CA 1
ATOM 2905 C C . GLU A 1 350 ? 26.990 1.098 -9.441 1.00 85.19 350 GLU A C 1
ATOM 2907 O O . GLU A 1 350 ? 27.748 0.285 -9.969 1.00 85.19 350 GLU A O 1
ATOM 2912 N N . GLY A 1 351 ? 25.776 0.742 -9.012 1.00 84.19 351 GLY A N 1
ATOM 2913 C CA . GLY A 1 351 ? 25.248 -0.621 -9.080 1.00 84.19 351 GLY A CA 1
ATOM 2914 C C . GLY A 1 351 ? 25.902 -1.581 -8.081 1.00 84.19 351 GLY A C 1
ATOM 2915 O O . GLY A 1 351 ? 25.874 -2.800 -8.296 1.00 84.19 351 GLY A O 1
ATOM 2916 N N . ASP A 1 352 ? 26.518 -1.056 -7.019 1.00 87.44 352 ASP A N 1
ATOM 2917 C CA . ASP A 1 352 ? 27.227 -1.841 -6.004 1.00 87.44 352 ASP A CA 1
ATOM 2918 C C . ASP A 1 352 ? 26.322 -2.260 -4.827 1.00 87.44 352 ASP A C 1
ATOM 2920 O O . ASP A 1 352 ? 26.748 -3.003 -3.935 1.00 87.44 352 ASP A O 1
ATOM 2924 N N . GLY A 1 353 ? 25.046 -1.856 -4.863 1.00 90.12 353 GLY A N 1
ATOM 2925 C CA . GLY A 1 353 ? 24.044 -2.155 -3.847 1.00 90.12 353 GLY A CA 1
ATOM 2926 C C . GLY A 1 353 ? 24.097 -1.224 -2.635 1.00 90.12 353 GLY A C 1
ATOM 2927 O O . GLY A 1 353 ? 23.498 -1.554 -1.601 1.00 90.12 353 GLY A O 1
ATOM 2928 N N . ILE A 1 354 ? 24.810 -0.098 -2.728 1.00 94.38 354 ILE A N 1
ATOM 2929 C CA . ILE A 1 354 ? 25.019 0.861 -1.643 1.00 94.38 354 ILE A CA 1
ATOM 2930 C C . ILE A 1 354 ? 24.748 2.275 -2.166 1.00 94.38 354 ILE A C 1
ATOM 2932 O O . ILE A 1 354 ? 25.237 2.665 -3.211 1.00 94.38 354 ILE A O 1
ATOM 2936 N N . LEU A 1 355 ? 23.997 3.078 -1.410 1.00 94.62 355 LEU A N 1
ATOM 2937 C CA . LEU A 1 355 ? 23.861 4.509 -1.680 1.00 94.62 355 LEU A 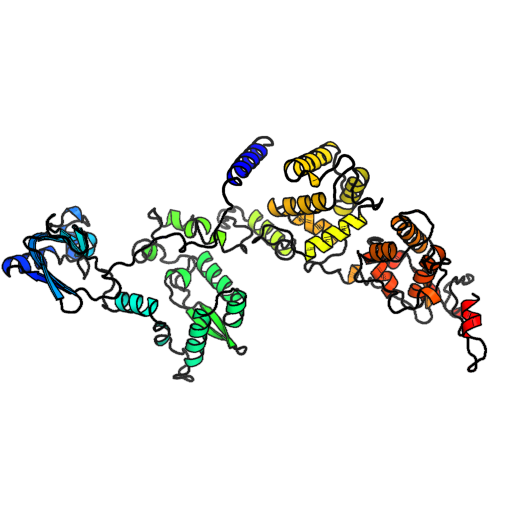CA 1
ATOM 2938 C C . LEU A 1 355 ? 24.906 5.287 -0.886 1.00 94.62 355 LEU A C 1
ATOM 2940 O O . LEU A 1 355 ? 24.856 5.356 0.351 1.00 94.62 355 LEU A O 1
ATOM 2944 N N . THR A 1 356 ? 25.838 5.883 -1.614 1.00 94.12 356 THR A N 1
ATOM 2945 C CA . THR A 1 356 ? 26.838 6.825 -1.106 1.00 94.12 356 THR A CA 1
ATOM 2946 C C . THR A 1 356 ? 26.199 8.156 -0.697 1.00 94.12 356 THR A C 1
ATOM 2948 O O . THR A 1 356 ? 25.052 8.457 -1.035 1.00 94.12 356 THR A O 1
ATOM 2951 N N . ASP A 1 357 ? 26.942 9.003 0.019 1.00 91.69 357 ASP A N 1
ATOM 2952 C CA . ASP A 1 357 ? 26.447 10.324 0.442 1.00 91.69 357 ASP A CA 1
ATOM 2953 C C . ASP A 1 357 ? 26.042 11.193 -0.746 1.00 91.69 357 ASP A C 1
ATOM 2955 O O . ASP A 1 357 ? 24.995 11.841 -0.720 1.00 91.69 357 ASP A O 1
ATOM 2959 N N . GLU A 1 358 ? 26.824 11.151 -1.825 1.00 91.81 358 GLU A N 1
ATOM 2960 C CA . GLU A 1 358 ? 26.531 11.896 -3.045 1.00 91.81 358 GLU A CA 1
ATOM 2961 C C . GLU A 1 358 ? 25.229 11.430 -3.707 1.00 91.81 358 GLU A C 1
ATOM 2963 O O . GLU A 1 358 ? 24.436 12.255 -4.172 1.00 91.81 358 GLU A O 1
ATOM 2968 N N . GLU A 1 359 ? 24.980 10.121 -3.742 1.00 92.56 359 GLU A N 1
ATOM 2969 C CA . GLU A 1 359 ? 23.752 9.544 -4.295 1.00 92.56 359 GLU A CA 1
ATOM 2970 C C . GLU A 1 359 ? 22.541 9.857 -3.422 1.00 92.56 359 GLU A C 1
ATOM 2972 O O . GLU A 1 359 ? 21.505 10.269 -3.947 1.00 92.56 359 GLU A O 1
ATOM 2977 N N . ILE A 1 360 ? 22.677 9.769 -2.095 1.00 89.81 360 ILE A N 1
ATOM 2978 C CA . ILE A 1 360 ? 21.610 10.145 -1.160 1.00 89.81 360 ILE A CA 1
ATOM 2979 C C . ILE A 1 360 ? 21.272 11.634 -1.309 1.00 89.81 360 ILE A C 1
ATOM 2981 O O . ILE A 1 360 ? 20.095 11.998 -1.358 1.00 89.81 360 ILE A O 1
ATOM 2985 N N . MET A 1 361 ? 22.274 12.508 -1.443 1.00 86.56 361 MET A N 1
ATOM 2986 C CA . MET A 1 361 ? 22.053 13.940 -1.665 1.00 86.56 361 MET A CA 1
ATOM 2987 C C . MET A 1 361 ? 21.376 14.223 -3.014 1.00 86.56 361 MET A C 1
ATOM 2989 O O . MET A 1 361 ? 20.480 15.071 -3.082 1.00 86.56 361 MET A O 1
ATOM 2993 N N . LYS A 1 362 ? 21.761 13.516 -4.087 1.00 89.62 362 LYS A N 1
ATOM 2994 C CA . LYS A 1 362 ? 21.092 13.606 -5.400 1.00 89.62 362 LYS A CA 1
ATOM 2995 C C . LYS A 1 362 ? 19.639 13.145 -5.313 1.00 89.62 362 LYS A C 1
ATOM 2997 O O . LYS A 1 362 ? 18.755 13.852 -5.798 1.00 89.62 362 LYS A O 1
ATOM 3002 N N . PHE A 1 363 ? 19.393 12.013 -4.658 1.00 89.81 363 PHE A N 1
ATOM 3003 C CA . PHE A 1 363 ? 18.059 11.473 -4.408 1.00 89.81 363 PHE A CA 1
ATOM 3004 C C . PHE A 1 363 ? 17.181 12.465 -3.636 1.00 89.81 363 PHE A C 1
ATOM 3006 O O . PHE A 1 363 ? 16.068 12.765 -4.069 1.00 89.81 363 PHE A O 1
ATOM 3013 N N . GLN A 1 364 ? 17.699 13.033 -2.544 1.00 85.38 364 GLN A N 1
ATOM 3014 C CA . GLN A 1 364 ? 17.001 14.028 -1.725 1.00 85.38 364 GLN A CA 1
ATOM 3015 C C . GLN A 1 364 ? 16.651 15.281 -2.526 1.00 85.38 364 GLN A C 1
ATOM 3017 O O . GLN A 1 364 ? 15.502 15.721 -2.541 1.00 85.38 364 GLN A O 1
ATOM 3022 N N . LYS A 1 365 ? 17.618 15.807 -3.285 1.00 86.56 365 LYS A N 1
ATOM 3023 C CA . LYS A 1 365 ? 17.392 16.963 -4.154 1.00 86.56 365 LYS A CA 1
ATOM 3024 C C . LYS A 1 365 ? 16.343 16.681 -5.232 1.00 86.56 365 LYS A C 1
ATOM 3026 O O . LYS A 1 365 ? 15.569 17.579 -5.553 1.00 86.56 365 LYS A O 1
ATOM 3031 N N . TYR A 1 366 ? 16.319 15.475 -5.797 1.00 86.81 366 TYR A N 1
ATOM 3032 C CA . TYR A 1 366 ? 15.325 15.094 -6.799 1.00 86.81 366 TYR A CA 1
ATOM 3033 C C . TYR A 1 366 ? 13.920 14.968 -6.196 1.00 86.81 366 TYR A C 1
ATOM 3035 O O . TYR A 1 366 ? 12.977 15.508 -6.771 1.00 86.81 366 TYR A O 1
ATOM 3043 N N . CYS A 1 367 ? 13.775 14.313 -5.040 1.00 86.19 367 CYS A N 1
ATOM 3044 C CA . CYS A 1 367 ? 12.465 14.060 -4.433 1.00 86.19 367 CYS A CA 1
ATOM 3045 C C . CYS A 1 367 ? 11.881 15.296 -3.738 1.00 86.19 367 CYS A C 1
ATOM 3047 O O . CYS A 1 367 ? 10.729 15.631 -3.983 1.00 86.19 367 CYS A O 1
ATOM 3049 N N . PHE A 1 368 ? 12.683 16.004 -2.939 1.00 81.94 368 PHE A N 1
ATOM 3050 C CA . PHE A 1 368 ? 12.207 17.035 -2.003 1.00 81.94 368 PHE A CA 1
ATOM 3051 C C . PHE A 1 368 ? 12.668 18.453 -2.361 1.00 81.94 368 PHE A C 1
ATOM 3053 O O . PHE A 1 368 ? 12.417 19.410 -1.631 1.00 81.94 368 PHE A O 1
ATOM 3060 N N . SER A 1 369 ? 13.377 18.618 -3.484 1.00 79.25 369 SER A N 1
ATOM 3061 C CA . SER A 1 369 ? 13.938 19.903 -3.941 1.00 79.25 369 SER A CA 1
ATOM 3062 C C . SER A 1 369 ? 14.909 20.580 -2.958 1.00 79.25 369 SER A C 1
ATOM 3064 O O . SER A 1 369 ? 15.313 21.722 -3.186 1.00 79.25 369 SER A O 1
ATOM 3066 N N . GLN A 1 370 ? 15.326 19.884 -1.896 1.00 75.62 370 GLN A N 1
ATOM 3067 C CA . GLN A 1 370 ? 16.308 20.341 -0.915 1.00 75.62 370 GLN A CA 1
ATOM 3068 C C . GLN A 1 370 ? 17.276 19.200 -0.567 1.00 75.62 370 GLN A C 1
ATOM 3070 O O . GLN A 1 370 ? 16.833 18.071 -0.370 1.00 75.62 370 GLN A O 1
ATOM 3075 N N . PRO A 1 371 ? 18.597 19.454 -0.524 1.00 69.44 371 PRO A N 1
ATOM 3076 C CA . PRO A 1 371 ? 19.548 18.476 -0.014 1.00 69.44 371 PRO A CA 1
ATOM 3077 C C . PRO A 1 371 ? 19.512 18.439 1.520 1.00 69.44 371 PRO A C 1
ATOM 3079 O O . PRO A 1 371 ? 19.290 19.466 2.160 1.00 69.44 371 PRO A O 1
ATOM 3082 N N . LEU A 1 372 ? 19.805 17.273 2.096 1.00 74.19 372 LEU A N 1
ATOM 3083 C CA . LEU A 1 372 ? 20.117 17.157 3.522 1.00 74.19 372 LEU A CA 1
ATOM 3084 C C . LEU A 1 372 ? 21.475 17.804 3.820 1.00 74.19 372 LEU A C 1
ATOM 3086 O O . LEU A 1 372 ? 22.387 17.758 2.988 1.00 74.19 372 LEU A O 1
ATOM 3090 N N . SER A 1 373 ? 21.620 18.376 5.014 1.00 78.44 373 SER A N 1
ATOM 3091 C CA . SER A 1 373 ? 22.943 18.738 5.530 1.00 78.44 373 SER A CA 1
ATOM 3092 C C . SER A 1 373 ? 23.752 17.484 5.887 1.00 78.44 373 SER A C 1
ATOM 3094 O O . SER A 1 373 ? 23.190 16.432 6.197 1.00 78.44 373 SER A O 1
ATOM 3096 N N . GLU A 1 374 ? 25.083 17.592 5.878 1.00 81.50 374 GLU A N 1
ATOM 3097 C CA . GLU A 1 374 ? 25.976 16.485 6.259 1.00 81.50 374 GLU A CA 1
ATOM 3098 C C . GLU A 1 374 ? 25.698 15.989 7.690 1.00 81.50 374 GLU A C 1
ATOM 3100 O O . GLU A 1 374 ? 25.716 14.787 7.949 1.00 81.50 374 GLU A O 1
ATOM 3105 N N . GLU A 1 375 ? 25.361 16.902 8.609 1.00 78.62 375 GLU A N 1
ATOM 3106 C CA . GLU A 1 375 ? 24.987 16.567 9.987 1.00 78.62 375 GLU A CA 1
ATOM 3107 C C . GLU A 1 375 ? 23.679 15.761 10.053 1.00 78.62 375 GLU A C 1
ATOM 3109 O O . GLU A 1 375 ? 23.600 14.771 10.780 1.00 78.62 375 GLU A O 1
ATOM 3114 N N . GLU A 1 376 ? 22.653 16.144 9.286 1.00 75.94 376 GLU A N 1
ATOM 3115 C CA . GLU A 1 376 ? 21.380 15.411 9.229 1.00 75.94 376 GLU A CA 1
ATOM 3116 C C . GLU A 1 376 ? 21.559 14.022 8.618 1.00 75.94 376 GLU A C 1
ATOM 3118 O O . GLU A 1 376 ? 21.020 13.047 9.142 1.00 75.94 376 GLU A O 1
ATOM 3123 N N . LEU A 1 377 ? 22.348 13.916 7.546 1.00 79.56 377 LEU A N 1
ATOM 3124 C CA . LEU A 1 377 ? 22.646 12.637 6.908 1.00 79.56 377 LEU A CA 1
ATOM 3125 C C . LEU A 1 377 ? 23.398 11.698 7.859 1.00 79.56 377 LEU A C 1
ATOM 3127 O O . LEU A 1 377 ? 23.062 10.515 7.954 1.00 79.56 377 LEU A O 1
ATOM 3131 N N . PHE A 1 378 ? 24.376 12.227 8.598 1.00 82.12 378 PHE A N 1
ATOM 3132 C CA . PHE A 1 378 ? 25.087 11.476 9.627 1.00 82.12 378 PHE A CA 1
ATOM 3133 C C . PHE A 1 378 ? 24.125 10.951 10.703 1.00 82.12 378 PHE A C 1
ATOM 3135 O O . PHE A 1 378 ? 24.150 9.764 11.022 1.00 82.12 378 PHE A O 1
ATOM 3142 N N . LEU A 1 379 ? 23.222 11.798 11.208 1.00 80.62 379 LEU A N 1
ATOM 3143 C CA . LEU A 1 379 ? 22.233 11.398 12.215 1.00 80.62 379 LEU A CA 1
ATOM 3144 C C . LEU A 1 379 ? 21.280 10.311 11.705 1.00 80.62 379 LEU A C 1
ATOM 3146 O O . LEU A 1 379 ? 20.998 9.362 12.434 1.00 80.62 379 LEU A O 1
ATOM 3150 N N . VAL A 1 380 ? 20.804 10.417 10.460 1.00 82.19 380 VAL A N 1
ATOM 3151 C CA . VAL A 1 380 ? 19.950 9.385 9.847 1.00 82.19 380 VAL A CA 1
ATOM 3152 C C . VAL A 1 380 ? 20.681 8.045 9.800 1.00 82.19 380 VAL A C 1
ATOM 3154 O O . VAL A 1 380 ? 20.116 7.022 10.186 1.00 82.19 380 VAL A O 1
ATOM 3157 N N . LYS A 1 381 ? 21.950 8.039 9.381 1.00 84.62 381 LYS A N 1
ATOM 3158 C CA . LYS A 1 381 ? 22.756 6.815 9.325 1.00 84.62 381 LYS A CA 1
ATOM 3159 C C . LYS A 1 381 ? 23.004 6.207 10.700 1.00 84.62 381 LYS A C 1
ATOM 3161 O O . LYS A 1 381 ? 22.898 4.991 10.830 1.00 84.62 381 LYS A O 1
ATOM 3166 N N . GLU A 1 382 ? 23.288 7.022 11.712 1.00 86.25 382 GLU A N 1
ATOM 3167 C CA . GLU A 1 382 ? 23.475 6.532 13.082 1.00 86.25 382 GLU A CA 1
ATOM 3168 C C . GLU A 1 382 ? 22.187 5.902 13.625 1.00 86.25 382 GLU A C 1
ATOM 3170 O O . GLU A 1 382 ? 22.232 4.792 14.149 1.00 86.25 382 GLU A O 1
ATOM 3175 N N . ILE A 1 383 ? 21.022 6.522 13.399 1.00 81.31 383 ILE A N 1
ATOM 3176 C CA . ILE A 1 383 ? 19.724 5.950 13.797 1.00 81.31 383 ILE A CA 1
ATOM 3177 C C . ILE A 1 383 ? 19.492 4.589 13.129 1.00 81.31 383 ILE A C 1
ATOM 3179 O O . ILE A 1 383 ? 19.059 3.640 13.789 1.00 81.31 383 ILE A O 1
ATOM 3183 N N . ILE A 1 384 ? 19.780 4.471 11.829 1.00 84.06 384 ILE A N 1
ATOM 3184 C CA . ILE A 1 384 ? 19.638 3.196 11.113 1.00 84.06 384 ILE A CA 1
ATOM 3185 C C . ILE A 1 384 ? 20.613 2.174 11.682 1.00 84.06 384 ILE A C 1
ATOM 3187 O O . ILE A 1 384 ? 20.207 1.058 11.969 1.00 84.06 384 ILE A O 1
ATOM 3191 N N . LYS A 1 385 ? 21.872 2.545 11.908 1.00 87.31 385 LYS A N 1
ATOM 3192 C CA . LYS A 1 385 ? 22.903 1.643 12.425 1.00 87.31 385 LYS A CA 1
ATOM 3193 C C . LYS A 1 385 ? 22.612 1.152 13.845 1.00 87.31 385 LYS A C 1
ATOM 3195 O O . LYS A 1 385 ? 22.898 -0.002 14.151 1.00 87.31 385 LYS A O 1
ATOM 3200 N N . GLU A 1 386 ? 22.032 1.993 14.699 1.00 87.06 386 GLU A N 1
ATOM 3201 C CA . GLU A 1 386 ? 21.627 1.624 16.061 1.00 87.06 386 GLU A CA 1
ATOM 3202 C C . GLU A 1 386 ? 20.476 0.610 16.076 1.00 87.06 386 GLU A C 1
ATOM 3204 O O . GLU A 1 386 ? 20.486 -0.321 16.881 1.00 87.06 386 GLU A O 1
ATOM 3209 N N . ASN A 1 387 ? 19.489 0.774 15.189 1.00 80.06 387 ASN A N 1
ATOM 3210 C CA . ASN A 1 387 ? 18.286 -0.066 15.170 1.00 80.06 387 ASN A CA 1
ATOM 3211 C C . ASN A 1 387 ? 18.403 -1.272 14.223 1.00 80.06 387 ASN A C 1
ATOM 3213 O O . ASN A 1 387 ? 17.774 -2.306 14.441 1.00 80.06 387 ASN A O 1
ATOM 3217 N N . TYR A 1 388 ? 19.206 -1.143 13.172 1.00 86.62 388 TYR A N 1
ATOM 3218 C CA . TYR A 1 388 ? 19.406 -2.124 12.116 1.00 86.62 388 TYR A CA 1
ATOM 3219 C C . TYR A 1 388 ? 20.850 -2.035 11.575 1.00 86.62 388 TYR A C 1
ATOM 3221 O O . TYR A 1 388 ? 21.098 -1.419 10.534 1.00 86.62 388 TYR A O 1
ATOM 3229 N N . PRO A 1 389 ? 21.831 -2.655 12.266 1.00 88.00 389 PRO A N 1
ATOM 3230 C CA . PRO A 1 389 ? 23.259 -2.500 11.965 1.00 88.00 389 PRO A CA 1
ATOM 3231 C C . PRO A 1 389 ? 23.668 -2.856 10.530 1.00 88.00 389 PRO A C 1
ATOM 3233 O O . PRO A 1 389 ? 24.606 -2.271 10.002 1.00 88.00 389 PRO A O 1
ATOM 3236 N N . GLU A 1 390 ? 22.962 -3.786 9.882 1.00 90.69 390 GLU A N 1
ATOM 3237 C CA . GLU A 1 390 ? 23.204 -4.185 8.484 1.00 90.69 390 GLU A CA 1
ATOM 3238 C C . GLU A 1 390 ? 22.683 -3.158 7.459 1.00 90.69 390 GLU A C 1
ATOM 3240 O O . GLU A 1 390 ? 22.965 -3.251 6.261 1.00 90.69 390 GLU A O 1
ATOM 3245 N N . GLY A 1 391 ? 21.921 -2.163 7.919 1.00 88.75 391 GLY A N 1
ATOM 3246 C CA . GLY A 1 391 ? 21.353 -1.106 7.090 1.00 88.75 391 GLY A CA 1
ATOM 3247 C C . GLY A 1 391 ? 22.370 -0.071 6.616 1.00 88.75 391 GLY A C 1
ATOM 3248 O O . GLY A 1 391 ? 22.136 0.598 5.613 1.00 88.75 391 GLY A O 1
ATOM 3249 N N . VAL A 1 392 ? 23.501 0.069 7.310 1.00 92.88 392 VAL A N 1
ATOM 3250 C CA . VAL A 1 392 ? 24.565 1.019 6.962 1.00 92.88 392 VAL A CA 1
ATOM 3251 C C . VAL A 1 392 ? 25.912 0.325 7.081 1.00 92.88 392 VAL A C 1
ATOM 3253 O O . VAL A 1 392 ? 26.242 -0.236 8.124 1.00 92.88 392 VAL A O 1
ATOM 3256 N N . ASN A 1 393 ? 26.719 0.401 6.028 1.00 90.12 393 ASN A N 1
ATOM 3257 C CA . ASN A 1 393 ? 28.107 -0.049 6.052 1.00 90.12 393 ASN A CA 1
ATOM 3258 C C . ASN A 1 393 ? 29.067 1.152 5.982 1.00 90.12 393 ASN A C 1
ATOM 3260 O O . ASN A 1 393 ? 28.645 2.306 5.971 1.00 90.12 393 ASN A O 1
ATOM 3264 N N . GLU A 1 394 ? 30.375 0.891 5.949 1.00 86.62 394 GLU A N 1
ATOM 3265 C CA . GLU A 1 394 ? 31.394 1.952 5.898 1.00 86.62 394 GLU A CA 1
ATOM 3266 C C . GLU A 1 394 ? 31.294 2.843 4.649 1.00 86.62 394 GLU A C 1
ATOM 3268 O O . GLU A 1 394 ? 31.770 3.975 4.675 1.00 86.62 394 GLU A O 1
ATOM 3273 N N . ARG A 1 395 ? 30.684 2.345 3.566 1.00 87.19 395 ARG A N 1
ATOM 3274 C CA . ARG A 1 395 ? 30.546 3.062 2.292 1.00 87.19 395 ARG A CA 1
ATOM 3275 C C . ARG A 1 395 ? 29.244 3.852 2.190 1.00 87.19 395 ARG A C 1
ATOM 3277 O O . ARG A 1 395 ? 29.227 4.896 1.547 1.00 87.19 395 ARG A O 1
ATOM 3284 N N . GLY A 1 396 ? 28.161 3.393 2.818 1.00 91.62 396 GLY A N 1
ATOM 3285 C CA . GLY A 1 396 ? 26.863 4.041 2.669 1.00 91.62 396 GLY A CA 1
ATOM 3286 C C . GLY A 1 396 ? 25.667 3.234 3.163 1.00 91.62 396 GLY A C 1
ATOM 3287 O O . GLY A 1 396 ? 25.785 2.316 3.978 1.00 91.62 396 GLY A O 1
ATOM 3288 N N . LEU A 1 397 ? 24.492 3.632 2.680 1.00 94.38 397 LEU A N 1
ATOM 3289 C CA . LEU A 1 397 ? 23.196 3.054 3.027 1.00 94.38 397 LEU A CA 1
ATOM 3290 C C . LEU A 1 397 ? 22.897 1.841 2.136 1.00 94.38 397 LEU A C 1
ATOM 3292 O O . LEU A 1 397 ? 22.912 1.953 0.915 1.00 94.38 397 LEU A O 1
ATOM 3296 N N . THR A 1 398 ? 22.589 0.692 2.726 1.00 96.19 398 THR A N 1
ATOM 3297 C CA . THR A 1 398 ? 22.234 -0.521 1.971 1.00 96.19 398 THR A CA 1
ATOM 3298 C C . THR A 1 398 ? 20.752 -0.518 1.583 1.00 96.19 398 THR A C 1
ATOM 3300 O O . THR A 1 398 ? 19.948 0.235 2.139 1.00 96.19 398 THR A O 1
ATOM 3303 N N . GLN A 1 399 ? 20.348 -1.399 0.661 1.00 94.94 399 GLN A N 1
ATOM 3304 C CA . GLN A 1 399 ? 18.937 -1.537 0.269 1.00 94.94 399 GLN A CA 1
ATOM 3305 C C . GLN A 1 399 ? 18.028 -1.871 1.461 1.00 94.94 399 GLN A C 1
ATOM 3307 O O . GLN A 1 399 ? 16.937 -1.316 1.590 1.00 94.94 399 GLN A O 1
ATOM 3312 N N . SER A 1 400 ? 18.471 -2.760 2.353 1.00 94.31 400 SER A N 1
ATOM 3313 C CA . SER A 1 400 ? 17.710 -3.119 3.553 1.00 94.31 400 SER A CA 1
ATOM 3314 C C . SER A 1 400 ? 17.614 -1.946 4.532 1.00 94.31 400 SER A C 1
ATOM 3316 O O . SER A 1 400 ? 16.543 -1.716 5.091 1.00 94.31 400 SER A O 1
ATOM 3318 N N . GLY A 1 401 ? 18.675 -1.143 4.663 1.00 93.25 401 GLY A N 1
ATOM 3319 C CA . GLY A 1 401 ? 18.645 0.116 5.410 1.00 93.25 401 GLY A CA 1
ATOM 3320 C C . GLY A 1 401 ? 17.679 1.144 4.820 1.00 93.25 401 GLY A C 1
ATOM 3321 O O . GLY A 1 401 ? 16.944 1.791 5.563 1.00 93.25 401 GLY A O 1
ATOM 3322 N N . PHE A 1 402 ? 17.624 1.263 3.492 1.00 94.88 402 PHE A N 1
ATOM 3323 C CA . PHE A 1 402 ? 16.690 2.154 2.798 1.00 94.88 402 PHE A CA 1
ATOM 3324 C C . PHE A 1 402 ? 15.225 1.755 3.033 1.00 94.88 402 PHE A C 1
ATOM 3326 O O . PHE A 1 402 ? 14.395 2.601 3.366 1.00 94.88 402 PHE A O 1
ATOM 3333 N N . LEU A 1 403 ? 14.906 0.460 2.930 1.00 94.69 403 LEU A N 1
ATOM 3334 C CA . LEU A 1 403 ? 13.568 -0.054 3.242 1.00 94.69 403 LEU A CA 1
ATOM 3335 C C . LEU A 1 403 ? 13.212 0.150 4.720 1.00 94.69 403 LEU A C 1
ATOM 3337 O O . LEU A 1 403 ? 12.104 0.584 5.030 1.00 94.69 403 LEU A O 1
ATOM 3341 N N . PHE A 1 404 ? 14.159 -0.109 5.626 1.00 90.69 404 PHE A N 1
ATOM 3342 C CA . PHE A 1 404 ? 13.985 0.132 7.057 1.00 90.69 404 PHE A CA 1
ATOM 3343 C C . PHE A 1 404 ? 13.698 1.609 7.358 1.00 90.69 404 PHE A C 1
ATOM 3345 O O . PHE A 1 404 ? 12.796 1.910 8.138 1.00 90.69 404 PHE A O 1
ATOM 3352 N N . LEU A 1 405 ? 14.406 2.535 6.709 1.00 88.19 405 LEU A N 1
ATOM 3353 C CA . LEU A 1 405 ? 14.187 3.972 6.874 1.00 88.19 405 LEU A CA 1
ATOM 3354 C C . LEU A 1 405 ? 12.767 4.384 6.456 1.00 88.19 405 LEU A C 1
ATOM 3356 O O . LEU A 1 405 ? 12.101 5.123 7.179 1.00 88.19 405 LEU A O 1
ATOM 3360 N N . HIS A 1 406 ? 12.271 3.872 5.329 1.00 89.75 406 HIS A N 1
ATOM 3361 C CA . HIS A 1 406 ? 10.896 4.132 4.894 1.00 89.75 406 HIS A CA 1
ATOM 3362 C C . HIS A 1 406 ? 9.849 3.505 5.821 1.00 89.75 406 HIS A C 1
ATOM 3364 O O . HIS A 1 406 ? 8.820 4.129 6.083 1.00 89.75 406 HIS A O 1
ATOM 3370 N N . ASN A 1 407 ? 10.125 2.320 6.370 1.00 88.06 407 ASN A N 1
ATOM 3371 C CA . ASN A 1 407 ? 9.302 1.715 7.417 1.00 88.06 407 ASN A CA 1
ATOM 3372 C C . ASN A 1 407 ? 9.238 2.626 8.655 1.00 88.06 407 ASN A C 1
ATOM 3374 O O . ASN A 1 407 ? 8.161 2.906 9.173 1.00 88.06 407 ASN A O 1
ATOM 3378 N N . LEU A 1 408 ? 10.389 3.160 9.080 1.00 81.25 408 LEU A N 1
ATOM 3379 C CA . LEU A 1 408 ? 10.494 4.068 10.220 1.00 81.25 408 LEU A CA 1
ATOM 3380 C C . LEU A 1 408 ? 9.704 5.366 10.005 1.00 81.25 408 LEU A C 1
ATOM 3382 O O . LEU A 1 408 ? 9.015 5.802 10.925 1.00 81.25 408 LEU A O 1
ATOM 3386 N N . PHE A 1 409 ? 9.760 5.964 8.808 1.00 80.69 409 PHE A N 1
ATOM 3387 C CA . PHE A 1 409 ? 8.968 7.159 8.495 1.00 80.69 409 PHE A CA 1
ATOM 3388 C C . PHE A 1 409 ? 7.469 6.914 8.648 1.00 80.69 409 PHE A C 1
ATOM 3390 O O . PHE A 1 409 ? 6.780 7.746 9.234 1.00 80.69 409 PHE A O 1
ATOM 3397 N N . ILE A 1 410 ? 6.974 5.766 8.183 1.00 82.50 410 ILE A N 1
ATOM 3398 C CA . ILE A 1 410 ? 5.556 5.415 8.307 1.00 82.50 410 ILE A CA 1
ATOM 3399 C C . ILE A 1 410 ? 5.183 5.216 9.779 1.00 82.50 410 ILE A C 1
ATOM 3401 O O . ILE A 1 410 ? 4.237 5.843 10.250 1.00 82.50 410 ILE A O 1
ATOM 3405 N N . CYS A 1 411 ? 5.970 4.442 10.534 1.00 75.38 411 CYS A N 1
ATOM 3406 C CA . CYS A 1 411 ? 5.720 4.201 11.960 1.00 75.38 411 CYS A CA 1
ATOM 3407 C C . CYS A 1 411 ? 5.755 5.479 12.813 1.00 75.38 411 CYS A C 1
ATOM 3409 O O . CYS A 1 411 ? 5.110 5.547 13.856 1.00 75.38 411 CYS A O 1
ATOM 3411 N N . GLN A 1 412 ? 6.513 6.495 12.394 1.00 69.00 412 GLN A N 1
ATOM 3412 C CA . GLN A 1 412 ? 6.577 7.797 13.066 1.00 69.00 412 GLN A CA 1
ATOM 3413 C C . GLN A 1 412 ? 5.464 8.765 12.634 1.00 69.00 412 GLN A C 1
ATOM 3415 O O . GLN A 1 412 ? 5.424 9.899 13.110 1.00 69.00 412 GLN A O 1
ATOM 3420 N N . GLY A 1 413 ? 4.561 8.338 11.747 1.00 68.69 413 GLY A N 1
ATOM 3421 C CA . GLY A 1 413 ? 3.461 9.154 11.238 1.00 68.69 413 GLY A CA 1
ATOM 3422 C C . GLY A 1 413 ? 3.850 10.099 10.099 1.00 68.69 413 GLY A C 1
ATOM 3423 O O . GLY A 1 413 ? 3.036 10.943 9.733 1.00 68.69 413 GLY A O 1
ATOM 3424 N N . SER A 1 414 ? 5.045 9.957 9.518 1.00 76.19 414 SER A N 1
ATOM 3425 C CA . SER A 1 414 ? 5.573 10.748 8.388 1.00 76.19 414 SER A CA 1
ATOM 3426 C C . SER A 1 414 ? 5.393 10.018 7.048 1.00 76.19 414 SER A C 1
ATOM 3428 O O . SER A 1 414 ? 6.324 9.876 6.250 1.00 76.19 414 SER A O 1
ATOM 3430 N N . VAL A 1 415 ? 4.187 9.502 6.815 1.00 84.56 415 VAL A N 1
ATOM 3431 C CA . VAL A 1 415 ? 3.809 8.689 5.644 1.00 84.56 415 VAL A CA 1
ATOM 3432 C C . VAL A 1 415 ? 3.967 9.460 4.321 1.00 84.56 415 VAL A C 1
ATOM 3434 O O . VAL A 1 415 ? 4.307 8.884 3.284 1.00 84.56 415 VAL A O 1
ATOM 3437 N N . GLU A 1 416 ? 3.784 10.780 4.363 1.00 85.62 416 GLU A N 1
ATOM 3438 C CA . GLU A 1 416 ? 3.936 11.712 3.245 1.00 85.62 416 GLU A CA 1
ATOM 3439 C C . GLU A 1 416 ? 5.306 11.614 2.568 1.00 85.62 416 GLU A C 1
ATOM 3441 O O . GLU A 1 416 ? 5.379 11.636 1.342 1.00 85.62 416 GLU A O 1
ATOM 3446 N N . THR A 1 417 ? 6.375 11.412 3.343 1.00 86.00 417 THR A N 1
ATOM 3447 C CA . THR A 1 417 ? 7.750 11.319 2.839 1.00 86.00 417 THR A CA 1
ATOM 3448 C C . THR A 1 417 ? 7.906 10.127 1.900 1.00 86.00 417 THR A C 1
ATOM 3450 O O . THR A 1 417 ? 8.515 10.231 0.835 1.00 86.00 417 THR A O 1
ATOM 3453 N N . THR A 1 418 ? 7.327 8.982 2.270 1.00 90.88 418 THR A N 1
ATOM 3454 C CA . THR A 1 418 ? 7.359 7.769 1.445 1.00 90.88 418 THR A CA 1
ATOM 3455 C C . THR A 1 418 ? 6.525 7.949 0.179 1.00 90.88 418 THR A C 1
ATOM 3457 O O . THR A 1 418 ? 6.973 7.588 -0.909 1.00 90.88 418 THR A O 1
ATOM 3460 N N . TRP A 1 419 ? 5.347 8.563 0.288 1.00 94.12 419 TRP A N 1
ATOM 3461 C CA . TRP A 1 419 ? 4.494 8.833 -0.869 1.00 94.12 419 TRP A CA 1
ATOM 3462 C C . TRP A 1 419 ? 5.074 9.845 -1.849 1.00 94.12 419 TRP A C 1
ATOM 3464 O O . TRP A 1 419 ? 4.916 9.670 -3.056 1.00 94.12 419 TRP A O 1
ATOM 3474 N N . GLU A 1 420 ? 5.742 10.888 -1.365 1.00 91.12 420 GLU A N 1
ATOM 3475 C CA . GLU A 1 420 ? 6.396 11.878 -2.220 1.00 91.12 420 GLU A CA 1
ATOM 3476 C C . GLU A 1 420 ? 7.483 11.221 -3.076 1.00 91.12 420 GLU A C 1
ATOM 3478 O O . GLU A 1 420 ? 7.512 11.415 -4.293 1.00 91.12 420 GLU A O 1
ATOM 3483 N N . VAL A 1 421 ? 8.284 10.335 -2.474 1.00 94.38 421 VAL A N 1
ATOM 3484 C CA . VAL A 1 421 ? 9.261 9.504 -3.191 1.00 94.38 421 VAL A CA 1
ATOM 3485 C C . VAL A 1 421 ? 8.566 8.617 -4.227 1.00 94.38 421 VAL A C 1
ATOM 3487 O O . VAL A 1 421 ? 8.898 8.683 -5.409 1.00 94.38 421 VAL A O 1
ATOM 3490 N N . LEU A 1 422 ? 7.560 7.831 -3.833 1.00 95.62 422 LEU A N 1
ATOM 3491 C CA . LEU A 1 422 ? 6.836 6.946 -4.756 1.00 95.62 422 LEU A CA 1
ATOM 3492 C C . LEU A 1 422 ? 6.246 7.722 -5.949 1.00 95.62 422 LEU A C 1
ATOM 3494 O O . LEU A 1 422 ? 6.452 7.359 -7.110 1.00 95.62 422 LEU A O 1
ATOM 3498 N N . ARG A 1 423 ? 5.575 8.846 -5.692 1.00 93.56 423 ARG A N 1
ATOM 3499 C CA . ARG A 1 423 ? 4.958 9.669 -6.740 1.00 93.56 423 ARG A CA 1
ATOM 3500 C C . ARG A 1 423 ? 5.987 10.318 -7.652 1.00 93.56 423 ARG A C 1
ATOM 3502 O O . ARG A 1 423 ? 5.740 10.396 -8.862 1.00 93.56 423 ARG A O 1
ATOM 3509 N N . LYS A 1 424 ? 7.137 10.744 -7.121 1.00 92.19 424 LYS A N 1
ATOM 3510 C CA . LYS A 1 424 ? 8.222 11.304 -7.935 1.00 92.19 424 LYS A CA 1
ATOM 3511 C C . LYS A 1 424 ? 8.750 10.284 -8.946 1.00 92.19 424 LYS A C 1
ATOM 3513 O O . LYS A 1 424 ? 9.000 10.641 -10.089 1.00 92.19 424 LYS A O 1
ATOM 3518 N N . TYR A 1 425 ? 8.785 9.010 -8.564 1.00 93.38 425 TYR A N 1
ATOM 3519 C CA . TYR A 1 425 ? 9.174 7.896 -9.434 1.00 93.38 425 TYR A CA 1
ATOM 3520 C C . TYR A 1 425 ? 8.025 7.287 -10.256 1.00 93.38 425 TYR A C 1
ATOM 3522 O O . TYR A 1 425 ? 8.186 6.210 -10.837 1.00 93.38 425 TYR A O 1
ATOM 3530 N N . GLY A 1 426 ? 6.889 7.985 -10.341 1.00 93.25 426 GLY A N 1
ATOM 3531 C CA . GLY A 1 426 ? 5.810 7.668 -11.275 1.00 93.25 426 GLY A CA 1
ATOM 3532 C C . GLY A 1 426 ? 4.695 6.783 -10.727 1.00 93.25 426 GLY A C 1
ATOM 3533 O O . GLY A 1 426 ? 3.777 6.480 -11.483 1.00 93.25 426 GLY A O 1
ATOM 3534 N N . TYR A 1 427 ? 4.735 6.391 -9.450 1.00 95.19 427 TYR A N 1
ATOM 3535 C CA . TYR A 1 427 ? 3.685 5.557 -8.862 1.00 95.19 427 TYR A CA 1
ATOM 3536 C C . TYR A 1 427 ? 2.412 6.358 -8.540 1.00 95.19 427 TYR A C 1
ATOM 3538 O O . TYR A 1 427 ? 2.462 7.563 -8.258 1.00 95.19 427 TYR A O 1
ATOM 3546 N N . ASP A 1 428 ? 1.272 5.678 -8.613 1.00 94.56 428 ASP A N 1
ATOM 3547 C CA . ASP A 1 428 ? -0.038 6.115 -8.137 1.00 94.56 428 ASP A CA 1
ATOM 3548 C C . ASP A 1 428 ? -0.374 5.502 -6.765 1.00 94.56 428 ASP A C 1
ATOM 3550 O O . ASP A 1 428 ? 0.431 4.778 -6.173 1.00 94.56 428 ASP A O 1
ATOM 3554 N N . ASP A 1 429 ? -1.574 5.784 -6.257 1.00 93.19 429 ASP A N 1
ATOM 3555 C CA . ASP A 1 429 ? -2.014 5.326 -4.934 1.00 93.19 429 ASP A CA 1
ATOM 3556 C C . ASP A 1 429 ? -2.237 3.798 -4.863 1.00 93.19 429 ASP A C 1
ATOM 3558 O O . ASP A 1 429 ? -2.303 3.231 -3.772 1.00 93.19 429 ASP A O 1
ATOM 3562 N N . ASN A 1 430 ? -2.283 3.112 -6.012 1.00 92.50 430 ASN A N 1
ATOM 3563 C CA . ASN A 1 430 ? -2.340 1.651 -6.119 1.00 92.50 430 ASN A CA 1
ATOM 3564 C C . ASN A 1 430 ? -0.952 1.021 -6.314 1.00 92.50 430 ASN A C 1
ATOM 3566 O O . ASN A 1 430 ? -0.856 -0.173 -6.606 1.00 92.50 430 ASN A O 1
ATOM 3570 N N . LEU A 1 431 ? 0.124 1.811 -6.199 1.00 93.38 431 LEU A N 1
ATOM 3571 C CA . LEU A 1 431 ? 1.501 1.397 -6.486 1.00 93.38 431 LEU A CA 1
ATOM 3572 C C . LEU A 1 431 ? 1.694 0.875 -7.916 1.00 93.38 431 LEU A C 1
ATOM 3574 O O . LEU A 1 431 ? 2.602 0.090 -8.192 1.00 93.38 431 LEU A O 1
ATOM 3578 N N . SER A 1 432 ? 0.858 1.351 -8.835 1.00 92.75 432 SER A N 1
ATOM 3579 C CA . SER A 1 432 ? 0.995 1.153 -10.274 1.00 92.75 432 SER A CA 1
ATOM 3580 C C . SER A 1 432 ? 1.605 2.400 -10.907 1.00 92.75 432 SER A C 1
ATOM 3582 O O . SER A 1 432 ? 1.567 3.486 -10.332 1.00 92.75 432 SER A O 1
ATOM 3584 N N . PHE A 1 433 ? 2.213 2.275 -12.087 1.00 92.81 433 PHE A N 1
ATOM 3585 C CA . PHE A 1 433 ? 2.692 3.462 -12.793 1.00 92.81 433 PHE A CA 1
ATOM 3586 C C . PHE A 1 433 ? 1.511 4.287 -13.290 1.00 92.81 433 PHE A C 1
ATOM 3588 O O . PHE A 1 433 ? 0.585 3.746 -13.892 1.00 92.81 433 PHE A O 1
ATOM 3595 N N . ARG A 1 434 ? 1.567 5.604 -13.084 1.00 94.00 434 ARG A N 1
ATOM 3596 C CA . ARG A 1 434 ? 0.572 6.507 -13.655 1.00 94.00 434 ARG A CA 1
ATOM 3597 C C . ARG A 1 434 ? 0.625 6.453 -15.178 1.00 94.00 434 ARG A C 1
ATOM 3599 O O . ARG A 1 434 ? 1.701 6.483 -15.779 1.00 94.00 434 ARG A O 1
ATOM 3606 N N . GLU A 1 435 ? -0.551 6.465 -15.791 1.00 91.06 435 GLU A N 1
ATOM 3607 C CA . GLU A 1 435 ? -0.716 6.416 -17.245 1.00 91.06 435 GLU A CA 1
ATOM 3608 C C . GLU A 1 435 ? 0.035 7.551 -17.957 1.00 91.06 435 GLU A C 1
ATOM 3610 O O . GLU A 1 435 ? 0.652 7.350 -18.996 1.00 91.06 435 GLU A O 1
ATOM 3615 N N . ASP A 1 436 ? 0.037 8.752 -17.378 1.00 90.44 436 ASP A N 1
ATOM 3616 C CA . ASP A 1 436 ? 0.720 9.919 -17.939 1.00 90.44 436 ASP A CA 1
ATOM 3617 C C . ASP A 1 436 ? 2.251 9.840 -17.839 1.00 90.44 436 ASP A C 1
ATOM 3619 O O . ASP A 1 436 ? 2.949 10.443 -18.655 1.00 90.44 436 ASP A O 1
ATOM 3623 N N . PHE A 1 437 ? 2.767 9.089 -16.864 1.00 90.44 437 PHE A N 1
ATOM 3624 C CA . PHE A 1 437 ? 4.193 8.854 -16.666 1.00 90.44 437 PHE A CA 1
ATOM 3625 C C . PHE A 1 437 ? 4.731 7.804 -17.643 1.00 90.44 437 PHE A C 1
ATOM 3627 O O . PHE A 1 437 ? 5.799 7.990 -18.227 1.00 90.44 437 PHE A O 1
ATOM 3634 N N . ILE A 1 438 ? 3.989 6.710 -17.830 1.00 91.00 438 ILE A N 1
ATOM 3635 C CA . ILE A 1 438 ? 4.432 5.573 -18.643 1.00 91.00 438 ILE A CA 1
ATOM 3636 C C . ILE A 1 438 ? 4.011 5.674 -20.119 1.00 91.00 438 ILE A C 1
ATOM 3638 O O . ILE A 1 438 ? 4.769 5.285 -21.009 1.00 91.00 438 ILE A O 1
ATOM 3642 N N . HIS A 1 439 ? 2.856 6.284 -20.396 1.00 90.00 439 HIS A N 1
ATOM 3643 C CA . HIS A 1 439 ? 2.329 6.539 -21.737 1.00 90.00 439 HIS A CA 1
ATOM 3644 C C . HIS A 1 439 ? 2.062 8.040 -21.954 1.00 90.00 439 HIS A C 1
ATOM 3646 O O . HIS A 1 439 ? 0.922 8.460 -22.202 1.00 90.00 439 HIS A O 1
ATOM 3652 N N . PRO A 1 440 ? 3.102 8.895 -21.901 1.00 90.25 440 PRO A N 1
ATOM 3653 C CA . PRO A 1 440 ? 2.923 10.317 -22.144 1.00 90.25 440 PRO A CA 1
ATOM 3654 C C . PRO A 1 440 ? 2.384 10.556 -23.557 1.00 90.25 440 PRO A C 1
ATOM 3656 O O . PRO A 1 440 ? 2.807 9.941 -24.541 1.00 90.25 440 PRO A O 1
ATOM 3659 N N . LYS A 1 441 ? 1.434 11.487 -23.673 1.00 86.25 441 LYS A N 1
ATOM 3660 C CA . LYS A 1 441 ? 0.788 11.796 -24.952 1.00 86.25 441 LYS A CA 1
ATOM 3661 C C . LYS A 1 441 ? 1.802 12.375 -25.939 1.00 86.25 441 LYS A C 1
ATOM 3663 O O . LYS A 1 441 ? 2.383 13.430 -25.700 1.00 86.25 441 LYS A O 1
ATOM 3668 N N . MET A 1 442 ? 1.946 11.715 -27.085 1.00 86.44 442 MET A N 1
ATOM 3669 C CA . MET A 1 442 ? 2.734 12.189 -28.221 1.00 86.44 442 MET A CA 1
ATOM 3670 C C . MET A 1 442 ? 1.872 12.210 -29.481 1.00 86.44 442 MET A C 1
ATOM 3672 O O . MET A 1 442 ? 1.358 11.177 -29.907 1.00 86.44 442 MET A O 1
ATOM 3676 N N . GLU A 1 443 ? 1.733 13.383 -30.095 1.00 84.38 443 GLU A N 1
ATOM 3677 C CA . GLU A 1 443 ? 1.059 13.525 -31.385 1.00 84.38 443 GLU A CA 1
ATOM 3678 C C . GLU A 1 443 ? 2.033 13.204 -32.518 1.00 84.38 443 GLU A C 1
ATOM 3680 O O . GLU A 1 443 ? 3.011 13.922 -32.746 1.00 84.38 443 GLU A O 1
ATOM 3685 N N . ILE A 1 444 ? 1.762 12.116 -33.237 1.00 84.25 444 ILE A N 1
ATOM 3686 C CA . ILE A 1 444 ? 2.587 11.669 -34.358 1.00 84.25 444 ILE A CA 1
ATOM 3687 C C . ILE A 1 444 ? 1.784 11.866 -35.638 1.00 84.25 444 ILE A C 1
ATOM 3689 O O . ILE A 1 444 ? 0.744 11.227 -35.802 1.00 84.25 444 ILE A O 1
ATOM 3693 N N . PRO A 1 445 ? 2.236 12.745 -36.548 1.00 83.12 445 PRO A N 1
ATOM 3694 C CA . PRO A 1 445 ? 1.586 12.912 -37.838 1.00 83.12 445 PRO A CA 1
ATOM 3695 C C . PRO A 1 445 ? 1.611 11.618 -38.657 1.00 83.12 445 PRO A C 1
ATOM 3697 O O . PRO A 1 445 ? 2.570 10.845 -38.581 1.00 83.12 445 PRO A O 1
ATOM 3700 N N . GLU A 1 446 ? 0.594 11.429 -39.497 1.00 75.62 446 GLU A N 1
ATOM 3701 C CA . GLU A 1 446 ? 0.606 10.392 -40.529 1.00 75.62 446 GLU A CA 1
ATOM 3702 C C . GLU A 1 446 ? 1.860 10.540 -41.414 1.00 75.62 446 GLU A C 1
ATOM 3704 O O . GLU A 1 446 ? 2.319 11.649 -41.694 1.00 75.62 446 GLU A O 1
ATOM 3709 N N . GLU A 1 447 ? 2.433 9.412 -41.838 1.00 80.69 447 GLU A N 1
ATOM 3710 C CA . GLU A 1 447 ? 3.684 9.349 -42.608 1.00 80.69 447 GLU A CA 1
ATOM 3711 C C . GLU A 1 447 ? 4.948 9.878 -41.888 1.00 80.69 447 GLU A C 1
ATOM 3713 O O . GLU A 1 447 ? 5.851 10.425 -42.527 1.00 80.69 447 GLU A O 1
ATOM 3718 N N . CYS A 1 448 ? 5.074 9.691 -40.574 1.00 84.44 448 CYS A N 1
ATOM 3719 C CA . CYS A 1 448 ? 6.320 9.930 -39.836 1.00 84.44 448 CYS A CA 1
ATOM 3720 C C . CYS A 1 448 ? 6.899 8.632 -39.260 1.00 84.44 448 CYS A C 1
ATOM 3722 O O . CYS A 1 448 ? 6.173 7.695 -38.945 1.00 84.44 448 CYS A O 1
ATOM 3724 N N . THR A 1 449 ? 8.219 8.596 -39.095 1.00 86.44 449 THR A N 1
ATOM 3725 C CA . THR A 1 449 ? 8.933 7.570 -38.321 1.00 86.44 449 THR A CA 1
ATOM 3726 C C . THR A 1 449 ? 9.544 8.192 -37.081 1.00 86.44 449 THR A C 1
ATOM 3728 O O . THR A 1 449 ? 9.887 9.377 -37.085 1.00 86.44 449 THR A O 1
ATOM 3731 N N . ILE A 1 450 ? 9.716 7.386 -36.040 1.00 91.06 450 ILE A N 1
ATOM 3732 C CA . ILE A 1 450 ? 10.338 7.810 -34.792 1.00 91.06 450 ILE A CA 1
ATOM 3733 C C . ILE A 1 450 ? 11.725 7.194 -34.694 1.00 91.06 450 ILE A C 1
ATOM 3735 O O . ILE A 1 450 ? 11.907 6.000 -34.921 1.00 91.06 450 ILE A O 1
ATOM 3739 N N . GLU A 1 451 ? 12.706 8.029 -34.371 1.00 93.06 451 GLU A N 1
ATOM 3740 C CA . GLU A 1 451 ? 14.080 7.610 -34.113 1.00 93.06 451 GLU A CA 1
ATOM 3741 C C . GLU A 1 451 ? 14.546 8.142 -32.752 1.00 93.06 451 GLU A C 1
ATOM 3743 O O . GLU A 1 451 ? 14.055 9.161 -32.259 1.00 93.06 451 GLU A O 1
ATOM 3748 N N . LEU A 1 452 ? 15.531 7.470 -32.153 1.00 93.62 452 LEU A N 1
ATOM 3749 C CA . LEU A 1 452 ? 16.206 7.960 -30.953 1.00 93.62 452 LEU A CA 1
ATOM 3750 C C . LEU A 1 452 ? 17.147 9.129 -31.288 1.00 93.62 452 LEU A C 1
ATOM 3752 O O . LEU A 1 452 ? 17.952 9.083 -32.232 1.00 93.62 452 LEU A O 1
ATOM 3756 N N . LYS A 1 453 ? 17.085 10.179 -30.470 1.00 93.62 453 LYS A N 1
ATOM 3757 C CA . LYS A 1 453 ? 18.088 11.243 -30.430 1.00 93.62 453 LYS A CA 1
ATOM 3758 C C . LYS A 1 453 ? 19.339 10.783 -29.691 1.00 93.62 453 LYS A C 1
ATOM 3760 O O . LYS A 1 453 ? 19.384 9.704 -29.104 1.00 93.62 453 LYS A O 1
ATOM 3765 N N . LYS A 1 454 ? 20.368 11.632 -29.721 1.00 92.12 454 LYS A N 1
ATOM 3766 C CA . LYS A 1 454 ? 21.641 11.373 -29.047 1.00 92.12 454 LYS A CA 1
ATOM 3767 C C . LYS A 1 454 ? 21.432 11.124 -27.549 1.00 92.12 454 LYS A C 1
ATOM 3769 O O . LYS A 1 454 ? 22.003 10.185 -27.026 1.00 92.12 454 LYS A O 1
ATOM 3774 N N . GLU A 1 455 ? 20.552 11.886 -26.911 1.00 92.94 455 GLU A N 1
ATOM 3775 C CA . GLU A 1 455 ? 20.246 11.791 -25.483 1.00 92.94 455 GLU A CA 1
ATOM 3776 C C . GLU A 1 455 ? 19.678 10.416 -25.099 1.00 92.94 455 GLU A C 1
ATOM 3778 O O . GLU A 1 455 ? 20.016 9.884 -24.048 1.00 92.94 455 GLU A O 1
ATOM 3783 N N . GLY A 1 456 ? 18.854 9.815 -25.965 1.00 93.56 456 GLY A N 1
ATOM 3784 C CA . GLY A 1 456 ? 18.351 8.455 -25.758 1.00 93.56 456 GLY A CA 1
ATOM 3785 C C . GLY A 1 456 ? 19.450 7.400 -25.907 1.00 93.56 456 GLY A C 1
ATOM 3786 O O . GLY A 1 456 ? 19.533 6.479 -25.101 1.00 93.56 456 GLY A O 1
ATOM 3787 N N . TYR A 1 457 ? 20.330 7.548 -26.905 1.00 94.88 457 TYR A N 1
ATOM 3788 C CA . TYR A 1 457 ? 21.482 6.652 -27.069 1.00 94.88 457 TYR A CA 1
ATOM 3789 C C . TYR A 1 457 ? 22.483 6.765 -25.918 1.00 94.88 457 TYR A C 1
ATOM 3791 O O . TYR A 1 457 ? 22.982 5.740 -25.465 1.00 94.88 457 TYR A O 1
ATOM 3799 N N . ASP A 1 458 ? 22.768 7.984 -25.455 1.00 95.06 458 ASP A N 1
ATOM 3800 C CA . ASP A 1 458 ? 23.664 8.233 -24.325 1.00 95.06 458 ASP A CA 1
ATOM 3801 C C . ASP A 1 458 ? 23.092 7.565 -23.059 1.00 95.06 458 ASP A C 1
ATOM 3803 O O . ASP A 1 458 ? 23.799 6.802 -22.410 1.00 95.06 458 ASP A O 1
ATOM 3807 N N . PHE A 1 459 ? 21.785 7.704 -22.798 1.00 94.94 459 PHE A N 1
ATOM 3808 C CA . PHE A 1 459 ? 21.123 7.014 -21.684 1.00 94.94 459 PHE A CA 1
ATOM 3809 C C . PHE A 1 459 ? 21.225 5.485 -21.766 1.00 94.94 459 PHE A C 1
ATOM 3811 O O . PHE A 1 459 ? 21.616 4.838 -20.800 1.00 94.94 459 PHE A O 1
ATOM 3818 N N . PHE A 1 460 ? 20.894 4.885 -22.914 1.00 95.75 460 PHE A N 1
ATOM 3819 C CA . PHE A 1 460 ? 20.987 3.430 -23.071 1.00 95.75 460 PHE A CA 1
ATOM 3820 C C . PHE A 1 460 ? 22.431 2.927 -22.993 1.00 95.75 460 PHE A C 1
ATOM 3822 O O . PHE A 1 460 ? 22.665 1.808 -22.543 1.00 95.75 460 PHE A O 1
ATOM 3829 N N . LYS A 1 461 ? 23.405 3.741 -23.404 1.00 95.38 461 LYS A N 1
ATOM 3830 C CA . LYS A 1 461 ? 24.823 3.425 -23.249 1.00 95.38 461 LYS A CA 1
ATOM 3831 C C . LYS A 1 461 ? 25.245 3.452 -21.780 1.00 95.38 461 LYS A C 1
ATOM 3833 O O . LYS A 1 461 ? 25.940 2.538 -21.349 1.00 95.38 461 LYS A O 1
ATOM 3838 N N . ASP A 1 462 ? 24.820 4.456 -21.023 1.00 93.06 462 ASP A N 1
ATOM 3839 C CA . ASP A 1 462 ? 25.104 4.538 -19.588 1.00 93.06 462 ASP A CA 1
ATOM 3840 C C . ASP A 1 462 ? 24.434 3.380 -18.834 1.00 93.06 462 ASP A C 1
ATOM 3842 O O . ASP A 1 462 ? 25.066 2.737 -17.999 1.00 93.06 462 ASP A O 1
ATOM 3846 N N . LEU A 1 463 ? 23.197 3.036 -19.210 1.00 93.50 463 LEU A N 1
ATOM 3847 C CA . LEU A 1 463 ? 22.489 1.867 -18.690 1.00 93.50 463 LEU A CA 1
ATOM 3848 C C . LEU A 1 463 ? 23.236 0.562 -18.993 1.00 93.50 463 LEU A C 1
ATOM 3850 O O . LEU A 1 463 ? 23.358 -0.279 -18.112 1.00 93.50 463 LEU A O 1
ATOM 3854 N N . PHE A 1 464 ? 23.750 0.388 -20.214 1.00 94.38 464 PHE A N 1
ATOM 3855 C CA . PHE A 1 464 ? 24.558 -0.780 -20.570 1.00 94.38 464 PHE A CA 1
ATOM 3856 C C . PHE A 1 464 ? 25.792 -0.890 -19.667 1.00 94.38 464 PHE A C 1
ATOM 3858 O O . PHE A 1 464 ? 25.985 -1.916 -19.024 1.00 94.38 464 PHE A O 1
ATOM 3865 N N . ASN A 1 465 ? 26.579 0.186 -19.570 1.00 92.44 465 ASN A N 1
ATOM 3866 C CA . ASN A 1 465 ? 27.820 0.189 -18.791 1.00 92.44 465 ASN A CA 1
ATOM 3867 C C . ASN A 1 465 ? 27.570 -0.050 -17.295 1.00 92.44 465 ASN A C 1
ATOM 3869 O O . ASN A 1 465 ? 28.411 -0.630 -16.624 1.00 92.44 465 ASN A O 1
ATOM 3873 N N . LYS A 1 466 ? 26.416 0.380 -16.769 1.00 90.44 466 LYS A N 1
ATOM 3874 C CA . LYS A 1 466 ? 26.025 0.132 -15.375 1.00 90.44 466 LYS A CA 1
ATOM 3875 C C . LYS A 1 466 ? 25.859 -1.361 -15.063 1.00 90.44 466 LYS A C 1
ATOM 3877 O O . LYS A 1 466 ? 26.103 -1.780 -13.935 1.00 90.44 466 LYS A O 1
ATOM 3882 N N . TYR A 1 467 ? 25.403 -2.155 -16.031 1.00 90.94 467 TYR A N 1
ATOM 3883 C CA . TYR A 1 467 ? 25.126 -3.583 -15.837 1.00 90.94 467 TYR A CA 1
ATOM 3884 C C . TYR A 1 467 ? 26.205 -4.514 -16.412 1.00 90.94 467 TYR A C 1
ATOM 3886 O O . TYR A 1 467 ? 26.189 -5.694 -16.074 1.00 90.94 467 TYR A O 1
ATOM 3894 N N . ASP A 1 468 ? 27.139 -3.996 -17.214 1.00 91.75 468 ASP A N 1
ATOM 3895 C CA . ASP A 1 468 ? 28.381 -4.662 -17.638 1.00 91.75 468 ASP A CA 1
ATOM 3896 C C . ASP A 1 468 ? 29.390 -4.657 -16.471 1.00 91.75 468 ASP A C 1
ATOM 3898 O O . ASP A 1 468 ? 30.226 -3.760 -16.327 1.00 91.75 468 ASP A O 1
ATOM 3902 N N . LYS A 1 469 ? 29.245 -5.618 -15.549 1.00 87.00 469 LYS A N 1
ATOM 3903 C CA . LYS A 1 469 ? 29.962 -5.594 -14.261 1.00 87.00 469 LYS A CA 1
ATOM 3904 C C . LYS A 1 469 ? 31.419 -6.007 -14.395 1.00 87.00 469 LYS A C 1
ATOM 3906 O O . LYS A 1 469 ? 32.258 -5.568 -13.603 1.00 87.00 469 LYS A O 1
ATOM 3911 N N . ASP A 1 470 ? 31.724 -6.882 -15.345 1.00 88.75 470 ASP A N 1
ATOM 3912 C CA . ASP A 1 470 ? 33.090 -7.315 -15.631 1.00 88.75 470 ASP A CA 1
ATOM 3913 C C . ASP A 1 470 ? 33.806 -6.417 -16.657 1.00 88.75 470 ASP A C 1
ATOM 3915 O O . 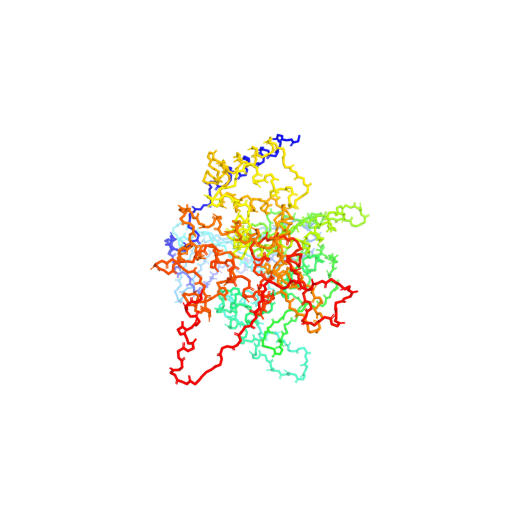ASP A 1 470 ? 35.021 -6.560 -16.830 1.00 88.75 470 ASP A O 1
ATOM 3919 N N . ASN A 1 471 ? 33.114 -5.403 -17.197 1.00 89.12 471 ASN A N 1
ATOM 3920 C CA . ASN A 1 471 ? 33.625 -4.423 -18.159 1.00 89.12 471 ASN A CA 1
ATOM 3921 C C . ASN A 1 471 ? 34.200 -5.093 -19.414 1.00 89.12 471 ASN A C 1
ATOM 3923 O O . ASN A 1 471 ? 35.216 -4.644 -19.966 1.00 89.12 471 ASN A O 1
ATOM 3927 N N . ASP A 1 472 ? 33.586 -6.193 -19.845 1.00 91.19 472 ASP A N 1
ATOM 3928 C CA . ASP A 1 472 ? 34.012 -6.948 -21.020 1.00 91.19 472 ASP A CA 1
ATOM 3929 C C . ASP A 1 472 ? 33.398 -6.402 -22.329 1.00 91.19 472 ASP A C 1
ATOM 3931 O O . ASP A 1 472 ? 33.812 -6.784 -23.434 1.00 91.19 472 ASP A O 1
ATOM 3935 N N . GLY A 1 473 ? 32.484 -5.429 -22.218 1.00 91.25 473 GLY A N 1
ATOM 3936 C CA . GLY A 1 473 ? 31.809 -4.773 -23.332 1.00 91.25 473 GLY A CA 1
ATOM 3937 C C . GLY A 1 473 ? 30.628 -5.567 -23.893 1.00 91.25 473 GLY A C 1
ATOM 3938 O O . GLY A 1 473 ? 30.123 -5.221 -24.978 1.00 91.25 473 GLY A O 1
ATOM 3939 N N . VAL A 1 474 ? 30.188 -6.619 -23.197 1.00 93.31 474 VAL A N 1
ATOM 3940 C CA . VAL A 1 474 ? 29.019 -7.434 -23.532 1.00 93.31 474 VAL A CA 1
ATOM 3941 C C . VAL A 1 474 ? 28.119 -7.635 -22.310 1.00 93.31 474 VAL A C 1
ATOM 3943 O O . VAL A 1 474 ? 28.528 -7.495 -21.174 1.00 93.31 474 VAL A O 1
ATOM 3946 N N . LEU A 1 475 ? 26.842 -7.938 -22.540 1.00 91.69 475 LEU A N 1
ATOM 3947 C CA . LEU A 1 475 ? 25.919 -8.342 -21.481 1.00 91.69 475 LEU A CA 1
ATOM 3948 C C . LEU A 1 475 ? 25.663 -9.835 -21.601 1.00 91.69 475 LEU A C 1
ATOM 3950 O O . LEU A 1 475 ? 25.047 -10.301 -22.574 1.00 91.69 475 LEU A O 1
ATOM 3954 N N . CYS A 1 476 ? 26.108 -10.587 -20.599 1.00 90.62 476 CYS A N 1
ATOM 3955 C CA . CYS A 1 476 ? 25.766 -11.998 -20.490 1.00 90.62 476 CYS A CA 1
ATOM 3956 C C . CYS A 1 476 ? 24.294 -12.174 -20.053 1.00 90.62 476 CYS A C 1
ATOM 3958 O O . CYS A 1 476 ? 23.670 -11.241 -19.535 1.00 90.62 476 CYS A O 1
ATOM 3960 N N . PRO A 1 477 ? 23.698 -13.377 -20.181 1.00 89.06 477 PRO A N 1
ATOM 3961 C CA . PRO A 1 477 ? 22.309 -13.611 -19.775 1.00 89.06 477 PRO A CA 1
ATOM 3962 C C . PRO A 1 477 ? 22.007 -13.233 -18.318 1.00 89.06 477 PRO A C 1
ATOM 3964 O O . PRO A 1 477 ? 20.892 -12.824 -18.004 1.00 89.06 477 PRO A O 1
ATOM 3967 N N . ARG A 1 478 ? 22.994 -13.354 -17.419 1.00 90.44 478 ARG A N 1
ATOM 3968 C CA . ARG A 1 478 ? 22.844 -12.983 -16.007 1.00 90.44 478 ARG A CA 1
ATOM 3969 C C . ARG A 1 478 ? 22.711 -11.470 -15.837 1.00 90.44 478 ARG A C 1
ATOM 3971 O O . ARG A 1 478 ? 21.800 -11.033 -15.142 1.00 90.44 478 ARG A O 1
ATOM 3978 N N . GLU A 1 479 ? 23.579 -10.695 -16.477 1.00 91.31 479 GLU A N 1
ATOM 3979 C CA . GLU A 1 479 ? 23.566 -9.227 -16.416 1.00 91.31 479 GLU A CA 1
ATOM 3980 C C . GLU A 1 479 ? 22.352 -8.653 -17.130 1.00 91.31 479 GLU A C 1
ATOM 3982 O O . GLU A 1 479 ? 21.717 -7.730 -16.631 1.00 91.31 479 GLU A O 1
ATOM 3987 N N . LEU A 1 480 ? 21.953 -9.264 -18.246 1.00 90.06 480 LEU A N 1
ATOM 3988 C CA . LEU A 1 480 ? 20.740 -8.880 -18.954 1.00 90.06 480 LEU A CA 1
ATOM 3989 C C . LEU A 1 480 ? 19.489 -9.098 -18.089 1.00 90.06 480 LEU A C 1
ATOM 3991 O O . LEU A 1 480 ? 18.621 -8.228 -18.020 1.00 90.06 480 LEU A O 1
ATOM 3995 N N . ASN A 1 481 ? 19.406 -10.231 -17.386 1.00 90.69 481 ASN A N 1
ATOM 3996 C CA . ASN A 1 481 ? 18.330 -10.478 -16.422 1.00 90.69 481 ASN A CA 1
ATOM 3997 C C . ASN A 1 481 ? 18.373 -9.486 -15.250 1.00 90.69 481 ASN A C 1
ATOM 3999 O O . ASN A 1 481 ? 17.324 -9.080 -14.752 1.00 90.69 481 ASN A O 1
ATOM 4003 N N . GLU A 1 482 ? 19.567 -9.076 -14.817 1.00 90.44 482 GLU A N 1
ATOM 4004 C CA . GLU A 1 482 ? 19.728 -8.075 -13.764 1.00 90.44 482 GLU A CA 1
ATOM 4005 C C . GLU A 1 482 ? 19.267 -6.680 -14.219 1.00 90.44 482 GLU A C 1
ATOM 4007 O O . GLU A 1 482 ? 18.519 -6.022 -13.489 1.00 90.44 482 GLU A O 1
ATOM 4012 N N . LEU A 1 483 ? 19.608 -6.276 -15.446 1.00 91.94 483 LEU A N 1
ATOM 4013 C CA . LEU A 1 483 ? 19.170 -5.029 -16.081 1.00 91.94 483 LEU A CA 1
ATOM 4014 C C . LEU A 1 483 ? 17.644 -4.950 -16.159 1.00 91.94 483 LEU A C 1
ATOM 4016 O O . LEU A 1 483 ? 17.044 -3.953 -15.759 1.00 91.94 483 LEU A O 1
ATOM 4020 N N . PHE A 1 484 ? 16.990 -6.023 -16.610 1.00 92.94 484 PHE A N 1
ATOM 4021 C CA . PHE A 1 484 ? 15.528 -6.066 -16.714 1.00 92.94 484 PHE A CA 1
ATOM 4022 C C . PHE A 1 484 ? 14.817 -6.382 -15.390 1.00 92.94 484 PHE A C 1
ATOM 4024 O O . PHE A 1 484 ? 13.587 -6.356 -15.353 1.00 92.94 484 PHE A O 1
ATOM 4031 N N . SER A 1 485 ? 15.543 -6.603 -14.286 1.00 90.25 485 SER A N 1
ATOM 4032 C CA . SER A 1 485 ? 14.941 -6.907 -12.975 1.00 90.25 485 SER A CA 1
ATOM 4033 C C . SER A 1 485 ? 14.101 -5.765 -12.389 1.00 90.25 485 SER A C 1
ATOM 4035 O O . SER A 1 485 ? 13.320 -5.993 -11.469 1.00 90.25 485 SER A O 1
ATOM 4037 N N . ILE A 1 486 ? 14.266 -4.540 -12.899 1.00 88.69 486 ILE A N 1
ATOM 4038 C CA . ILE A 1 486 ? 13.487 -3.347 -12.520 1.00 88.69 486 ILE A CA 1
ATOM 4039 C C . ILE A 1 486 ? 12.320 -3.053 -13.473 1.00 88.69 486 ILE A C 1
ATOM 4041 O O . ILE A 1 486 ? 11.694 -1.997 -13.386 1.00 88.69 486 ILE A O 1
ATOM 4045 N N . THR A 1 487 ? 12.037 -3.973 -14.393 1.00 91.06 487 THR A N 1
ATOM 4046 C CA . THR A 1 487 ? 10.984 -3.863 -15.410 1.00 91.06 487 THR A CA 1
ATOM 4047 C C . THR A 1 487 ? 10.025 -5.058 -15.298 1.00 91.06 487 THR A C 1
ATOM 4049 O O . THR A 1 487 ? 10.402 -6.071 -14.707 1.00 91.06 487 THR A O 1
ATOM 4052 N N . PRO A 1 488 ? 8.813 -5.007 -15.883 1.00 87.81 488 PRO A N 1
ATOM 4053 C CA . PRO A 1 488 ? 7.892 -6.152 -15.894 1.00 87.81 488 PRO A CA 1
ATOM 4054 C C . PRO A 1 488 ? 8.432 -7.402 -16.610 1.00 87.81 488 PRO A C 1
ATOM 4056 O O . PRO A 1 488 ? 7.861 -8.483 -16.484 1.00 87.81 488 PRO A O 1
ATOM 4059 N N . GLY A 1 489 ? 9.516 -7.269 -17.376 1.00 89.56 489 GLY A N 1
ATOM 4060 C CA . GLY A 1 489 ? 10.176 -8.358 -18.083 1.00 89.56 489 GLY A CA 1
ATOM 4061 C C . GLY A 1 489 ? 11.078 -7.837 -19.197 1.00 89.56 489 GLY A C 1
ATOM 4062 O O . GLY A 1 489 ? 11.127 -6.642 -19.472 1.00 89.56 489 GLY A O 1
ATOM 4063 N N . ASN A 1 490 ? 11.783 -8.732 -19.883 1.00 89.81 490 ASN A N 1
ATOM 4064 C CA . ASN A 1 490 ? 12.598 -8.355 -21.034 1.00 89.81 490 ASN A CA 1
ATOM 4065 C C . ASN A 1 490 ? 11.703 -8.225 -22.295 1.00 89.81 490 ASN A C 1
ATOM 4067 O O . ASN A 1 490 ? 11.098 -9.222 -22.702 1.00 89.81 490 ASN A O 1
ATOM 4071 N N . PRO A 1 491 ? 11.635 -7.046 -22.953 1.00 89.81 491 PRO A N 1
ATOM 4072 C CA . PRO A 1 491 ? 10.763 -6.827 -24.110 1.00 89.81 491 PRO A CA 1
ATOM 4073 C C . PRO A 1 491 ? 11.246 -7.576 -25.355 1.00 89.81 491 PRO A C 1
ATOM 4075 O O . PRO A 1 491 ? 10.575 -7.595 -26.384 1.00 89.81 491 PRO A O 1
ATOM 4078 N N . TRP A 1 492 ? 12.429 -8.184 -25.285 1.00 87.12 492 TRP A N 1
ATOM 4079 C CA . TRP A 1 492 ? 13.065 -8.875 -26.393 1.00 87.12 492 TRP A CA 1
ATOM 4080 C C . TRP A 1 492 ? 12.829 -10.381 -26.367 1.00 87.12 492 TRP A C 1
ATOM 4082 O O . TRP A 1 492 ? 13.279 -11.052 -27.281 1.00 87.12 492 TRP A O 1
ATOM 4092 N N . ILE A 1 493 ? 12.131 -10.936 -25.367 1.00 79.75 493 ILE A N 1
ATOM 4093 C CA . ILE A 1 493 ? 11.940 -12.396 -25.229 1.00 79.75 493 ILE A CA 1
ATOM 4094 C C . ILE A 1 493 ? 11.254 -13.009 -26.457 1.00 79.75 493 ILE A C 1
ATOM 4096 O O . ILE A 1 493 ? 11.571 -14.127 -26.855 1.00 79.75 493 ILE A O 1
ATOM 4100 N N . SER A 1 494 ? 10.315 -12.288 -27.071 1.00 71.75 494 SER A N 1
ATOM 4101 C CA . SER A 1 494 ? 9.636 -12.729 -28.294 1.00 71.75 494 SER A CA 1
ATOM 4102 C C . SER A 1 494 ? 10.458 -12.501 -29.567 1.00 71.75 494 SER A C 1
ATOM 4104 O O . SER A 1 494 ? 10.020 -12.885 -30.650 1.00 71.75 494 SER A O 1
ATOM 4106 N N . MET A 1 495 ? 11.610 -11.839 -29.460 1.00 73.62 495 MET A N 1
ATOM 4107 C CA . MET A 1 495 ? 12.522 -11.561 -30.564 1.00 73.62 495 MET A CA 1
ATOM 4108 C C . MET A 1 495 ? 13.706 -12.527 -30.476 1.00 73.62 495 MET A C 1
ATOM 4110 O O . MET A 1 495 ? 14.266 -12.743 -29.406 1.00 73.62 495 MET A O 1
ATOM 4114 N N . ASP A 1 496 ? 14.112 -13.111 -31.602 1.00 69.56 496 ASP A N 1
ATOM 4115 C CA . ASP A 1 496 ? 15.324 -13.932 -31.653 1.00 69.56 496 ASP A CA 1
ATOM 4116 C C . ASP A 1 496 ? 16.560 -13.015 -31.628 1.00 69.56 496 ASP A C 1
ATOM 4118 O O . ASP A 1 496 ? 17.151 -12.698 -32.662 1.00 69.56 496 ASP A O 1
ATOM 4122 N N . THR A 1 497 ? 16.899 -12.509 -30.437 1.00 65.62 497 THR A N 1
ATOM 4123 C CA . THR A 1 497 ? 17.954 -11.502 -30.233 1.00 65.62 497 THR A CA 1
ATOM 4124 C C . THR A 1 497 ? 19.329 -11.981 -30.669 1.00 65.62 497 THR A C 1
ATOM 4126 O O . THR A 1 497 ? 20.135 -11.182 -31.137 1.00 65.62 497 THR A O 1
ATOM 4129 N N . GLN A 1 498 ? 19.588 -13.288 -30.585 1.00 63.59 498 GLN A N 1
ATOM 4130 C CA . GLN A 1 498 ? 20.839 -13.895 -31.046 1.00 63.59 498 GLN A CA 1
ATOM 4131 C C . GLN A 1 498 ? 20.998 -13.830 -32.569 1.00 63.59 498 GLN A C 1
ATOM 4133 O O . GLN A 1 498 ? 22.108 -13.940 -33.080 1.00 63.59 498 GLN A O 1
ATOM 4138 N N . GLN A 1 499 ? 19.893 -13.651 -33.292 1.00 66.69 499 GLN A N 1
ATOM 4139 C CA . GLN A 1 499 ? 19.864 -13.568 -34.748 1.00 66.69 499 GLN A CA 1
ATOM 4140 C C . GLN A 1 499 ? 19.547 -12.163 -35.272 1.00 66.69 499 GLN A C 1
ATOM 4142 O O . GLN A 1 499 ? 19.640 -11.939 -36.480 1.00 66.69 499 GLN A O 1
ATOM 4147 N N . SER A 1 500 ? 19.154 -11.226 -34.401 1.00 73.31 500 SER A N 1
ATOM 4148 C CA . SER A 1 500 ? 18.734 -9.875 -34.793 1.00 73.31 500 SER A CA 1
ATOM 4149 C C . SER A 1 500 ? 19.773 -8.789 -34.529 1.00 73.31 500 SER A C 1
ATOM 4151 O O . SER A 1 500 ? 19.670 -7.716 -35.125 1.00 73.31 500 SER A O 1
ATOM 4153 N N . VAL A 1 501 ? 20.749 -9.023 -33.645 1.00 82.44 501 VAL A N 1
ATOM 4154 C CA . VAL A 1 501 ? 21.749 -8.015 -33.264 1.00 82.44 501 VAL A CA 1
ATOM 4155 C C . VAL A 1 501 ? 23.156 -8.581 -33.120 1.00 82.44 501 VAL A C 1
ATOM 4157 O O . VAL A 1 501 ? 23.365 -9.784 -33.030 1.00 82.44 501 VAL A O 1
ATOM 4160 N N . VAL A 1 502 ? 24.139 -7.678 -33.090 1.00 83.94 502 VAL A N 1
ATOM 4161 C CA . VAL A 1 502 ? 25.559 -8.018 -32.961 1.00 83.94 502 VAL A CA 1
ATOM 4162 C C . VAL A 1 502 ? 25.841 -8.643 -31.590 1.00 83.94 502 VAL A C 1
ATOM 4164 O O . VAL A 1 502 ? 25.813 -7.951 -30.564 1.00 83.94 502 VAL A O 1
ATOM 4167 N N . THR A 1 503 ? 26.172 -9.932 -31.590 1.00 86.56 503 THR A N 1
ATOM 4168 C CA . THR A 1 503 ? 26.621 -10.680 -30.411 1.00 86.56 503 THR A CA 1
ATOM 4169 C C . THR A 1 503 ? 28.107 -11.027 -30.480 1.00 86.56 503 THR A C 1
ATOM 4171 O O . THR A 1 503 ? 28.728 -10.989 -31.545 1.00 86.56 503 THR A O 1
ATOM 4174 N N . ASP A 1 504 ? 28.688 -11.398 -29.342 1.00 85.50 504 ASP A N 1
ATOM 4175 C CA . ASP A 1 504 ? 30.014 -12.013 -29.301 1.00 85.50 504 ASP A CA 1
ATOM 4176 C C . ASP A 1 504 ? 29.991 -13.476 -29.798 1.00 85.50 504 ASP A C 1
ATOM 4178 O O . ASP A 1 504 ? 28.974 -14.008 -30.251 1.00 85.50 504 ASP A O 1
ATOM 4182 N N . LYS A 1 505 ? 31.140 -14.155 -29.691 1.00 82.44 505 LYS A N 1
ATOM 4183 C CA . LYS A 1 505 ? 31.300 -15.569 -30.078 1.00 82.44 505 LYS A CA 1
ATOM 4184 C C . LYS A 1 505 ? 30.488 -16.541 -29.213 1.00 82.44 505 LYS A C 1
ATOM 4186 O O . LYS A 1 505 ? 30.309 -17.685 -29.623 1.00 82.44 505 LYS A O 1
ATOM 4191 N N . ASN A 1 506 ? 30.048 -16.108 -28.035 1.00 81.94 506 ASN A N 1
ATOM 4192 C CA . ASN A 1 506 ? 29.286 -16.898 -27.075 1.00 81.94 506 ASN A CA 1
ATOM 4193 C C . ASN A 1 506 ? 27.778 -16.581 -27.128 1.00 81.94 506 ASN A C 1
ATOM 4195 O O . ASN A 1 506 ? 27.005 -17.223 -26.421 1.00 81.94 506 ASN A O 1
ATOM 4199 N N . GLY A 1 507 ? 27.352 -15.628 -27.968 1.00 83.31 507 GLY A N 1
ATOM 4200 C CA . GLY A 1 507 ? 25.959 -15.191 -28.088 1.00 83.31 507 GLY A CA 1
ATOM 4201 C C . GLY A 1 507 ? 25.539 -14.112 -27.080 1.00 83.31 507 GLY A C 1
ATOM 4202 O O . GLY A 1 507 ? 24.342 -13.875 -26.926 1.00 83.31 507 GLY A O 1
ATOM 4203 N N . ASN A 1 508 ? 26.490 -13.464 -26.400 1.00 88.50 508 ASN A N 1
ATOM 4204 C CA . ASN A 1 508 ? 26.253 -12.340 -25.490 1.00 88.50 508 ASN A CA 1
ATOM 4205 C C . ASN A 1 508 ? 26.075 -11.032 -26.271 1.00 88.50 508 ASN A C 1
ATOM 4207 O O . ASN A 1 508 ? 26.703 -10.828 -27.313 1.00 88.50 508 ASN A O 1
ATOM 4211 N N . ILE A 1 509 ? 25.233 -10.127 -25.773 1.00 91.25 509 ILE A N 1
ATOM 4212 C CA . ILE A 1 509 ? 24.851 -8.910 -26.503 1.00 91.25 509 ILE A CA 1
ATOM 4213 C C . ILE A 1 509 ? 25.930 -7.839 -26.327 1.00 91.25 509 ILE A C 1
ATOM 4215 O O . ILE A 1 509 ? 26.178 -7.391 -25.215 1.00 91.25 509 ILE A O 1
ATOM 4219 N N . THR A 1 510 ? 26.538 -7.381 -27.422 1.00 93.81 510 THR A N 1
ATOM 4220 C CA . THR A 1 510 ? 27.514 -6.273 -27.388 1.00 93.81 510 THR A CA 1
ATOM 4221 C C . THR A 1 510 ? 26.828 -4.925 -27.157 1.00 93.81 510 THR A C 1
ATOM 4223 O O . THR A 1 510 ? 25.648 -4.777 -27.482 1.00 93.81 510 THR A O 1
ATOM 4226 N N . LEU A 1 511 ? 27.561 -3.892 -26.721 1.00 94.19 511 LEU A N 1
ATOM 4227 C CA . LEU A 1 511 ? 27.021 -2.521 -26.640 1.00 94.19 511 LEU A CA 1
ATOM 4228 C C . LEU A 1 511 ? 26.388 -2.060 -27.966 1.00 94.19 511 LEU A C 1
ATOM 4230 O O . LEU A 1 511 ? 25.316 -1.455 -27.985 1.00 94.19 511 LEU A O 1
ATOM 4234 N N . GLN A 1 512 ? 27.022 -2.371 -29.101 1.00 93.00 512 GLN A N 1
ATOM 4235 C CA . GLN A 1 512 ? 26.468 -2.044 -30.415 1.00 93.00 512 GLN A CA 1
ATOM 4236 C C . GLN A 1 512 ? 25.159 -2.797 -30.678 1.00 93.00 512 GLN A C 1
ATOM 4238 O O . GLN A 1 512 ? 24.203 -2.200 -31.180 1.00 93.00 512 GLN A O 1
ATOM 4243 N N . GLY A 1 513 ? 25.100 -4.083 -30.329 1.00 91.94 513 GLY A N 1
ATOM 4244 C CA . GLY A 1 513 ? 23.886 -4.888 -30.430 1.00 91.94 513 GLY A CA 1
ATOM 4245 C C . GLY A 1 513 ? 22.760 -4.346 -29.548 1.00 91.94 513 GLY A C 1
ATOM 4246 O O . GLY A 1 513 ? 21.643 -4.172 -30.026 1.00 91.94 513 GLY A O 1
ATOM 4247 N N . PHE A 1 514 ? 23.074 -3.971 -28.307 1.00 93.88 514 PHE A N 1
ATOM 4248 C CA . PHE A 1 514 ? 22.140 -3.385 -27.344 1.00 93.88 514 PHE A CA 1
ATOM 4249 C C . PHE A 1 514 ? 21.498 -2.094 -27.872 1.00 93.88 514 PHE A C 1
ATOM 4251 O O . PHE A 1 514 ? 20.273 -1.963 -27.903 1.00 93.88 514 PHE A O 1
ATOM 4258 N N . LEU A 1 515 ? 22.314 -1.152 -28.361 1.00 94.75 515 LEU A N 1
ATOM 4259 C CA . LEU A 1 515 ? 21.816 0.103 -28.936 1.00 94.75 515 LEU A CA 1
ATOM 4260 C C . LEU A 1 515 ? 21.032 -0.129 -30.237 1.00 94.75 515 LEU A C 1
ATOM 4262 O O . LEU A 1 515 ? 20.047 0.564 -30.497 1.00 94.75 515 LEU A O 1
ATOM 4266 N N . SER A 1 516 ? 21.444 -1.110 -31.046 1.00 92.00 516 SER A N 1
ATOM 4267 C CA . SER A 1 516 ? 20.734 -1.481 -32.277 1.00 92.00 516 SER A CA 1
ATOM 4268 C C . SER A 1 516 ? 19.355 -2.065 -31.972 1.00 92.00 516 SER A C 1
ATOM 4270 O O . SER A 1 516 ? 18.389 -1.713 -32.648 1.00 92.00 516 SER A O 1
ATOM 4272 N N . GLN A 1 517 ? 19.236 -2.877 -30.918 1.00 92.19 517 GLN A N 1
ATOM 4273 C CA . GLN A 1 517 ? 17.965 -3.453 -30.482 1.00 92.19 517 GLN A CA 1
ATOM 4274 C C . GLN A 1 517 ? 16.977 -2.368 -30.032 1.00 92.19 517 GLN A C 1
ATOM 4276 O O . GLN A 1 517 ? 15.827 -2.361 -30.471 1.00 92.19 517 GLN A O 1
ATOM 4281 N N . TRP A 1 518 ? 17.424 -1.401 -29.222 1.00 94.62 518 TRP A N 1
ATOM 4282 C CA . TRP A 1 518 ? 16.583 -0.262 -28.827 1.00 94.62 518 TRP A CA 1
ATOM 4283 C C . TRP A 1 518 ? 16.200 0.629 -30.009 1.00 94.62 518 TRP A C 1
ATOM 4285 O O . TRP A 1 518 ? 15.076 1.132 -30.065 1.00 94.62 518 TRP A O 1
ATOM 4295 N N . SER A 1 519 ? 17.098 0.798 -30.983 1.00 93.94 519 SER A N 1
ATOM 4296 C CA . SER A 1 519 ? 16.802 1.512 -32.229 1.00 93.94 519 SER A CA 1
ATOM 4297 C C . SER A 1 519 ? 15.717 0.804 -33.048 1.00 93.94 519 SER A C 1
ATOM 4299 O O . SER A 1 519 ? 14.761 1.440 -33.496 1.00 93.94 519 SER A O 1
ATOM 4301 N N . LEU A 1 520 ? 15.820 -0.523 -33.179 1.00 91.38 520 LEU A N 1
ATOM 4302 C CA . LEU A 1 520 ? 14.849 -1.361 -33.879 1.00 91.38 520 LEU A CA 1
ATOM 4303 C C . LEU A 1 520 ? 13.471 -1.310 -33.212 1.00 91.38 520 LEU A C 1
ATOM 4305 O O . LEU A 1 520 ? 12.476 -1.084 -33.896 1.00 91.38 520 LEU A O 1
ATOM 4309 N N . ILE A 1 521 ? 13.408 -1.475 -31.889 1.00 92.44 521 ILE A N 1
ATOM 4310 C CA . ILE A 1 521 ? 12.143 -1.428 -31.142 1.00 92.44 521 ILE A CA 1
ATOM 4311 C C . ILE A 1 521 ? 11.518 -0.049 -31.239 1.00 92.44 521 ILE A C 1
ATOM 4313 O O . ILE A 1 521 ? 10.336 0.047 -31.526 1.00 92.44 521 ILE A O 1
ATOM 4317 N N . THR A 1 522 ? 12.309 1.017 -31.117 1.00 93.69 522 THR A N 1
ATOM 4318 C CA . THR A 1 522 ? 11.797 2.384 -31.282 1.00 93.69 522 THR A CA 1
ATOM 4319 C C . THR A 1 522 ? 11.171 2.602 -32.656 1.00 93.69 522 THR A C 1
ATOM 4321 O O . THR A 1 522 ? 10.157 3.288 -32.778 1.00 93.69 522 THR A O 1
ATOM 4324 N N . TRP A 1 523 ? 11.775 2.023 -33.694 1.00 90.94 523 TRP A N 1
ATOM 4325 C CA . TRP A 1 523 ? 11.265 2.127 -35.053 1.00 90.94 523 TRP A CA 1
ATOM 4326 C C . TRP A 1 523 ? 9.997 1.286 -35.279 1.00 90.94 523 TRP A C 1
ATOM 4328 O O . TRP A 1 523 ? 9.093 1.740 -35.979 1.00 90.94 523 TRP A O 1
ATOM 4338 N N . LEU A 1 524 ? 9.927 0.080 -34.701 1.00 90.25 524 LEU A N 1
ATOM 4339 C CA . LEU A 1 524 ? 8.776 -0.826 -34.812 1.00 90.25 524 LEU A CA 1
ATOM 4340 C C . LEU A 1 524 ? 7.586 -0.362 -33.966 1.00 90.25 524 LEU A C 1
ATOM 4342 O O . LEU A 1 524 ? 6.468 -0.271 -34.468 1.00 90.25 524 LEU A O 1
ATOM 4346 N N . ASP A 1 525 ? 7.840 -0.086 -32.691 1.00 90.88 525 ASP A N 1
ATOM 4347 C CA . ASP A 1 525 ? 6.871 0.380 -31.710 1.00 90.88 525 ASP A CA 1
ATOM 4348 C C . ASP A 1 525 ? 7.554 1.252 -30.643 1.00 90.88 525 ASP A C 1
ATOM 4350 O O . ASP A 1 525 ? 8.041 0.792 -29.607 1.00 90.88 525 ASP A O 1
ATOM 4354 N N . TYR A 1 526 ? 7.563 2.560 -30.895 1.00 92.00 526 TYR A N 1
ATOM 4355 C CA . TYR A 1 526 ? 8.125 3.554 -29.982 1.00 92.00 526 TYR A CA 1
ATOM 4356 C C . TYR A 1 526 ? 7.451 3.573 -28.599 1.00 92.00 526 TYR A C 1
ATOM 4358 O O . TYR A 1 526 ? 8.057 4.083 -27.654 1.00 92.00 526 TYR A O 1
ATOM 4366 N N . LYS A 1 527 ? 6.219 3.053 -28.462 1.00 92.69 527 LYS A N 1
ATOM 4367 C CA . LYS A 1 527 ? 5.506 3.022 -27.175 1.00 92.69 527 LYS A CA 1
ATOM 4368 C C . LYS A 1 527 ? 6.184 2.076 -26.196 1.00 92.69 527 LYS A C 1
ATOM 4370 O O . LYS A 1 527 ? 6.371 2.444 -25.044 1.00 92.69 527 LYS A O 1
ATOM 4375 N N . VAL A 1 528 ? 6.681 0.943 -26.689 1.00 93.38 528 VAL A N 1
ATOM 4376 C CA . VAL A 1 528 ? 7.494 0.024 -25.885 1.00 93.38 528 VAL A CA 1
ATOM 4377 C C . VAL A 1 528 ? 8.766 0.729 -25.412 1.00 93.38 528 VAL A C 1
ATOM 4379 O O . VAL A 1 528 ? 9.115 0.665 -24.239 1.00 93.38 528 VAL A O 1
ATOM 4382 N N . THR A 1 529 ? 9.449 1.482 -26.280 1.00 94.56 529 THR A N 1
ATOM 4383 C CA . THR A 1 529 ? 10.620 2.260 -25.842 1.00 94.56 529 THR A CA 1
ATOM 4384 C C . THR A 1 529 ? 10.253 3.309 -24.786 1.00 94.56 529 THR A C 1
ATOM 4386 O O . THR A 1 529 ? 10.999 3.474 -23.823 1.00 94.56 529 THR A O 1
ATOM 4389 N N . LEU A 1 530 ? 9.119 4.005 -24.933 1.00 93.12 530 LEU A N 1
ATOM 4390 C CA . LEU A 1 530 ? 8.617 4.969 -23.941 1.00 93.12 530 LEU A CA 1
ATOM 4391 C C . LEU A 1 530 ? 8.408 4.326 -22.567 1.00 93.12 530 LEU A C 1
ATOM 4393 O O . LEU A 1 530 ? 8.914 4.850 -21.573 1.00 93.12 530 LEU A O 1
ATOM 4397 N N . GLU A 1 531 ? 7.714 3.188 -22.528 1.00 93.62 531 GLU A N 1
ATOM 4398 C CA . GLU A 1 531 ? 7.453 2.433 -21.300 1.00 93.62 531 GLU A CA 1
ATOM 4399 C C . GLU A 1 531 ? 8.761 2.043 -20.608 1.00 93.62 531 GLU A C 1
ATOM 4401 O O . GLU A 1 531 ? 8.951 2.282 -19.415 1.00 93.62 531 GLU A O 1
ATOM 4406 N N . TYR A 1 532 ? 9.712 1.502 -21.369 1.00 94.81 532 TYR A N 1
ATOM 4407 C CA . TYR A 1 532 ? 10.975 1.036 -20.808 1.00 94.81 532 TYR A CA 1
ATOM 4408 C C . TYR A 1 532 ? 11.897 2.168 -20.370 1.00 94.81 532 TYR A C 1
ATOM 4410 O O . TYR A 1 532 ? 12.587 2.022 -19.365 1.00 94.81 532 TYR A O 1
ATOM 4418 N N . LEU A 1 533 ? 11.876 3.324 -21.033 1.00 94.50 533 LEU A N 1
ATOM 4419 C CA . LEU A 1 533 ? 12.567 4.515 -20.533 1.00 94.50 533 LEU A CA 1
ATOM 4420 C C . LEU A 1 533 ? 12.011 4.969 -19.179 1.00 94.50 533 LEU A C 1
ATOM 4422 O O . LEU A 1 533 ? 12.784 5.356 -18.300 1.00 94.50 533 LEU A O 1
ATOM 4426 N N . ALA A 1 534 ? 10.691 4.889 -18.991 1.00 92.69 534 ALA A N 1
ATOM 4427 C CA . ALA A 1 534 ? 10.062 5.163 -17.704 1.00 92.69 534 ALA A CA 1
ATOM 4428 C C . ALA A 1 534 ? 10.479 4.115 -16.655 1.00 92.69 534 ALA A C 1
ATOM 4430 O O . ALA A 1 534 ? 10.879 4.480 -15.544 1.00 92.69 534 ALA A O 1
ATOM 4431 N N . TYR A 1 535 ? 10.492 2.824 -17.012 1.00 93.38 535 TYR A N 1
ATOM 4432 C CA . TYR A 1 535 ? 10.954 1.756 -16.119 1.00 93.38 535 TYR A CA 1
ATOM 4433 C C . TYR A 1 535 ? 12.430 1.883 -15.728 1.00 93.38 535 TYR A C 1
ATOM 4435 O O . TYR A 1 535 ? 12.755 1.665 -14.560 1.00 93.38 535 TYR A O 1
ATOM 4443 N N . PHE A 1 536 ? 13.302 2.307 -16.640 1.00 93.44 536 PHE A N 1
ATOM 4444 C CA . PHE A 1 536 ? 14.721 2.544 -16.363 1.00 93.44 536 PHE A CA 1
ATOM 4445 C C . PHE A 1 536 ? 15.013 3.891 -15.693 1.00 93.44 536 PHE A C 1
ATOM 4447 O O . PHE A 1 536 ? 16.166 4.172 -15.385 1.00 93.44 536 PHE A O 1
ATOM 4454 N N . GLY A 1 537 ? 13.995 4.719 -15.441 1.00 90.88 537 GLY A N 1
ATOM 4455 C CA . GLY A 1 537 ? 14.160 5.965 -14.696 1.00 90.88 537 GLY A CA 1
ATOM 4456 C C . GLY A 1 537 ? 14.846 7.080 -15.486 1.00 90.88 537 GLY A C 1
ATOM 4457 O O . GLY A 1 537 ? 15.582 7.863 -14.895 1.00 90.88 537 GLY A O 1
ATOM 4458 N N . TYR A 1 538 ? 14.598 7.188 -16.798 1.00 89.00 538 TYR A N 1
ATOM 4459 C CA . TYR A 1 538 ? 15.131 8.283 -17.628 1.00 89.00 538 TYR A CA 1
ATOM 4460 C C . TYR A 1 538 ? 14.795 9.682 -17.070 1.00 89.00 538 TYR A C 1
ATOM 4462 O O . TYR A 1 538 ? 15.589 10.614 -17.187 1.00 89.00 538 TYR A O 1
ATOM 4470 N N . GLY A 1 539 ? 13.617 9.830 -16.455 1.00 81.62 539 GLY A N 1
ATOM 4471 C CA . GLY A 1 539 ? 13.151 11.057 -15.806 1.00 81.62 539 GLY A CA 1
ATOM 4472 C C . GLY A 1 539 ? 11.787 11.528 -16.316 1.00 81.62 539 GLY A C 1
ATOM 4473 O O . GLY A 1 539 ? 11.143 10.862 -17.124 1.00 81.62 539 GLY A O 1
ATOM 4474 N N . ASP A 1 540 ? 11.363 12.709 -15.859 1.00 74.25 540 ASP A N 1
ATOM 4475 C CA . ASP A 1 540 ? 9.986 13.215 -16.001 1.00 74.25 540 ASP A CA 1
ATOM 4476 C C . ASP A 1 540 ? 9.548 13.487 -17.464 1.00 74.25 540 ASP A C 1
ATOM 4478 O O . ASP A 1 540 ? 8.362 13.666 -17.726 1.00 74.25 540 ASP A O 1
ATOM 4482 N N . ASN A 1 541 ? 10.473 13.536 -18.436 1.00 84.50 541 ASN A N 1
ATOM 4483 C CA . ASN A 1 541 ? 10.161 13.812 -19.846 1.00 84.50 541 ASN A CA 1
ATOM 4484 C C . ASN A 1 541 ? 10.793 12.799 -20.816 1.00 84.50 541 ASN A C 1
ATOM 4486 O O . ASN A 1 541 ? 11.686 13.133 -21.604 1.00 84.50 541 ASN A O 1
ATOM 4490 N N . THR A 1 542 ? 10.288 11.565 -20.800 1.00 87.19 542 THR A N 1
ATOM 4491 C CA . THR A 1 542 ? 10.713 10.485 -21.711 1.00 87.19 542 THR A CA 1
ATOM 4492 C C . THR A 1 542 ? 10.488 10.823 -23.187 1.00 87.19 542 THR A C 1
ATOM 4494 O O . THR A 1 542 ? 11.273 10.411 -24.034 1.00 87.19 542 THR A O 1
ATOM 4497 N N . THR A 1 543 ? 9.497 11.656 -23.528 1.00 88.31 543 THR A N 1
ATOM 4498 C CA . THR A 1 543 ? 9.229 12.043 -24.930 1.00 88.31 543 THR A CA 1
ATOM 4499 C C . THR A 1 543 ? 10.382 12.816 -25.581 1.00 88.31 543 THR A C 1
ATOM 4501 O O . THR A 1 543 ? 10.532 12.817 -26.806 1.00 88.31 543 THR A O 1
ATOM 4504 N N . SER A 1 544 ? 11.231 13.458 -24.770 1.00 89.25 544 SER A N 1
ATOM 4505 C CA . SER A 1 544 ? 12.336 14.293 -25.248 1.00 89.25 544 SER A CA 1
ATOM 4506 C C . SER A 1 544 ?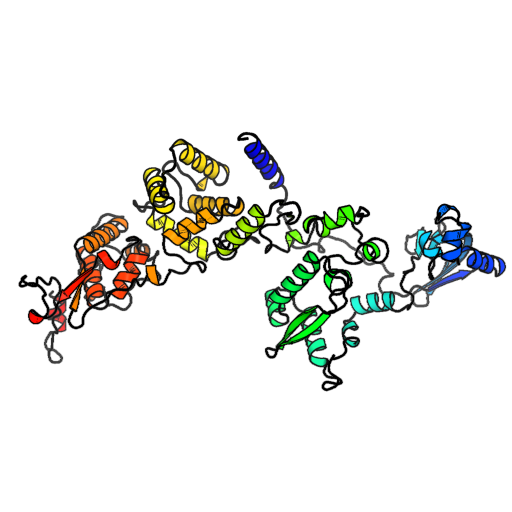 13.392 13.519 -26.043 1.00 89.25 544 SER A C 1
ATOM 4508 O O . SER A 1 544 ? 14.017 14.112 -26.932 1.00 89.25 544 SER A O 1
ATOM 4510 N N . VAL A 1 545 ? 13.531 12.208 -25.808 1.00 91.06 545 VAL A N 1
ATOM 4511 C CA . VAL A 1 545 ? 14.499 11.332 -26.492 1.00 91.06 545 VAL A CA 1
ATOM 4512 C C . VAL A 1 545 ? 14.139 11.029 -27.941 1.00 91.06 545 VAL A C 1
ATOM 4514 O O . VAL A 1 545 ? 14.991 10.546 -28.683 1.00 91.06 545 VAL A O 1
ATOM 4517 N N . PHE A 1 546 ? 12.905 11.302 -28.365 1.00 91.88 546 PHE A N 1
ATOM 4518 C CA . PHE A 1 546 ? 12.434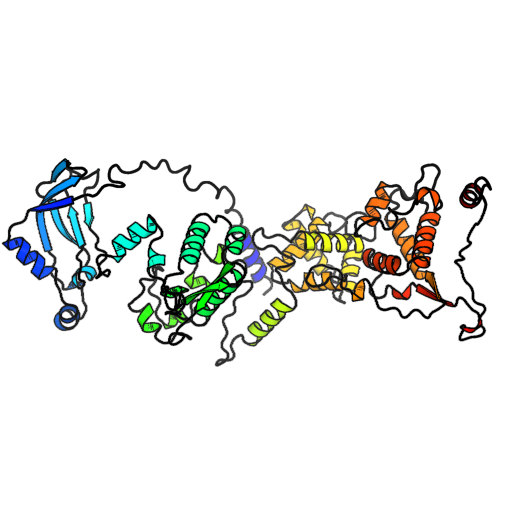 10.942 -29.695 1.00 91.88 546 PHE A CA 1
ATOM 4519 C C . PHE A 1 546 ? 12.568 12.097 -30.680 1.00 91.88 546 PHE A C 1
ATOM 4521 O O . PHE A 1 546 ? 12.291 13.264 -30.381 1.00 91.88 546 PHE A O 1
ATOM 4528 N N . GLU A 1 547 ? 12.982 11.757 -31.894 1.00 90.06 547 GLU A N 1
ATOM 4529 C CA . GLU A 1 547 ? 12.944 12.620 -33.065 1.00 90.06 547 GLU A CA 1
ATOM 4530 C C . GLU A 1 547 ? 11.862 12.111 -34.022 1.00 90.06 547 GLU A C 1
ATOM 4532 O O . GLU A 1 547 ? 11.911 10.972 -34.484 1.00 90.06 547 GLU A O 1
ATOM 4537 N N . ILE A 1 548 ? 10.874 12.960 -34.317 1.00 89.06 548 ILE A N 1
ATOM 4538 C CA . ILE A 1 548 ? 9.819 12.662 -35.291 1.00 89.06 548 ILE A CA 1
ATOM 4539 C C . ILE A 1 548 ? 10.324 13.074 -36.674 1.00 89.06 548 ILE A C 1
ATOM 4541 O O . ILE A 1 548 ? 10.551 14.260 -36.934 1.00 89.06 548 ILE A O 1
ATOM 4545 N N . ILE A 1 549 ? 10.493 12.101 -37.570 1.00 85.69 549 ILE A N 1
ATOM 4546 C CA . ILE A 1 549 ? 11.084 12.312 -38.892 1.00 85.69 549 ILE A CA 1
ATOM 4547 C C . ILE A 1 549 ? 10.051 12.033 -39.997 1.00 85.69 549 ILE A C 1
ATOM 4549 O O . ILE A 1 549 ? 9.556 10.912 -40.101 1.00 85.69 549 ILE A O 1
ATOM 4553 N N . PRO A 1 550 ? 9.758 13.002 -40.887 1.00 80.81 550 PRO A N 1
ATOM 4554 C CA . PRO A 1 550 ? 8.823 12.797 -41.995 1.00 80.81 550 PRO A CA 1
ATOM 4555 C C . PRO A 1 550 ? 9.309 11.758 -43.017 1.00 80.81 550 PRO A C 1
ATOM 4557 O O . PRO A 1 550 ? 10.476 11.783 -43.439 1.00 80.81 550 PRO A O 1
ATOM 4560 N N . LEU A 1 551 ? 8.396 10.907 -43.505 1.00 73.88 551 LEU A N 1
ATOM 4561 C CA . LEU A 1 551 ? 8.644 9.913 -44.558 1.00 73.88 551 LEU A CA 1
ATOM 4562 C C . LEU A 1 551 ? 8.752 10.529 -45.967 1.00 73.88 551 LEU A C 1
ATOM 4564 O O . LEU A 1 551 ? 9.447 9.977 -46.826 1.00 73.88 551 LEU A O 1
ATOM 4568 N N . ASN A 1 552 ? 8.180 11.714 -46.191 1.00 67.50 552 ASN A N 1
ATOM 4569 C CA . ASN A 1 552 ? 8.165 12.389 -47.490 1.00 67.50 552 ASN A CA 1
ATOM 4570 C C . ASN A 1 552 ? 8.639 13.850 -47.419 1.00 67.50 552 ASN A C 1
ATOM 4572 O O . ASN A 1 552 ? 8.272 14.606 -46.521 1.00 67.50 552 ASN A O 1
ATOM 4576 N N . LYS A 1 553 ? 9.396 14.300 -48.438 1.00 58.75 553 LYS A N 1
ATOM 4577 C CA . LYS A 1 553 ? 9.880 15.698 -48.552 1.00 58.75 553 LYS A CA 1
ATOM 4578 C C . LYS A 1 553 ? 8.753 16.736 -48.587 1.00 58.75 553 LYS A C 1
ATOM 4580 O O . LYS A 1 553 ? 8.975 17.858 -48.147 1.00 58.75 553 LYS A O 1
ATOM 4585 N N . LYS A 1 554 ? 7.562 16.368 -49.077 1.00 57.75 554 LYS A N 1
ATOM 4586 C CA . LYS A 1 554 ? 6.387 17.256 -49.155 1.00 57.75 554 LYS A CA 1
ATOM 4587 C C . LYS A 1 554 ? 5.875 17.713 -47.780 1.00 57.75 554 LYS A C 1
ATOM 4589 O O . LYS A 1 554 ? 5.274 18.775 -47.703 1.00 57.75 554 LYS A O 1
ATOM 4594 N N . HIS A 1 555 ? 6.158 16.958 -46.715 1.00 52.72 555 HIS A N 1
ATOM 4595 C CA . HIS A 1 555 ? 5.720 17.249 -45.342 1.00 52.72 555 HIS A CA 1
ATOM 4596 C C . HIS A 1 555 ? 6.814 17.898 -44.477 1.00 52.72 555 HIS A C 1
ATOM 4598 O O . HIS A 1 555 ? 6.595 18.214 -43.309 1.00 52.72 555 HIS A O 1
ATOM 4604 N N . SER A 1 556 ? 7.998 18.150 -45.044 1.00 53.88 556 SER A N 1
ATOM 4605 C CA . SER A 1 556 ? 9.046 18.901 -44.362 1.00 53.88 556 SER A CA 1
ATOM 4606 C C . SER A 1 556 ? 8.679 20.388 -44.356 1.00 53.88 556 SER A C 1
ATOM 4608 O O . SER A 1 556 ? 8.823 21.061 -45.374 1.00 53.88 556 SER A O 1
ATOM 4610 N N . LYS A 1 557 ? 8.234 20.924 -43.206 1.00 52.84 557 LYS A N 1
ATOM 4611 C CA . LYS A 1 557 ? 7.886 22.357 -43.014 1.00 52.84 557 LYS A CA 1
ATOM 4612 C C . LYS A 1 557 ? 9.009 23.337 -43.395 1.00 52.84 557 LYS A C 1
ATOM 4614 O O . LYS A 1 557 ? 8.768 24.530 -43.537 1.00 52.84 557 LYS A O 1
ATOM 4619 N N . TYR A 1 558 ? 10.228 22.840 -43.582 1.00 48.53 558 TYR A N 1
ATOM 4620 C CA . TYR A 1 558 ? 11.394 23.604 -43.997 1.00 48.53 558 TYR A CA 1
ATOM 4621 C C . TYR A 1 558 ? 12.145 22.811 -45.069 1.00 48.53 558 TYR A C 1
ATOM 4623 O O . TYR A 1 558 ? 12.268 21.597 -44.946 1.00 48.53 558 TYR A O 1
ATOM 4631 N N . ASN A 1 559 ? 12.707 23.466 -46.086 1.00 47.03 559 ASN A N 1
ATOM 4632 C CA . ASN A 1 559 ? 13.589 22.873 -47.109 1.00 47.03 559 ASN A CA 1
ATOM 4633 C C . ASN A 1 559 ? 14.927 22.321 -46.535 1.00 47.03 559 ASN A C 1
ATOM 4635 O O . ASN A 1 559 ? 15.990 22.482 -47.132 1.00 47.03 559 ASN A O 1
ATOM 4639 N N . LYS A 1 560 ? 14.924 21.692 -45.353 1.00 55.00 560 LYS A N 1
ATOM 4640 C CA . LYS A 1 560 ? 16.065 20.987 -44.765 1.00 55.00 560 LYS A CA 1
ATOM 4641 C C . LYS A 1 560 ? 16.157 19.585 -45.374 1.00 55.00 560 LYS A C 1
ATOM 4643 O O . LYS A 1 560 ? 15.154 18.894 -45.532 1.00 55.00 560 LYS A O 1
ATOM 4648 N N . LYS A 1 561 ? 17.376 19.152 -45.718 1.00 59.38 561 LYS A N 1
ATOM 4649 C CA . LYS A 1 561 ? 17.650 17.754 -46.093 1.00 59.38 561 LYS A CA 1
ATOM 4650 C C . LYS A 1 561 ? 17.185 16.843 -44.951 1.00 59.38 561 LYS A C 1
ATOM 4652 O O . LYS A 1 561 ? 17.721 16.943 -43.853 1.00 59.38 561 LYS A O 1
ATOM 4657 N N . ILE A 1 562 ? 16.226 15.962 -45.230 1.00 65.50 562 ILE A N 1
ATOM 4658 C CA . ILE A 1 562 ? 15.822 14.887 -44.319 1.00 65.50 562 ILE A CA 1
ATOM 4659 C C . ILE A 1 562 ? 17.042 13.976 -44.118 1.00 65.50 562 ILE A C 1
ATOM 4661 O O . ILE A 1 562 ? 17.567 13.438 -45.094 1.00 65.50 562 ILE A O 1
ATOM 4665 N N . LYS A 1 563 ? 17.516 13.842 -42.877 1.00 72.56 563 LYS A N 1
ATOM 4666 C CA . LYS A 1 563 ? 18.596 12.924 -42.491 1.00 72.56 563 LYS A CA 1
ATOM 4667 C C . LYS A 1 563 ? 17.997 11.819 -41.621 1.00 72.56 563 LYS A C 1
ATOM 4669 O O . LYS A 1 563 ? 17.919 11.996 -40.414 1.00 72.56 563 LYS A O 1
ATOM 4674 N N . ARG A 1 564 ? 17.557 10.717 -42.234 1.00 80.06 564 ARG A N 1
ATOM 4675 C CA . ARG A 1 564 ? 17.177 9.507 -41.487 1.00 80.06 564 ARG A CA 1
ATOM 4676 C C . ARG A 1 564 ? 18.411 8.702 -41.136 1.00 80.06 564 ARG A C 1
ATOM 4678 O O . ARG A 1 564 ? 19.325 8.618 -41.968 1.00 80.06 564 ARG A O 1
ATOM 4685 N N . LYS A 1 565 ? 18.413 8.121 -39.940 1.00 84.50 565 LYS A N 1
ATOM 4686 C CA . LYS A 1 565 ? 19.449 7.182 -39.499 1.00 84.50 565 LYS A CA 1
ATOM 4687 C C . LYS A 1 565 ? 18.978 5.741 -39.659 1.00 84.50 565 LYS A C 1
ATOM 4689 O O . LYS A 1 565 ? 19.813 4.880 -39.911 1.00 84.50 565 LYS A O 1
ATOM 4694 N N . VAL A 1 566 ? 17.669 5.494 -39.575 1.00 85.69 566 VAL A N 1
ATOM 4695 C CA . VAL A 1 566 ? 17.084 4.151 -39.653 1.00 85.69 566 VAL A CA 1
ATOM 4696 C C . VAL A 1 566 ? 16.322 3.984 -40.967 1.00 85.69 566 VAL A C 1
ATOM 4698 O O . VAL A 1 566 ? 15.502 4.818 -41.354 1.00 85.69 566 VAL A O 1
ATOM 4701 N N . TYR A 1 567 ? 16.601 2.888 -41.674 1.00 85.06 567 TYR A N 1
ATOM 4702 C CA . TYR A 1 567 ? 15.926 2.519 -42.917 1.00 85.06 567 TYR A CA 1
ATOM 4703 C C . TYR A 1 567 ? 15.455 1.072 -42.824 1.00 85.06 567 TYR A C 1
ATOM 4705 O O . TYR A 1 567 ? 16.215 0.198 -42.418 1.00 85.06 567 TYR A O 1
ATOM 4713 N N . SER A 1 568 ? 14.218 0.817 -43.246 1.00 85.06 568 SER A N 1
ATOM 4714 C CA . SER A 1 568 ? 13.685 -0.539 -43.366 1.00 85.06 568 SER A CA 1
ATOM 4715 C C . SER A 1 568 ? 13.858 -1.045 -44.794 1.00 85.06 568 SER A C 1
ATOM 4717 O O . SER A 1 568 ? 13.485 -0.364 -45.753 1.00 85.06 568 SER A O 1
ATOM 4719 N N . CYS A 1 569 ? 14.443 -2.232 -44.933 1.00 88.75 569 CYS A N 1
ATOM 4720 C CA . CYS A 1 569 ? 14.651 -2.907 -46.207 1.00 88.75 569 CYS A CA 1
ATOM 4721 C C . CYS A 1 569 ? 13.939 -4.263 -46.179 1.00 88.75 569 CYS A C 1
ATOM 4723 O O . CYS A 1 569 ? 14.285 -5.136 -45.386 1.00 88.75 569 CYS A O 1
ATOM 4725 N N . CYS A 1 570 ? 12.944 -4.449 -47.047 1.00 89.62 570 CYS A N 1
ATOM 4726 C CA . CYS A 1 570 ? 12.251 -5.727 -47.177 1.00 89.62 570 CYS A CA 1
ATOM 4727 C C . CYS A 1 570 ? 13.005 -6.634 -48.162 1.00 89.62 570 CYS A C 1
ATOM 4729 O O . CYS A 1 570 ?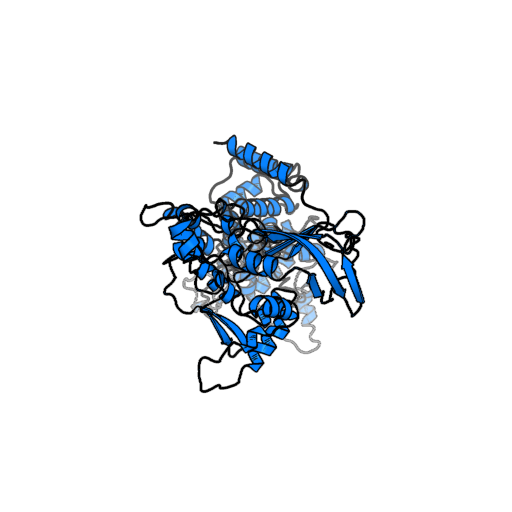 13.065 -6.346 -49.359 1.00 89.62 570 CYS A O 1
ATOM 4731 N N . VAL A 1 571 ? 13.576 -7.735 -47.667 1.00 90.44 571 VAL A N 1
ATOM 4732 C CA . VAL A 1 571 ? 14.309 -8.710 -48.489 1.00 90.44 571 VAL A CA 1
ATOM 4733 C C . VAL A 1 571 ? 13.348 -9.791 -48.987 1.00 90.44 571 VAL A C 1
ATOM 4735 O O . VAL A 1 571 ? 12.956 -10.694 -48.247 1.00 90.44 571 VAL A O 1
ATOM 4738 N N . LEU A 1 572 ? 12.976 -9.717 -50.264 1.00 91.88 572 LEU A N 1
ATOM 4739 C CA . LEU A 1 572 ? 12.056 -10.656 -50.910 1.00 91.88 572 LEU A CA 1
ATOM 4740 C C . LEU A 1 572 ? 12.821 -11.641 -51.803 1.00 91.88 572 LEU A C 1
ATOM 4742 O O . LEU A 1 572 ? 13.693 -11.252 -52.576 1.00 91.88 572 LEU A O 1
ATOM 4746 N N . GLY A 1 573 ? 12.474 -12.927 -51.729 1.00 91.12 573 GLY A N 1
ATOM 4747 C CA . GLY A 1 573 ? 13.093 -13.955 -52.566 1.00 91.12 573 GLY A CA 1
ATOM 4748 C C . GLY A 1 573 ? 12.436 -15.326 -52.426 1.00 91.12 573 GLY A C 1
ATOM 4749 O O . GLY A 1 573 ? 11.836 -15.641 -51.392 1.00 91.12 573 GLY A O 1
ATOM 4750 N N . ALA A 1 574 ? 12.563 -16.156 -53.463 1.00 91.88 574 ALA A N 1
ATOM 4751 C CA . ALA A 1 574 ? 12.025 -17.516 -53.491 1.00 91.88 574 ALA A CA 1
ATOM 4752 C C . ALA A 1 574 ? 12.622 -18.415 -52.386 1.00 91.88 574 ALA A C 1
ATOM 4754 O O . ALA A 1 574 ? 13.635 -18.098 -51.752 1.00 91.88 574 ALA A O 1
ATOM 4755 N N . THR A 1 575 ? 11.989 -19.555 -52.112 1.00 91.94 575 THR A N 1
ATOM 4756 C CA . THR A 1 575 ? 12.555 -20.569 -51.207 1.00 91.94 575 THR A CA 1
ATOM 4757 C C . THR A 1 575 ? 13.910 -21.037 -51.743 1.00 91.94 575 THR A C 1
ATOM 4759 O O . THR A 1 575 ? 14.037 -21.325 -52.928 1.00 91.94 575 THR A O 1
ATOM 4762 N N . GLY A 1 576 ? 14.937 -21.062 -50.888 1.00 90.38 576 GLY A N 1
ATOM 4763 C CA . GLY A 1 576 ? 16.305 -21.417 -51.285 1.00 90.38 576 GLY A CA 1
ATOM 4764 C C . GLY A 1 576 ? 17.140 -20.284 -51.899 1.00 90.38 576 GLY A C 1
ATOM 4765 O O . GLY A 1 576 ? 18.306 -20.504 -52.196 1.00 90.38 576 GLY A O 1
ATOM 4766 N N . SER A 1 577 ? 16.617 -19.057 -52.031 1.00 92.44 577 SER A N 1
ATOM 4767 C CA . SER A 1 577 ? 17.355 -17.930 -52.635 1.00 92.44 577 SER A CA 1
ATOM 4768 C C . SER A 1 577 ? 18.494 -17.351 -51.777 1.00 92.44 577 SER A C 1
ATOM 4770 O O . SER A 1 577 ? 19.047 -16.314 -52.124 1.00 92.44 577 SER A O 1
ATOM 4772 N N . GLY A 1 578 ? 18.788 -17.939 -50.613 1.00 89.56 578 GLY A N 1
ATOM 4773 C CA . GLY A 1 578 ? 19.803 -17.429 -49.685 1.00 89.56 578 GLY A CA 1
ATOM 4774 C C . GLY A 1 578 ? 19.419 -16.153 -48.919 1.00 89.56 578 GLY A C 1
ATOM 4775 O O . GLY A 1 578 ? 20.269 -15.594 -48.238 1.00 89.56 578 GLY A O 1
ATOM 4776 N N . LYS A 1 579 ? 18.155 -15.700 -48.972 1.00 91.31 579 LYS A N 1
ATOM 4777 C CA . LYS A 1 579 ? 17.699 -14.453 -48.315 1.00 91.31 579 LYS A CA 1
ATOM 4778 C C . LYS A 1 579 ? 18.004 -14.372 -46.809 1.00 91.31 579 LYS A C 1
ATOM 4780 O O . LYS A 1 579 ? 18.312 -13.298 -46.320 1.00 91.31 579 LYS A O 1
ATOM 4785 N N . ILE A 1 580 ? 17.966 -15.501 -46.098 1.00 85.56 580 ILE A N 1
ATOM 4786 C CA . ILE A 1 580 ? 18.290 -15.576 -44.664 1.00 85.56 580 ILE A CA 1
ATOM 4787 C C . ILE A 1 580 ? 19.797 -15.373 -44.435 1.00 85.56 580 ILE A C 1
ATOM 4789 O O . ILE A 1 580 ? 20.188 -14.571 -43.600 1.00 85.56 580 ILE A O 1
ATOM 4793 N N . ILE A 1 581 ? 20.644 -16.035 -45.233 1.00 86.31 581 ILE A N 1
ATOM 4794 C CA . ILE A 1 581 ? 22.110 -15.902 -45.153 1.00 86.31 581 ILE A CA 1
ATOM 4795 C C . ILE A 1 581 ? 22.538 -14.467 -45.475 1.00 86.31 581 ILE A C 1
ATOM 4797 O O . ILE A 1 581 ? 23.442 -13.942 -44.837 1.00 86.31 581 ILE A O 1
ATOM 4801 N N . PHE A 1 582 ? 21.874 -13.822 -46.439 1.00 87.25 582 PHE A N 1
ATOM 4802 C CA . PHE A 1 582 ? 22.103 -12.411 -46.741 1.00 87.25 582 PHE A CA 1
ATOM 4803 C C . PHE A 1 582 ? 21.831 -11.515 -45.523 1.00 87.25 582 PHE A C 1
ATOM 4805 O O . PHE A 1 582 ? 22.645 -10.646 -45.230 1.00 87.25 582 PHE A O 1
ATOM 4812 N N . ILE A 1 583 ? 20.741 -11.761 -44.785 1.00 85.31 583 ILE A N 1
ATOM 4813 C CA . ILE A 1 583 ? 20.426 -11.015 -43.557 1.00 85.31 583 ILE A CA 1
ATOM 4814 C C . ILE A 1 583 ? 21.488 -11.264 -42.478 1.00 85.31 583 ILE A C 1
ATOM 4816 O O . ILE A 1 583 ? 21.984 -10.299 -41.923 1.00 85.31 583 ILE A O 1
ATOM 4820 N N . TYR A 1 584 ? 21.904 -12.513 -42.239 1.00 80.88 584 TYR A N 1
ATOM 4821 C CA . TYR A 1 584 ? 22.942 -12.825 -41.238 1.00 80.88 584 TYR A CA 1
ATOM 4822 C C . TYR A 1 584 ? 24.359 -12.365 -41.610 1.00 80.88 584 TYR A C 1
ATOM 4824 O O . TYR A 1 584 ? 25.262 -12.433 -40.783 1.00 80.88 584 TYR A O 1
ATOM 4832 N N . SER A 1 585 ? 24.595 -11.975 -42.866 1.00 80.25 585 SER A N 1
ATOM 4833 C CA . SER A 1 585 ? 25.891 -11.428 -43.293 1.00 80.25 585 SER A CA 1
ATOM 4834 C C . SER A 1 585 ? 26.066 -9.944 -42.956 1.00 80.25 585 SER A C 1
ATOM 4836 O O . SER A 1 585 ? 27.172 -9.421 -43.109 1.00 80.25 585 SER A O 1
ATOM 4838 N N . TYR A 1 586 ? 24.975 -9.289 -42.552 1.00 73.94 586 TYR A N 1
ATOM 4839 C CA . TYR A 1 586 ? 24.925 -7.914 -42.068 1.00 73.94 586 TYR A CA 1
ATOM 4840 C C . TYR A 1 586 ? 24.988 -7.910 -40.543 1.00 73.94 586 TYR A C 1
ATOM 4842 O O . TYR A 1 586 ? 25.713 -7.042 -40.003 1.00 73.94 586 TYR A O 1
#